Protein AF-A0A8H7LUB7-F1 (afdb_monomer)

Sequence (497 aa):
MAVLRPLLCLFSLSSNVAFGAYYGARSDPTPRKCGTEPNQSFVNNVESNFAAQKLAGPVKIICYETIDVYWHVIKAGDTLAEGDLPHYQIKDSIKATNSHFSGLGLKLNLKSVDRTTNATWFNYVAPNLPTNTAMKNSLRKGGAADLNIYTVGFKGGPGKGLLGYATFPSTYESNPKDDGIVIQWFTVPGGSNVNYDEGKTLTHELGHWLGLYHTFQGGNCSGTGDYVDDTPSEATPSAGCPVGKDTCPDGGVDPIHNYMDYSYDSCMNEFTPGQFARIKEQIVARKSKAKRERKRLRSAGGSEAESNANAPQTTASDDTIYFFRPKEEHGYLSQWYKSPFTNGIYSYENAEQYMMHQKGILFAPDSPITCSILETTNPRDIKALGRMVPNFDEAIWKRERLNIIIEGSRLKFEQSEYLKIKLLATGDSELVEASPFDRIWGIGFGAKSAPMKRDKWGENLLGKALMIVRQGLKGKAAGDDVDSEPDPGSGRGSLGD

Foldseek 3Di:
DDDDDDDDDDDDDDPPPPPPPPPPQDPDQDFAAELAQDDPVRVVLLVVLLVVLPVPDDDFDLAADEAEEEEEFEFQDCDVVGGVFDPVLVVLLQVLLCQLCLVLNYHYDYDDYDYHNDSCLQAEDGPPDPSLLVVLQVRPDDFLRHAYEYEHHLCDDPSNPHQWYADALSCCVVCVSSHHIYGHSQLTAVGSSPLSRPNLSVNLRVLRNLQWAALLAVQDQDDQRRVFPPAQHDNDADEEQPPQDDPHVVRDHHPLQDSRGRYGPVRHRHDDLRSSLSSVSSSVVSVVRSVVVVCVVPDDDDDDDDDDDDDDDAADDADAAEEADCPDPVSLLYQQNQFWFDSSSHIARGLLLQLLLVLLSVAPSPDVLSSVSSVDRHSVVNVVSSVVRPRDDPVVCVVCNLVSLLVSVLRRLVVHVHNVRHLLNNPQHQYAHQDCCDQACHFNHHPVCCVVQVVRGHPVSSSVSSNVSNVVSVVVVVVVPPDDDDDPPDDDDDDDD

Radius of gyration: 29.88 Å; Cα contacts (8 Å, |Δi|>4): 883; chains: 1; bounding box: 70×90×137 Å

Structure (mmCIF, N/CA/C/O backbone):
data_AF-A0A8H7LUB7-F1
#
_entry.id   AF-A0A8H7LUB7-F1
#
loop_
_atom_site.group_PDB
_atom_site.id
_atom_site.type_symbol
_atom_site.label_atom_id
_atom_site.label_alt_id
_atom_site.label_comp_id
_atom_site.label_asym_id
_atom_site.label_entity_id
_atom_site.label_seq_id
_atom_site.pdbx_PDB_ins_code
_atom_site.Cartn_x
_atom_site.Cartn_y
_atom_site.Cartn_z
_atom_site.occupancy
_atom_site.B_iso_or_equiv
_atom_site.auth_seq_id
_atom_site.auth_comp_id
_atom_site.auth_asym_id
_atom_site.auth_atom_id
_atom_site.pdbx_PDB_model_num
ATOM 1 N N . MET A 1 1 ? -16.321 -56.575 -75.165 1.00 39.19 1 MET A N 1
ATOM 2 C CA . MET A 1 1 ? -15.063 -56.156 -74.502 1.00 39.19 1 MET A CA 1
ATOM 3 C C . MET A 1 1 ? -15.431 -55.414 -73.226 1.00 39.19 1 MET A C 1
ATOM 5 O O . MET A 1 1 ? -16.463 -54.755 -73.230 1.00 39.19 1 MET A O 1
ATOM 9 N N . ALA A 1 2 ? -14.669 -55.571 -72.143 1.00 36.44 2 ALA A N 1
ATOM 10 C CA . ALA A 1 2 ? -14.988 -54.957 -70.852 1.00 36.44 2 ALA A CA 1
ATOM 11 C C . ALA A 1 2 ? -14.381 -53.549 -70.723 1.00 36.44 2 ALA A C 1
ATOM 13 O O . ALA A 1 2 ? -13.289 -53.303 -71.227 1.00 36.44 2 ALA A O 1
ATOM 14 N N . VAL A 1 3 ? -15.071 -52.658 -70.006 1.00 37.44 3 VAL A N 1
ATOM 15 C CA . VAL A 1 3 ? -14.568 -51.339 -69.591 1.00 37.44 3 VAL A CA 1
ATOM 16 C C . VAL A 1 3 ? -14.862 -51.195 -68.097 1.00 37.44 3 VAL A C 1
ATOM 18 O O . VAL A 1 3 ? -16.022 -51.250 -67.693 1.00 37.44 3 VAL A O 1
ATOM 21 N N . LEU A 1 4 ? -13.820 -51.073 -67.271 1.00 35.53 4 LEU A N 1
ATOM 22 C CA . LEU A 1 4 ? -13.937 -50.968 -65.811 1.00 35.53 4 LEU A CA 1
ATOM 23 C C . LEU A 1 4 ? -13.904 -49.506 -65.333 1.00 35.53 4 LEU A C 1
ATOM 25 O O . LEU A 1 4 ? -13.261 -48.653 -65.939 1.00 35.53 4 LEU A O 1
ATOM 29 N N . ARG A 1 5 ? -14.550 -49.249 -64.187 1.00 41.25 5 ARG A N 1
ATOM 30 C CA . ARG A 1 5 ? -14.315 -48.062 -63.339 1.00 41.25 5 ARG A CA 1
ATOM 31 C C . ARG A 1 5 ? -13.000 -48.219 -62.554 1.00 41.25 5 ARG A C 1
ATOM 33 O O . ARG A 1 5 ? -12.617 -49.349 -62.254 1.00 41.25 5 ARG A O 1
ATOM 40 N N . PRO A 1 6 ? -12.354 -47.109 -62.163 1.00 47.34 6 PRO A N 1
ATOM 41 C CA . PRO A 1 6 ? -12.438 -46.641 -60.760 1.00 47.34 6 PRO A CA 1
ATOM 42 C C . PRO A 1 6 ? -13.058 -45.228 -60.677 1.00 47.34 6 PRO A C 1
ATOM 44 O O . PRO A 1 6 ? -12.945 -44.447 -61.612 1.00 47.34 6 PRO A O 1
ATOM 47 N N . LEU A 1 7 ? -13.905 -44.893 -59.697 1.00 36.25 7 LEU A N 1
ATOM 48 C CA . LEU A 1 7 ? -13.571 -44.500 -58.312 1.00 36.25 7 LEU A CA 1
ATOM 49 C C . LEU A 1 7 ? -12.587 -43.315 -58.209 1.00 36.25 7 LEU A C 1
ATOM 51 O O . LEU A 1 7 ? -11.388 -43.475 -58.407 1.00 36.25 7 LEU A O 1
ATOM 55 N N . LEU A 1 8 ? -13.109 -42.145 -57.816 1.00 33.19 8 LEU A N 1
ATOM 56 C CA . LEU A 1 8 ? -12.320 -41.028 -57.286 1.00 33.19 8 LEU A CA 1
ATOM 57 C C . LEU A 1 8 ? -12.065 -41.254 -55.789 1.00 33.19 8 LEU A C 1
ATOM 59 O O . LEU A 1 8 ? -13.014 -41.479 -55.039 1.00 33.19 8 LEU A O 1
ATOM 63 N N . CYS A 1 9 ? -10.819 -41.086 -55.347 1.00 32.53 9 CYS A N 1
ATOM 64 C CA . CYS A 1 9 ? -10.490 -40.881 -53.935 1.00 32.53 9 CYS A CA 1
ATOM 65 C C . CYS A 1 9 ? -10.220 -39.393 -53.686 1.00 32.53 9 CYS A C 1
ATOM 67 O O . CYS A 1 9 ? -9.293 -38.827 -54.263 1.00 32.53 9 CYS A O 1
ATOM 69 N N . LEU A 1 10 ? -11.007 -38.766 -52.810 1.00 34.03 10 LEU A N 1
ATOM 70 C CA . LEU A 1 10 ? -10.745 -37.416 -52.309 1.00 34.03 10 LEU A CA 1
ATOM 71 C C . LEU A 1 10 ? -9.844 -37.500 -51.071 1.00 34.03 10 LEU A C 1
ATOM 73 O O . LEU A 1 10 ? -10.306 -37.877 -49.998 1.00 34.03 10 LEU A O 1
ATOM 77 N N . PHE A 1 11 ? -8.574 -37.118 -51.213 1.00 33.00 11 PHE A N 1
ATOM 78 C CA . PHE A 1 11 ? -7.680 -36.866 -50.079 1.00 33.00 11 PHE A CA 1
ATOM 79 C C . PHE A 1 11 ? -7.599 -35.361 -49.805 1.00 33.00 11 PHE A C 1
ATOM 81 O O . PHE A 1 11 ? -7.031 -34.603 -50.590 1.00 33.00 11 PHE A O 1
ATOM 88 N N . SER A 1 12 ? -8.158 -34.924 -48.677 1.00 33.62 12 SER A N 1
ATOM 89 C CA . SER A 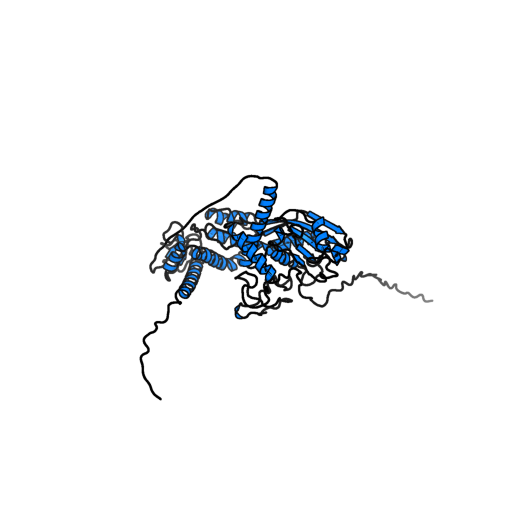1 12 ? -8.084 -33.539 -48.211 1.00 33.62 12 SER A CA 1
ATOM 90 C C . SER A 1 12 ? -6.764 -33.275 -47.476 1.00 33.62 12 SER A C 1
ATOM 92 O O . SER A 1 12 ? -6.636 -33.573 -46.289 1.00 33.62 12 SER A O 1
ATOM 94 N N . LEU A 1 13 ? -5.786 -32.690 -48.168 1.00 33.84 13 LEU A N 1
ATOM 95 C CA . LEU A 1 13 ? -4.551 -32.187 -47.559 1.00 33.84 13 LEU A CA 1
ATOM 96 C C . LEU A 1 13 ? -4.793 -30.814 -46.910 1.00 33.84 13 LEU A C 1
ATOM 98 O O . LEU A 1 13 ? -4.664 -29.773 -47.549 1.00 33.84 13 LEU A O 1
ATOM 102 N N . SER A 1 14 ? -5.152 -30.810 -45.625 1.00 33.84 14 SER A N 1
ATOM 103 C CA . SER A 1 14 ? -5.264 -29.593 -44.812 1.00 33.84 14 SER A CA 1
ATOM 104 C C . SER A 1 14 ? -3.891 -29.164 -44.277 1.00 33.84 14 SER A C 1
ATOM 106 O O . SER A 1 14 ? -3.429 -29.667 -43.249 1.00 33.84 14 SER A O 1
ATOM 108 N N . SER A 1 15 ? -3.229 -28.234 -44.968 1.00 34.97 15 SER A N 1
ATOM 109 C CA . SER A 1 15 ? -1.902 -27.711 -44.606 1.00 34.97 15 SER A CA 1
ATOM 110 C C . SER A 1 15 ? -1.926 -26.784 -43.379 1.00 34.97 15 SER A C 1
ATOM 112 O O . SER A 1 15 ? -1.767 -25.570 -43.498 1.00 34.97 15 SER A O 1
ATOM 114 N N . ASN A 1 16 ? -2.077 -27.355 -42.182 1.00 33.38 16 ASN A N 1
ATOM 115 C CA . ASN A 1 16 ? -1.909 -26.631 -40.919 1.00 33.38 16 ASN A CA 1
ATOM 116 C C . ASN A 1 16 ? -0.422 -26.340 -40.648 1.00 33.38 16 ASN A C 1
ATOM 118 O O . ASN A 1 16 ? 0.262 -27.105 -39.968 1.00 33.38 16 ASN A O 1
ATOM 122 N N . VAL A 1 17 ? 0.077 -25.210 -41.158 1.00 37.81 17 VAL A N 1
ATOM 123 C CA . VAL A 1 17 ? 1.388 -24.664 -40.770 1.00 37.81 17 VAL A CA 1
ATOM 124 C C . VAL A 1 17 ? 1.263 -24.041 -39.379 1.00 37.81 17 VAL A C 1
ATOM 126 O O . VAL A 1 17 ? 0.976 -22.855 -39.224 1.00 37.81 17 VAL A O 1
ATOM 129 N N . ALA A 1 18 ? 1.451 -24.862 -38.347 1.00 35.34 18 ALA A N 1
ATOM 130 C CA . ALA A 1 18 ? 1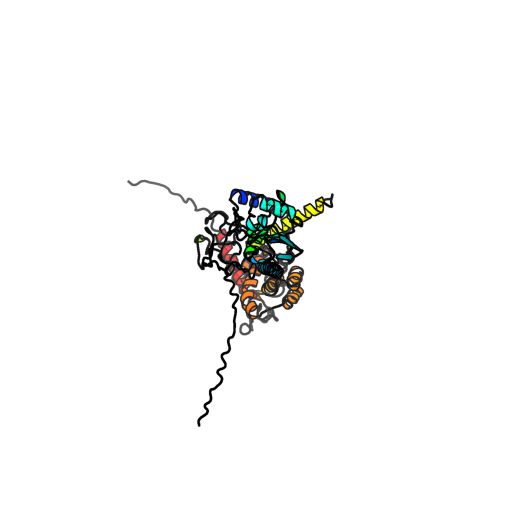.481 -24.397 -36.969 1.00 35.34 18 ALA A CA 1
ATOM 131 C C . ALA A 1 18 ? 2.751 -23.564 -36.723 1.00 35.34 18 ALA A C 1
ATOM 133 O O . ALA A 1 18 ? 3.838 -24.112 -36.545 1.00 35.34 18 ALA A O 1
ATOM 134 N N . PHE A 1 19 ? 2.609 -22.235 -36.670 1.00 36.25 19 PHE A N 1
ATOM 135 C CA . PHE A 1 19 ? 3.650 -21.322 -36.184 1.00 36.25 19 PHE A CA 1
ATOM 136 C C . PHE A 1 19 ? 3.789 -21.438 -34.654 1.00 36.25 19 PHE A C 1
ATOM 138 O O . PHE A 1 19 ? 3.455 -20.535 -33.889 1.00 36.25 19 PHE A O 1
ATOM 145 N N . GLY A 1 20 ? 4.270 -22.599 -34.206 1.00 33.00 20 GLY A N 1
ATOM 146 C CA . GLY A 1 20 ? 4.625 -22.865 -32.819 1.00 33.00 20 GLY A CA 1
ATOM 147 C C . GLY A 1 20 ? 5.877 -22.088 -32.435 1.00 33.00 20 GLY A C 1
ATOM 148 O O . GLY A 1 20 ? 6.985 -22.619 -32.500 1.00 33.00 20 GLY A O 1
ATOM 149 N N . ALA A 1 21 ? 5.705 -20.829 -32.032 1.00 35.28 21 ALA A N 1
ATOM 150 C CA . ALA A 1 21 ? 6.754 -20.074 -31.366 1.00 35.28 21 ALA A CA 1
ATOM 151 C C . ALA A 1 21 ? 7.105 -20.791 -30.052 1.00 35.28 21 ALA A C 1
ATOM 153 O O . ALA A 1 21 ? 6.362 -20.710 -29.075 1.00 35.28 21 ALA A O 1
ATOM 154 N N . TYR A 1 22 ? 8.223 -21.520 -30.046 1.00 34.00 22 TYR A N 1
ATOM 155 C CA . TYR A 1 22 ? 8.749 -22.196 -28.862 1.00 34.00 22 TYR A CA 1
ATOM 156 C C . TYR A 1 22 ? 9.238 -21.153 -27.847 1.00 34.00 22 TYR A C 1
ATOM 158 O O . TYR A 1 22 ? 10.421 -20.822 -27.767 1.00 34.00 22 TYR A O 1
ATOM 166 N N . TYR A 1 23 ? 8.305 -20.631 -27.052 1.00 41.03 23 TYR A N 1
ATOM 167 C CA . TYR A 1 23 ? 8.627 -19.944 -25.813 1.00 41.03 23 TYR A CA 1
ATOM 168 C C . TYR A 1 23 ? 9.306 -20.951 -24.887 1.00 41.03 23 TYR A C 1
ATOM 170 O O . TYR A 1 23 ? 8.664 -21.850 -24.344 1.00 41.03 23 TYR A O 1
ATOM 178 N N . GLY A 1 24 ? 10.620 -20.800 -24.720 1.00 36.03 24 GLY A N 1
ATOM 179 C CA . GLY A 1 24 ? 11.390 -21.517 -23.711 1.00 36.03 24 GLY A CA 1
ATOM 180 C C . GLY A 1 24 ? 10.983 -21.051 -22.318 1.00 36.03 24 GLY A C 1
ATOM 181 O O . GLY A 1 24 ? 11.664 -20.215 -21.726 1.00 36.03 24 GLY A O 1
ATOM 182 N N . ALA A 1 25 ? 9.860 -21.566 -21.816 1.00 41.50 25 ALA A N 1
ATOM 183 C CA . ALA A 1 25 ? 9.450 -21.390 -20.433 1.00 41.50 25 ALA A CA 1
ATOM 184 C C . ALA A 1 25 ? 10.582 -21.876 -19.519 1.00 41.50 25 ALA A C 1
ATOM 186 O O . ALA A 1 25 ? 11.139 -22.958 -19.721 1.00 41.50 25 ALA A O 1
ATOM 187 N N . ARG A 1 26 ? 10.948 -21.063 -18.526 1.00 41.25 26 ARG A N 1
ATOM 188 C CA . ARG A 1 26 ? 12.016 -21.410 -17.592 1.00 41.25 26 ARG A CA 1
ATOM 189 C C . ARG A 1 26 ? 11.517 -22.533 -16.684 1.00 41.25 26 ARG A C 1
ATOM 191 O O . ARG A 1 26 ? 10.732 -22.285 -15.779 1.00 41.25 26 ARG A O 1
ATOM 198 N N . SER A 1 27 ? 11.967 -23.760 -16.932 1.00 39.47 27 SER A N 1
ATOM 199 C CA . SER A 1 27 ? 11.533 -24.979 -16.229 1.00 39.47 27 SER A CA 1
ATOM 200 C C . SER A 1 27 ? 12.125 -25.129 -14.816 1.00 39.47 27 SER A C 1
ATOM 202 O O . SER A 1 27 ? 12.415 -26.239 -14.380 1.00 39.47 27 SER A O 1
ATOM 204 N N . ASP A 1 28 ? 12.376 -24.007 -14.149 1.00 42.66 28 ASP A N 1
ATOM 205 C CA . ASP A 1 28 ? 12.984 -23.888 -12.828 1.00 42.66 28 ASP A CA 1
ATOM 206 C C . ASP A 1 28 ? 12.521 -22.547 -12.228 1.00 42.66 28 ASP A C 1
ATOM 208 O O . ASP A 1 28 ? 12.812 -21.491 -12.816 1.00 42.66 28 ASP A O 1
ATOM 212 N N . PRO A 1 29 ? 11.760 -22.550 -11.119 1.00 49.41 29 PRO A N 1
ATOM 213 C CA . PRO A 1 29 ? 11.257 -21.331 -10.512 1.00 49.41 29 PRO A CA 1
ATOM 214 C C . PRO A 1 29 ? 12.372 -20.627 -9.738 1.00 49.41 29 PRO A C 1
ATOM 216 O O . PRO A 1 29 ? 12.517 -20.789 -8.526 1.00 49.41 29 PRO A O 1
ATOM 219 N N . THR A 1 30 ? 13.152 -19.795 -10.431 1.00 61.72 30 THR A N 1
ATOM 220 C CA . THR A 1 30 ? 14.136 -18.949 -9.749 1.00 61.72 30 THR A CA 1
ATOM 221 C C . THR A 1 30 ? 13.464 -18.100 -8.666 1.00 61.72 30 THR A C 1
ATOM 223 O O . THR A 1 30 ? 12.479 -17.425 -8.985 1.00 61.72 30 THR A O 1
ATOM 226 N N . PRO A 1 31 ? 13.987 -18.086 -7.424 1.00 79.12 31 PRO A N 1
ATOM 227 C CA . PRO A 1 31 ? 13.463 -17.246 -6.349 1.00 79.12 31 PRO A CA 1
ATOM 228 C C . PRO A 1 31 ? 13.397 -15.765 -6.735 1.00 79.12 31 PRO A C 1
ATOM 230 O O . PRO A 1 31 ? 14.195 -15.301 -7.563 1.00 79.12 31 PRO A O 1
ATOM 233 N N . ARG A 1 32 ? 12.470 -15.024 -6.111 1.00 90.88 32 ARG A N 1
ATOM 234 C CA . ARG A 1 32 ? 12.379 -13.566 -6.239 1.00 90.88 32 ARG A CA 1
ATOM 235 C C . ARG A 1 32 ? 13.730 -12.932 -5.901 1.00 90.88 32 ARG A C 1
ATOM 237 O O . ARG A 1 32 ? 14.465 -13.396 -5.032 1.00 90.88 32 ARG A O 1
ATOM 244 N N . LYS A 1 33 ? 14.058 -11.867 -6.629 1.00 93.06 33 LYS A N 1
ATOM 245 C CA . LYS A 1 33 ? 15.215 -11.009 -6.367 1.00 93.06 33 LYS A CA 1
ATOM 246 C C . LYS A 1 33 ? 14.787 -9.556 -6.480 1.00 93.06 33 LYS A C 1
ATOM 248 O O . LYS A 1 33 ? 14.586 -9.073 -7.599 1.00 93.06 33 LYS A O 1
ATOM 253 N N . CYS A 1 34 ? 14.636 -8.882 -5.348 1.00 95.38 34 CYS A N 1
ATOM 254 C CA . CYS A 1 34 ? 14.593 -7.429 -5.317 1.00 95.38 34 CYS A CA 1
ATOM 255 C C . CYS A 1 34 ? 16.030 -6.878 -5.396 1.00 95.38 34 CYS A C 1
ATOM 257 O O . CYS A 1 34 ? 16.976 -7.517 -4.942 1.00 95.38 34 CYS A O 1
ATOM 259 N N . GLY A 1 35 ? 16.216 -5.707 -6.004 1.00 94.50 35 GLY A N 1
ATOM 260 C CA . GLY A 1 35 ? 17.471 -4.945 -5.941 1.00 94.50 35 GLY A CA 1
ATOM 261 C C . GLY A 1 35 ? 17.514 -3.942 -4.783 1.00 94.50 35 GLY A C 1
ATOM 262 O O . GLY A 1 35 ? 18.485 -3.195 -4.658 1.00 94.50 35 GLY A O 1
ATOM 263 N N . THR A 1 36 ? 16.469 -3.899 -3.957 1.00 95.50 36 THR A N 1
ATOM 264 C CA . THR A 1 36 ? 16.347 -3.035 -2.780 1.00 95.50 36 THR A CA 1
ATOM 265 C C . THR A 1 36 ? 16.660 -3.847 -1.530 1.00 95.50 36 THR A C 1
ATOM 267 O O . THR A 1 36 ? 15.783 -4.241 -0.776 1.00 95.50 36 THR A O 1
ATOM 270 N N . GLU A 1 37 ? 17.951 -4.105 -1.317 1.00 90.31 37 GLU A N 1
ATOM 271 C CA . GLU A 1 37 ? 18.473 -4.877 -0.181 1.00 90.31 37 GLU A CA 1
ATOM 272 C C . GLU A 1 37 ? 19.132 -3.928 0.852 1.00 90.31 37 GLU A C 1
ATOM 274 O O . GLU A 1 37 ? 20.346 -3.697 0.809 1.00 90.31 37 GLU A O 1
ATOM 279 N N . PRO A 1 38 ? 18.360 -3.293 1.760 1.00 90.69 38 PRO A N 1
ATOM 280 C CA . PRO A 1 38 ? 18.900 -2.345 2.727 1.00 90.69 38 PRO A CA 1
ATOM 281 C C . PRO A 1 38 ? 19.667 -3.061 3.847 1.00 90.69 38 PRO A C 1
ATOM 283 O O . PRO A 1 38 ? 19.113 -3.836 4.625 1.00 90.69 38 PRO A O 1
ATOM 286 N N . ASN A 1 39 ? 20.959 -2.750 3.975 1.00 91.75 39 ASN A N 1
ATOM 287 C CA . ASN A 1 39 ? 21.765 -3.186 5.118 1.00 91.75 39 ASN A CA 1
ATOM 288 C C . ASN A 1 39 ? 21.413 -2.400 6.398 1.00 91.75 39 ASN A C 1
ATOM 290 O O . ASN A 1 39 ? 20.837 -1.313 6.333 1.00 91.75 39 ASN A O 1
ATOM 294 N N . GLN A 1 40 ? 21.829 -2.901 7.566 1.00 91.62 40 GLN A N 1
ATOM 295 C CA . GLN A 1 40 ? 21.455 -2.309 8.858 1.00 91.62 40 GLN A CA 1
ATOM 296 C C . GLN A 1 40 ? 21.858 -0.830 9.022 1.00 91.62 40 GLN A C 1
ATOM 298 O O . GLN A 1 40 ? 21.149 -0.072 9.673 1.00 91.62 40 GLN A O 1
ATOM 303 N N . SER A 1 41 ? 22.958 -0.378 8.408 1.00 92.12 41 SER A N 1
ATOM 304 C CA . SER A 1 41 ? 23.360 1.039 8.459 1.00 92.12 41 SER A CA 1
ATOM 305 C C . SER A 1 41 ? 22.377 1.936 7.693 1.00 92.12 41 SER A C 1
ATOM 307 O O . SER A 1 41 ? 22.030 3.028 8.147 1.00 92.12 41 SER A O 1
ATOM 309 N N . PHE A 1 42 ? 21.859 1.443 6.563 1.00 93.19 42 PHE A N 1
ATOM 310 C CA . PHE A 1 42 ? 20.796 2.105 5.810 1.00 93.19 42 PHE A CA 1
ATOM 311 C C . PHE A 1 42 ? 19.470 2.097 6.585 1.00 93.19 42 PHE A C 1
ATOM 313 O O . PHE A 1 42 ? 18.855 3.151 6.723 1.00 93.19 42 PHE A O 1
ATOM 320 N N . VAL A 1 43 ? 19.070 0.954 7.153 1.00 94.62 43 VAL A N 1
ATOM 321 C CA . VAL A 1 43 ? 17.865 0.822 8.000 1.00 94.62 43 VAL A CA 1
ATOM 322 C C . VAL A 1 43 ? 17.904 1.812 9.170 1.00 94.62 43 VAL A C 1
ATOM 324 O O . VAL A 1 43 ? 16.993 2.621 9.329 1.00 94.62 43 VAL A O 1
ATOM 327 N N . ASN A 1 44 ? 19.009 1.858 9.921 1.00 92.62 44 ASN A N 1
ATOM 328 C CA . ASN A 1 44 ? 19.190 2.799 11.031 1.00 92.62 44 ASN A CA 1
ATOM 329 C C . ASN A 1 44 ? 19.051 4.271 10.583 1.00 92.62 44 ASN A C 1
ATOM 331 O O . ASN A 1 44 ? 18.523 5.105 11.325 1.00 92.62 44 ASN A O 1
ATOM 335 N N . ASN A 1 45 ? 19.502 4.611 9.368 1.00 92.19 45 ASN A N 1
ATOM 336 C CA . ASN A 1 45 ? 19.342 5.950 8.796 1.00 92.19 45 ASN A CA 1
ATOM 337 C C . ASN A 1 45 ? 17.888 6.252 8.389 1.00 92.19 45 ASN A C 1
ATOM 339 O O . ASN A 1 45 ? 17.406 7.358 8.640 1.00 92.19 45 ASN A O 1
ATOM 343 N N . VAL A 1 46 ? 17.187 5.280 7.801 1.00 93.19 46 VAL A N 1
ATOM 344 C CA . VAL A 1 46 ? 15.770 5.387 7.426 1.00 93.19 46 VAL A CA 1
ATOM 345 C C . VAL A 1 46 ? 14.895 5.554 8.670 1.00 93.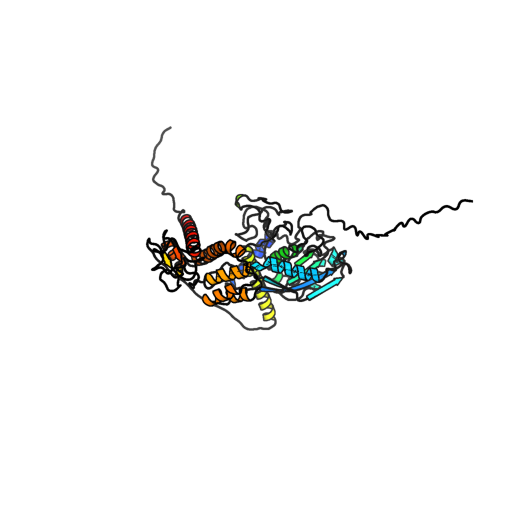19 46 VAL A C 1
ATOM 347 O O . VAL A 1 46 ? 14.113 6.499 8.709 1.00 93.19 46 VAL A O 1
ATOM 350 N N . GLU A 1 47 ? 15.080 4.750 9.722 1.00 94.50 47 GLU A N 1
ATOM 351 C CA . GLU A 1 47 ? 14.299 4.898 10.961 1.00 94.50 47 GLU A CA 1
ATOM 352 C C . GLU A 1 47 ? 14.578 6.233 11.657 1.00 94.50 47 GLU A C 1
ATOM 354 O O . GLU A 1 47 ? 13.645 6.912 12.083 1.00 94.50 47 GLU A O 1
ATOM 359 N N . SER A 1 48 ? 15.838 6.684 11.680 1.00 90.25 48 SER A N 1
ATOM 360 C CA . SER A 1 48 ? 16.187 8.031 12.164 1.00 90.25 48 SER A CA 1
ATOM 361 C C . SER A 1 48 ? 15.473 9.128 11.359 1.00 90.25 48 SER A C 1
ATOM 363 O O . SER A 1 48 ? 14.987 10.115 11.917 1.00 90.25 48 SER A O 1
ATOM 365 N N . ASN A 1 49 ? 15.372 8.952 10.038 1.00 90.19 49 ASN A N 1
ATOM 366 C CA . ASN A 1 49 ? 14.672 9.866 9.141 1.00 90.19 49 ASN A CA 1
ATOM 367 C C . ASN A 1 49 ? 13.145 9.832 9.351 1.00 90.19 49 ASN A C 1
ATOM 369 O O . ASN A 1 49 ? 12.506 10.883 9.281 1.00 90.19 49 ASN A O 1
ATOM 373 N N . PHE A 1 50 ? 12.568 8.660 9.628 1.00 89.88 50 PHE A N 1
ATOM 374 C CA . PHE A 1 50 ? 11.133 8.461 9.843 1.00 89.88 50 PHE A CA 1
ATOM 375 C C . PHE A 1 50 ? 10.695 8.977 11.220 1.00 89.88 50 PHE A C 1
ATOM 377 O O . PHE A 1 50 ? 9.722 9.727 11.301 1.00 89.88 50 PHE A O 1
ATOM 384 N N . ALA A 1 51 ? 11.453 8.692 12.283 1.00 86.81 51 ALA A N 1
ATOM 385 C CA . ALA A 1 51 ? 11.218 9.232 13.624 1.00 86.81 51 ALA A CA 1
ATOM 386 C C . ALA A 1 51 ? 11.193 10.773 13.623 1.00 86.81 51 ALA A C 1
ATOM 388 O O . ALA A 1 51 ? 10.275 11.382 14.175 1.00 86.81 51 ALA A O 1
ATOM 389 N N . ALA A 1 52 ? 12.122 11.409 12.899 1.00 81.38 52 ALA A N 1
ATOM 390 C CA . ALA A 1 52 ? 12.142 12.862 12.709 1.00 81.38 52 ALA A CA 1
ATOM 391 C C . ALA A 1 52 ? 10.916 13.418 11.946 1.00 81.38 52 ALA A C 1
ATOM 393 O O . ALA A 1 52 ? 10.635 14.613 12.033 1.00 81.38 52 ALA A O 1
ATOM 394 N N . GLN A 1 53 ? 10.176 12.581 11.207 1.00 74.12 53 GLN A N 1
ATOM 395 C CA . GLN A 1 53 ? 8.956 12.961 10.478 1.00 74.12 53 GLN A CA 1
ATOM 396 C C . GLN A 1 53 ? 7.673 12.762 11.305 1.00 74.12 53 GLN A C 1
ATOM 398 O O . GLN A 1 53 ? 6.729 13.535 11.124 1.00 74.12 53 GLN A O 1
ATOM 403 N N . LYS A 1 54 ? 7.635 11.812 12.256 1.00 66.62 54 LYS A N 1
ATOM 404 C CA . LYS A 1 54 ? 6.462 11.579 13.133 1.00 66.62 54 LYS A CA 1
ATOM 405 C C . LYS A 1 54 ? 6.116 12.778 14.032 1.00 66.62 54 LYS A C 1
ATOM 407 O O . LYS A 1 54 ? 4.965 12.943 14.425 1.00 66.62 54 LYS A O 1
ATOM 412 N N . LEU A 1 55 ? 7.082 13.662 14.297 1.00 53.12 55 LEU A N 1
ATOM 413 C CA . LEU A 1 55 ? 6.918 14.883 15.104 1.00 53.12 55 LEU A CA 1
ATOM 414 C C . LEU A 1 55 ? 5.985 15.952 14.481 1.00 53.12 55 LEU A C 1
ATOM 416 O O . LEU A 1 55 ? 5.742 16.982 15.103 1.00 53.12 55 LEU A O 1
ATOM 420 N N . ALA A 1 56 ? 5.452 15.733 13.273 1.00 54.12 56 ALA A N 1
ATOM 421 C CA . ALA A 1 56 ? 4.578 16.677 12.564 1.00 54.12 56 ALA A CA 1
ATOM 422 C C . ALA A 1 56 ? 3.075 16.606 12.944 1.00 54.12 56 ALA A C 1
ATOM 424 O O . ALA A 1 56 ? 2.261 17.302 12.333 1.00 54.12 56 ALA A O 1
ATOM 425 N N . GLY A 1 57 ? 2.702 15.792 13.938 1.00 49.31 57 GLY A N 1
ATOM 426 C CA . GLY A 1 57 ? 1.328 15.663 14.444 1.00 49.31 57 GLY A CA 1
ATOM 427 C C . GLY A 1 57 ? 0.470 14.602 13.726 1.00 49.31 57 GLY A C 1
ATOM 428 O O . GLY A 1 57 ? 0.876 14.047 12.705 1.00 49.31 57 GLY A O 1
ATOM 429 N N . PRO A 1 58 ? -0.725 14.276 14.261 1.00 46.16 58 PRO A N 1
ATOM 430 C CA . PRO A 1 58 ? -1.552 13.177 13.764 1.00 46.16 58 PRO A CA 1
ATOM 431 C C . PRO A 1 58 ? -2.241 13.533 12.439 1.00 46.16 58 PRO A C 1
ATOM 433 O O . PRO A 1 58 ? -3.144 14.370 12.398 1.00 46.16 58 PRO A O 1
ATOM 436 N N . VAL A 1 59 ? -1.855 12.871 11.344 1.00 50.41 59 VAL A N 1
ATOM 437 C CA . VAL A 1 59 ? -2.396 13.176 10.008 1.00 50.41 59 VAL A CA 1
ATOM 438 C C . VAL A 1 59 ? -3.498 12.204 9.579 1.00 50.41 59 VAL A C 1
ATOM 440 O O . VAL A 1 59 ? -3.391 10.978 9.694 1.00 50.41 59 VAL A O 1
ATOM 443 N N . LYS A 1 60 ? -4.585 12.784 9.064 1.00 50.78 60 LYS A N 1
ATOM 444 C CA . LYS A 1 60 ? -5.829 12.100 8.708 1.00 50.78 60 LYS A CA 1
ATOM 445 C C . LYS A 1 60 ? -5.907 11.873 7.193 1.00 50.78 60 LYS A C 1
ATOM 447 O O . LYS A 1 60 ? -6.140 12.817 6.442 1.00 50.78 60 LYS A O 1
ATOM 452 N N . ILE A 1 61 ? -5.750 10.620 6.755 1.00 54.97 61 ILE A N 1
ATOM 453 C CA . ILE A 1 61 ? -6.289 10.183 5.457 1.00 54.97 61 ILE A CA 1
ATOM 454 C C . ILE A 1 61 ? -7.815 10.183 5.606 1.00 54.97 61 ILE A C 1
ATOM 456 O O . ILE A 1 61 ? -8.335 9.668 6.596 1.00 54.97 61 ILE A O 1
ATOM 460 N N . ILE A 1 62 ? -8.520 10.825 4.671 1.00 55.47 62 ILE A N 1
ATOM 461 C CA . ILE A 1 62 ? -9.962 11.103 4.806 1.00 55.47 62 ILE A CA 1
ATOM 462 C C . ILE A 1 62 ? -10.814 10.005 4.150 1.00 55.47 62 ILE A C 1
ATOM 464 O O . ILE A 1 62 ? -11.870 9.670 4.670 1.00 55.47 62 ILE A O 1
ATOM 468 N N . CYS A 1 63 ? -10.332 9.406 3.057 1.00 57.78 63 CYS A N 1
ATOM 469 C CA . CYS A 1 63 ? -10.865 8.159 2.501 1.00 57.78 63 CYS A CA 1
ATOM 470 C C . CYS A 1 63 ? -9.794 7.439 1.676 1.00 57.78 63 CYS A C 1
ATOM 472 O O . CYS A 1 63 ? -9.282 6.400 2.087 1.00 57.78 63 CYS A O 1
ATOM 474 N N . TYR A 1 64 ? -9.413 8.046 0.550 1.00 67.38 64 TYR A N 1
ATOM 475 C CA . TYR A 1 64 ? -8.361 7.562 -0.333 1.00 67.38 64 TYR A CA 1
ATOM 476 C C . TYR A 1 64 ? -7.185 8.532 -0.394 1.00 67.38 64 TYR A C 1
ATOM 478 O O . TYR A 1 64 ? -7.346 9.745 -0.240 1.00 67.38 64 TYR A O 1
ATOM 486 N N . GLU A 1 65 ? -6.006 7.989 -0.677 1.00 77.69 65 GLU A N 1
ATOM 487 C CA . GLU A 1 65 ? -4.837 8.768 -1.082 1.00 77.69 65 GLU A CA 1
ATOM 488 C C . GLU A 1 65 ? -4.519 8.486 -2.543 1.00 77.69 65 GLU A C 1
ATOM 490 O O . GLU A 1 65 ? -4.467 7.333 -2.961 1.00 77.69 65 GLU A O 1
ATOM 495 N N . THR A 1 66 ? -4.320 9.537 -3.337 1.00 85.75 66 THR A N 1
ATOM 496 C CA . THR A 1 66 ? -4.021 9.399 -4.765 1.00 85.75 66 THR A CA 1
ATOM 497 C C . THR A 1 66 ? -2.572 9.763 -5.042 1.00 85.75 66 THR A C 1
ATOM 499 O O . THR A 1 66 ? -2.151 10.888 -4.770 1.00 85.75 66 THR A O 1
ATOM 502 N N . ILE A 1 67 ? -1.833 8.820 -5.624 1.00 93.44 67 ILE A N 1
ATOM 503 C CA . ILE A 1 67 ? -0.491 9.041 -6.165 1.00 93.44 67 ILE A CA 1
ATOM 504 C C . ILE A 1 67 ? -0.622 9.165 -7.683 1.00 93.44 67 ILE A C 1
ATOM 506 O O . ILE A 1 67 ? -1.097 8.248 -8.355 1.00 93.44 67 ILE A O 1
ATOM 510 N N . ASP A 1 68 ? -0.191 10.299 -8.229 1.00 96.75 68 ASP A N 1
ATOM 511 C CA . ASP A 1 68 ? -0.074 10.490 -9.673 1.00 96.75 68 ASP A CA 1
ATOM 512 C C . ASP A 1 68 ? 1.145 9.705 -10.196 1.00 96.75 68 ASP A C 1
ATOM 514 O O . ASP A 1 68 ? 2.246 9.806 -9.649 1.00 96.75 68 ASP A O 1
ATOM 518 N N . VAL A 1 69 ? 0.939 8.900 -11.244 1.00 98.62 69 VAL A N 1
ATOM 519 C CA . VAL A 1 69 ? 1.929 7.948 -11.773 1.00 98.62 69 VAL A CA 1
ATOM 520 C C . VAL A 1 69 ? 2.348 8.286 -13.198 1.00 98.62 69 VAL A C 1
ATOM 522 O O . VAL A 1 69 ? 1.513 8.430 -14.096 1.00 98.62 69 VAL A O 1
ATOM 525 N N . TYR A 1 70 ? 3.656 8.305 -13.429 1.00 98.69 70 TYR A N 1
ATOM 526 C CA . TYR A 1 70 ? 4.276 8.411 -14.745 1.00 98.69 70 TYR A CA 1
ATOM 527 C C . TYR A 1 70 ? 4.976 7.086 -15.065 1.00 98.69 70 TYR A C 1
ATOM 529 O O . TYR A 1 70 ? 5.797 6.609 -14.282 1.00 98.69 70 TYR A O 1
ATOM 537 N N . TRP A 1 71 ? 4.610 6.455 -16.183 1.00 98.81 71 TRP A N 1
ATOM 538 C CA . TRP A 1 71 ? 5.136 5.147 -16.579 1.00 98.81 71 TRP A CA 1
ATOM 539 C C . TRP A 1 71 ? 6.056 5.273 -17.793 1.00 98.81 71 TRP A C 1
ATOM 541 O O . TRP A 1 71 ? 5.672 5.819 -18.829 1.00 98.81 71 TRP A O 1
ATOM 551 N N . HIS A 1 72 ? 7.247 4.705 -17.672 1.00 98.88 72 HIS A N 1
ATOM 552 C CA . HIS A 1 72 ? 8.314 4.749 -18.658 1.00 98.88 72 HIS A CA 1
ATOM 553 C C . HIS A 1 72 ? 8.586 3.332 -19.169 1.00 98.88 72 HIS A C 1
ATOM 555 O O . HIS A 1 72 ? 9.077 2.468 -18.435 1.00 98.88 72 HIS A O 1
ATOM 561 N N . VAL A 1 73 ? 8.248 3.064 -20.429 1.00 98.81 73 VAL A N 1
ATOM 562 C CA . VAL A 1 73 ? 8.561 1.784 -21.077 1.00 98.81 73 VAL A CA 1
ATOM 563 C C . VAL A 1 73 ? 9.931 1.889 -21.727 1.00 98.81 73 VAL A C 1
ATOM 565 O O . VAL A 1 73 ? 10.087 2.554 -22.752 1.00 98.81 73 VAL A O 1
ATOM 568 N N . ILE A 1 74 ? 10.935 1.249 -21.133 1.00 98.81 74 ILE A N 1
ATOM 569 C CA . ILE A 1 74 ? 12.268 1.153 -21.722 1.00 98.81 74 ILE A CA 1
ATOM 570 C C . ILE A 1 74 ? 12.315 -0.139 -22.530 1.00 98.81 74 ILE A C 1
ATOM 572 O O . ILE A 1 74 ? 11.986 -1.205 -22.017 1.00 98.81 74 ILE A O 1
ATOM 576 N N . LYS A 1 75 ? 12.722 -0.050 -23.794 1.00 98.56 75 LYS A N 1
ATOM 577 C CA . LYS A 1 75 ? 12.696 -1.183 -24.727 1.00 98.56 75 LYS A CA 1
ATOM 578 C C . LYS A 1 75 ? 13.955 -1.243 -25.585 1.00 98.56 75 LYS A C 1
ATOM 580 O O . LYS A 1 75 ? 14.605 -0.226 -25.814 1.00 98.56 75 LYS A O 1
ATOM 585 N N . ALA A 1 76 ? 14.316 -2.430 -26.057 1.00 98.25 76 ALA A N 1
ATOM 586 C CA . ALA A 1 76 ? 15.384 -2.635 -27.036 1.00 98.25 76 ALA A CA 1
ATOM 587 C C . ALA A 1 76 ? 14.893 -2.538 -28.493 1.00 98.25 76 ALA A C 1
ATOM 589 O O . ALA A 1 76 ? 15.696 -2.245 -29.373 1.00 98.25 76 ALA A O 1
ATOM 590 N N . GLY A 1 77 ? 13.593 -2.740 -28.722 1.00 97.75 77 GLY A N 1
ATOM 591 C CA . GLY A 1 77 ? 12.928 -2.777 -30.026 1.00 97.75 77 GLY A CA 1
ATOM 592 C C . GLY A 1 77 ? 11.409 -2.663 -29.861 1.00 97.75 77 GLY A C 1
ATOM 593 O O . GLY A 1 77 ? 10.936 -2.318 -28.777 1.00 97.75 77 GLY A O 1
ATOM 594 N N . ASP A 1 78 ? 10.649 -2.924 -30.922 1.00 97.56 78 ASP A N 1
ATOM 595 C CA . ASP A 1 78 ? 9.198 -2.672 -30.985 1.00 97.56 78 ASP A CA 1
ATOM 596 C C . ASP A 1 78 ? 8.329 -3.921 -30.709 1.00 97.56 78 ASP A C 1
ATOM 598 O O . ASP A 1 78 ? 7.118 -3.906 -30.925 1.00 97.56 78 ASP A O 1
ATOM 602 N N . THR A 1 79 ? 8.920 -5.019 -30.219 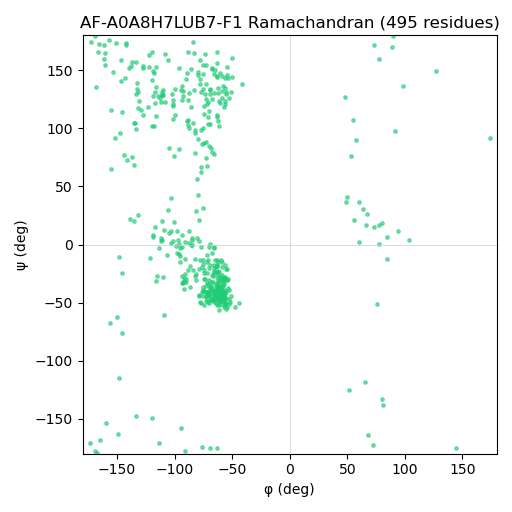1.00 97.50 79 THR A N 1
ATOM 603 C CA . THR A 1 79 ? 8.176 -6.229 -29.817 1.00 97.50 79 THR A CA 1
ATOM 604 C C . THR A 1 79 ? 8.077 -6.401 -28.296 1.00 97.50 79 THR A C 1
ATOM 606 O O . THR A 1 79 ? 8.915 -5.928 -27.523 1.00 97.50 79 THR A O 1
ATOM 609 N N . LEU A 1 80 ? 7.083 -7.177 -27.843 1.00 95.00 80 LEU A N 1
ATOM 610 C CA . LEU A 1 80 ? 6.936 -7.555 -26.431 1.00 95.00 80 LEU A CA 1
ATOM 611 C C . LEU A 1 80 ? 8.173 -8.300 -25.887 1.00 95.00 80 LEU A C 1
ATOM 613 O O . LEU A 1 80 ? 8.523 -8.116 -24.728 1.00 95.00 80 LEU A O 1
ATOM 617 N N . ALA A 1 81 ? 8.884 -9.093 -26.698 1.00 93.75 81 ALA A N 1
ATOM 618 C CA . ALA A 1 81 ? 10.108 -9.795 -26.272 1.00 93.75 81 ALA A CA 1
ATOM 619 C C . ALA A 1 81 ? 11.311 -8.848 -26.035 1.00 93.75 81 ALA A C 1
ATOM 621 O O . ALA A 1 81 ? 12.272 -9.182 -25.325 1.00 93.75 81 ALA A O 1
ATOM 622 N N . GLU A 1 82 ? 11.242 -7.651 -26.617 1.00 96.88 82 GLU A N 1
ATOM 623 C CA . GLU A 1 82 ? 12.239 -6.585 -26.534 1.00 96.88 82 GLU A CA 1
ATOM 624 C C . GLU A 1 82 ? 11.849 -5.478 -25.545 1.00 96.88 82 GLU A C 1
ATOM 626 O O . GLU A 1 82 ? 12.592 -4.508 -25.405 1.00 96.88 82 GLU A O 1
ATOM 631 N N . GLY A 1 83 ? 10.725 -5.620 -24.837 1.00 96.38 83 GLY A N 1
ATOM 632 C CA . GLY A 1 83 ? 10.296 -4.682 -23.800 1.00 96.38 83 GLY A CA 1
ATOM 633 C C . GLY A 1 83 ? 9.171 -3.727 -24.186 1.00 96.38 83 GLY A C 1
ATOM 634 O O . GLY A 1 83 ? 8.821 -2.889 -23.360 1.00 96.38 83 GLY A O 1
ATOM 635 N N . ASP A 1 84 ? 8.580 -3.814 -25.387 1.00 97.62 84 ASP A N 1
ATOM 636 C CA . ASP A 1 84 ? 7.531 -2.871 -25.806 1.00 97.62 84 ASP A CA 1
ATOM 637 C C . ASP A 1 84 ? 6.160 -3.169 -25.170 1.00 97.62 84 ASP A C 1
ATOM 639 O O . ASP A 1 84 ? 5.204 -3.580 -25.827 1.00 97.62 84 ASP A O 1
ATOM 643 N N . LEU A 1 85 ? 6.068 -2.991 -23.850 1.00 97.19 85 LEU A N 1
ATOM 644 C CA . LEU A 1 85 ? 4.949 -3.466 -23.043 1.00 97.19 85 LEU A CA 1
ATOM 645 C C . LEU A 1 85 ? 3.601 -2.850 -23.484 1.00 97.19 85 LEU A C 1
ATOM 647 O O . LEU A 1 85 ? 3.462 -1.617 -23.452 1.00 97.19 85 LEU A O 1
ATOM 651 N N . PRO A 1 86 ? 2.586 -3.651 -23.865 1.00 95.81 86 PRO A N 1
ATOM 652 C CA . PRO A 1 86 ? 1.280 -3.148 -24.268 1.00 95.81 86 PRO A CA 1
ATOM 653 C C . PRO A 1 86 ? 0.599 -2.270 -23.214 1.00 95.81 86 PRO A C 1
ATOM 655 O O . PRO A 1 86 ? 0.643 -2.522 -22.013 1.00 95.81 86 PRO A O 1
ATOM 658 N N . HIS A 1 87 ? -0.104 -1.236 -23.679 1.00 94.56 87 HIS A N 1
ATOM 659 C CA . HIS A 1 87 ? -0.761 -0.264 -22.798 1.00 94.56 87 HIS A CA 1
ATOM 660 C C . HIS A 1 87 ? -1.916 -0.865 -21.965 1.00 94.56 87 HIS A C 1
ATOM 662 O O . HIS A 1 87 ? -2.306 -0.265 -20.965 1.00 94.56 87 HIS A O 1
ATOM 668 N N . TYR A 1 88 ? -2.450 -2.040 -22.332 1.00 91.69 88 TYR A N 1
ATOM 669 C CA . TYR A 1 88 ? -3.424 -2.747 -21.492 1.00 91.69 88 TYR A CA 1
ATOM 670 C C . TYR A 1 88 ? -2.755 -3.322 -20.234 1.00 91.69 88 TYR A C 1
ATOM 672 O O . TYR A 1 88 ? -3.162 -2.948 -19.144 1.00 91.69 88 TYR A O 1
ATOM 680 N N . GLN A 1 89 ? -1.633 -4.045 -20.352 1.00 97.25 89 GLN A N 1
ATOM 681 C CA . GLN A 1 89 ? -0.905 -4.595 -19.194 1.00 97.25 89 GLN A CA 1
ATOM 682 C C . GLN A 1 89 ? -0.430 -3.514 -18.211 1.00 97.25 89 GLN A C 1
ATOM 684 O O . GLN A 1 89 ? -0.373 -3.748 -17.006 1.00 97.25 89 GLN A O 1
ATOM 689 N N . ILE A 1 90 ? -0.148 -2.301 -18.700 1.00 98.25 90 ILE A N 1
ATOM 690 C CA . ILE A 1 90 ? 0.138 -1.134 -17.851 1.00 98.25 90 ILE A CA 1
ATOM 691 C C . ILE A 1 90 ? -1.108 -0.719 -17.046 1.00 98.25 90 ILE A C 1
ATOM 693 O O . ILE A 1 90 ? -1.019 -0.499 -15.840 1.00 98.25 90 ILE A O 1
ATOM 697 N N . LYS A 1 91 ? -2.286 -0.649 -17.680 1.00 93.88 91 LYS A N 1
ATOM 698 C CA . LYS A 1 91 ? -3.561 -0.383 -16.987 1.00 93.88 91 LYS A CA 1
ATOM 699 C C . LYS A 1 91 ? -3.939 -1.501 -16.018 1.00 93.88 91 LYS A C 1
ATOM 701 O O . LYS A 1 91 ? -4.399 -1.201 -14.919 1.00 93.88 91 LYS A O 1
ATOM 706 N N . ASP A 1 92 ? -3.710 -2.754 -16.393 1.00 96.19 92 ASP A N 1
ATOM 707 C CA . ASP A 1 92 ? -3.988 -3.911 -15.546 1.00 96.19 92 ASP A CA 1
ATOM 708 C C . ASP A 1 92 ? -3.035 -3.962 -14.343 1.00 96.19 92 ASP A C 1
ATOM 710 O O . ASP A 1 92 ? -3.484 -4.252 -13.240 1.00 96.19 92 ASP A O 1
ATOM 714 N N . SER A 1 93 ? -1.767 -3.557 -14.503 1.00 98.50 93 SER A N 1
ATOM 715 C CA . SER A 1 93 ? -0.827 -3.361 -13.382 1.00 98.50 93 SER A CA 1
ATOM 716 C C . SER A 1 93 ? -1.329 -2.300 -12.400 1.00 98.50 93 SER A C 1
ATOM 718 O O . SER A 1 93 ? -1.380 -2.540 -11.199 1.00 98.50 93 SER A O 1
ATOM 720 N N . ILE A 1 94 ? -1.751 -1.133 -12.905 1.00 97.94 94 ILE A N 1
ATOM 721 C CA . ILE A 1 94 ? -2.320 -0.052 -12.080 1.00 97.94 94 ILE A CA 1
ATOM 722 C C . ILE A 1 94 ? -3.587 -0.530 -11.352 1.00 97.94 94 ILE A C 1
ATOM 724 O O . ILE A 1 94 ? -3.758 -0.250 -10.168 1.00 97.94 94 ILE A O 1
ATOM 728 N N . LYS A 1 95 ? -4.454 -1.295 -12.027 1.00 93.56 95 LYS A N 1
ATOM 729 C CA . LYS A 1 95 ? -5.657 -1.895 -11.434 1.00 93.56 95 LYS A CA 1
ATOM 730 C C . LYS A 1 95 ? -5.317 -2.927 -10.349 1.00 93.56 95 LYS A C 1
ATOM 732 O O . LYS A 1 95 ? -5.934 -2.891 -9.288 1.00 93.56 95 LYS A O 1
ATOM 737 N N . ALA A 1 96 ? -4.359 -3.820 -10.601 1.00 96.75 96 ALA A N 1
ATOM 738 C CA . ALA A 1 96 ? -3.927 -4.846 -9.654 1.00 96.75 96 ALA A CA 1
ATOM 739 C C . ALA A 1 96 ? -3.354 -4.207 -8.382 1.00 96.75 96 ALA A C 1
ATOM 741 O O . ALA A 1 96 ? -3.868 -4.451 -7.294 1.00 96.75 96 ALA A O 1
ATOM 742 N N . THR A 1 97 ? -2.393 -3.287 -8.517 1.00 97.94 97 THR A N 1
ATOM 743 C CA . THR A 1 97 ? -1.810 -2.578 -7.368 1.00 97.94 97 THR A CA 1
ATOM 744 C C . THR A 1 97 ? -2.859 -1.771 -6.590 1.00 97.94 97 THR A C 1
ATOM 746 O O . THR A 1 97 ? -2.848 -1.799 -5.363 1.00 97.94 97 THR A O 1
ATOM 749 N N . ASN A 1 98 ? -3.827 -1.128 -7.259 1.00 93.94 98 ASN A N 1
ATOM 750 C CA . ASN A 1 98 ? -4.944 -0.460 -6.570 1.00 93.94 98 ASN A CA 1
ATOM 751 C C . ASN A 1 98 ? -5.821 -1.442 -5.772 1.00 93.94 98 ASN A C 1
ATOM 753 O O . ASN A 1 98 ? -6.304 -1.095 -4.698 1.00 93.94 98 ASN A O 1
ATOM 757 N N . SER A 1 99 ? -5.997 -2.674 -6.261 1.00 92.44 99 SER A N 1
ATOM 758 C CA . SER A 1 99 ? -6.709 -3.730 -5.533 1.00 92.44 99 SER A CA 1
ATOM 759 C C . SER A 1 99 ? -5.914 -4.219 -4.317 1.00 92.44 99 SER A C 1
ATOM 761 O O . SER A 1 99 ? -6.489 -4.362 -3.238 1.00 92.44 99 SER A O 1
ATOM 763 N N . HIS A 1 100 ? -4.602 -4.430 -4.461 1.00 95.56 100 HIS A N 1
ATOM 764 C CA . HIS A 1 100 ? -3.726 -4.913 -3.384 1.00 95.56 100 HIS A CA 1
ATOM 765 C C . HIS A 1 100 ? -3.565 -3.891 -2.241 1.00 95.56 100 HIS A C 1
ATOM 767 O O . HIS A 1 100 ? -3.479 -4.267 -1.077 1.00 95.56 100 HIS A O 1
ATOM 773 N N . PHE A 1 101 ? -3.595 -2.590 -2.553 1.00 93.38 101 PHE A N 1
ATOM 774 C CA . PHE A 1 101 ? -3.542 -1.499 -1.569 1.00 93.38 101 PHE A CA 1
ATOM 775 C C . PHE A 1 101 ? -4.930 -0.983 -1.118 1.00 93.38 101 PHE A C 1
ATOM 777 O O . PHE A 1 101 ? -5.021 0.021 -0.402 1.00 93.38 101 PHE A O 1
ATOM 784 N N . SER A 1 102 ? -6.026 -1.651 -1.502 1.00 83.56 102 SER A N 1
ATOM 785 C CA . SER A 1 102 ? -7.394 -1.156 -1.264 1.00 83.56 102 SER A CA 1
ATOM 786 C C . SER A 1 102 ? -7.777 -1.025 0.219 1.00 83.56 102 SER A C 1
ATOM 788 O O . SER A 1 102 ? -8.541 -0.122 0.557 1.00 83.56 102 SER A O 1
ATOM 790 N N . GLY A 1 103 ? -7.191 -1.829 1.118 1.00 79.62 103 GLY A N 1
ATOM 791 C CA . GLY A 1 103 ? -7.399 -1.734 2.575 1.00 79.62 103 GLY A CA 1
ATOM 792 C C . GLY A 1 103 ? -6.870 -0.442 3.223 1.00 79.62 103 GLY A C 1
ATOM 793 O O . GLY A 1 103 ? -7.334 -0.049 4.292 1.00 79.62 103 GLY A O 1
ATOM 794 N N . LEU A 1 104 ? -5.949 0.254 2.548 1.00 81.88 104 LEU A N 1
ATOM 795 C CA . LEU A 1 104 ? -5.461 1.598 2.895 1.00 81.88 104 LEU A CA 1
ATOM 796 C C . LEU A 1 104 ? -6.208 2.711 2.128 1.00 81.88 104 LEU A C 1
ATOM 798 O O . LEU A 1 104 ? -6.013 3.900 2.388 1.00 81.88 104 LEU A O 1
ATOM 802 N N . GLY A 1 105 ? -7.017 2.350 1.129 1.00 78.94 105 GLY A N 1
ATOM 803 C CA . GLY A 1 105 ? -7.611 3.294 0.185 1.00 78.94 105 GLY A CA 1
ATOM 804 C C . GLY A 1 105 ? -6.588 3.993 -0.724 1.00 78.94 105 GLY A C 1
ATOM 805 O O . GLY A 1 105 ? -6.907 5.026 -1.312 1.00 78.94 105 GLY A O 1
ATOM 806 N N . LEU A 1 106 ? -5.355 3.490 -0.848 1.00 87.25 106 LEU A N 1
ATOM 807 C CA . LEU A 1 106 ? -4.353 4.092 -1.733 1.00 87.25 106 LEU A CA 1
ATOM 808 C C . LEU A 1 106 ? -4.658 3.756 -3.203 1.00 87.25 106 LEU A C 1
ATOM 810 O O . LEU A 1 106 ? -4.914 2.606 -3.547 1.00 87.25 106 LEU A O 1
ATOM 814 N N . LYS A 1 107 ? -4.598 4.767 -4.078 1.00 89.94 107 LYS A N 1
ATOM 815 C CA . LYS A 1 107 ? -4.890 4.645 -5.513 1.00 89.94 107 LYS A CA 1
ATOM 816 C C . LYS A 1 107 ? -3.798 5.283 -6.368 1.00 89.94 107 LYS A C 1
ATOM 818 O O . LYS A 1 107 ? -3.525 6.480 -6.272 1.00 89.94 107 LYS A O 1
ATOM 823 N N . LEU A 1 108 ? -3.224 4.495 -7.264 1.00 95.88 108 LEU A N 1
ATOM 824 C CA . LEU A 1 108 ? -2.385 4.947 -8.363 1.00 95.88 108 LEU A CA 1
ATOM 825 C C . LEU A 1 108 ? -3.249 5.523 -9.495 1.00 95.88 108 LEU A C 1
ATOM 827 O O . LEU A 1 108 ? -4.211 4.894 -9.946 1.00 95.88 108 LEU A O 1
ATOM 831 N N . ASN A 1 109 ? -2.875 6.708 -9.976 1.00 92.56 109 ASN A N 1
ATOM 832 C CA . ASN A 1 109 ? -3.553 7.452 -11.035 1.00 92.56 109 ASN A CA 1
ATOM 833 C C . ASN A 1 109 ? -2.604 7.674 -12.223 1.00 92.56 109 ASN A C 1
ATOM 835 O O . ASN A 1 109 ? -1.721 8.529 -12.174 1.00 92.56 109 ASN A O 1
ATOM 839 N N . LEU A 1 110 ? -2.759 6.894 -13.296 1.00 96.25 110 LEU A N 1
ATOM 840 C CA . LEU A 1 110 ? -1.844 6.908 -14.442 1.00 96.25 110 LEU A CA 1
ATOM 841 C C . LEU A 1 110 ? -1.972 8.202 -15.271 1.00 96.25 110 LEU A C 1
ATOM 843 O O . LEU A 1 110 ? -2.959 8.402 -15.976 1.00 96.25 110 LEU A O 1
ATOM 847 N N . LYS A 1 111 ? -0.951 9.068 -15.219 1.00 96.94 111 LYS A N 1
ATOM 848 C CA . LYS A 1 111 ? -0.926 10.392 -15.874 1.00 96.94 111 LYS A CA 1
ATOM 849 C C . LYS A 1 111 ? -0.331 10.381 -17.271 1.00 96.94 111 LYS A C 1
ATOM 851 O O . LYS A 1 111 ? -0.826 11.084 -18.147 1.00 96.94 111 LYS A O 1
ATOM 856 N N . SER A 1 112 ? 0.721 9.599 -17.496 1.00 96.31 112 SER A N 1
ATOM 857 C CA . SER A 1 112 ? 1.279 9.392 -18.836 1.00 96.31 112 SER A CA 1
ATOM 858 C C . SER A 1 112 ? 1.980 8.048 -18.941 1.00 96.31 112 SER A C 1
ATOM 860 O O . SER A 1 112 ? 2.631 7.629 -17.986 1.00 96.31 112 SER A O 1
ATOM 862 N N . VAL A 1 113 ? 1.943 7.459 -20.134 1.00 98.38 113 VAL A N 1
ATOM 863 C CA . VAL A 1 113 ? 2.893 6.426 -20.555 1.00 98.38 113 VAL A CA 1
ATOM 864 C C . VAL A 1 113 ? 3.779 7.026 -21.642 1.00 98.38 113 VAL A C 1
ATOM 866 O O . VAL A 1 113 ? 3.252 7.567 -22.614 1.00 98.38 113 VAL A O 1
ATOM 869 N N . ASP A 1 114 ? 5.095 6.913 -21.501 1.00 97.31 114 ASP A N 1
ATOM 870 C CA . ASP A 1 114 ? 6.054 7.148 -22.585 1.00 97.31 114 ASP A CA 1
ATOM 871 C C . ASP A 1 114 ? 6.884 5.891 -22.878 1.00 97.31 114 ASP A C 1
ATOM 873 O O . ASP A 1 114 ? 6.839 4.904 -22.140 1.00 97.31 114 ASP A O 1
ATOM 877 N N . ARG A 1 115 ? 7.567 5.894 -24.028 1.00 98.62 115 ARG A N 1
ATOM 878 C CA . ARG A 1 115 ? 8.338 4.760 -24.547 1.00 98.62 115 ARG A CA 1
ATOM 879 C C . ARG A 1 115 ? 9.701 5.253 -25.015 1.00 98.62 115 ARG A C 1
ATOM 881 O O . ARG A 1 115 ? 9.767 6.203 -25.790 1.00 98.62 115 ARG A O 1
ATOM 888 N N . THR A 1 116 ? 10.768 4.598 -24.570 1.00 98.69 116 THR A N 1
ATOM 889 C CA . THR A 1 116 ? 12.154 4.943 -24.905 1.00 98.69 116 THR A CA 1
ATOM 890 C C . THR A 1 116 ? 12.885 3.711 -25.428 1.00 98.69 116 THR A C 1
ATOM 892 O O . THR A 1 116 ? 13.176 2.782 -24.672 1.00 98.69 116 THR A O 1
ATOM 895 N N . THR A 1 117 ? 13.221 3.715 -26.719 1.00 98.69 117 THR A N 1
ATOM 896 C CA . THR A 1 117 ? 14.055 2.672 -27.329 1.00 98.69 117 THR A CA 1
ATOM 897 C C . THR A 1 117 ? 15.520 2.906 -26.954 1.00 98.69 117 THR A C 1
ATOM 899 O O . THR A 1 117 ? 16.198 3.751 -27.535 1.00 98.69 117 THR A O 1
ATOM 902 N N . ASN A 1 118 ? 16.008 2.181 -25.949 1.00 98.69 118 ASN A N 1
ATOM 903 C CA . ASN A 1 118 ? 17.397 2.195 -25.502 1.00 98.69 118 ASN A CA 1
ATOM 904 C C . ASN A 1 118 ? 17.784 0.802 -24.981 1.00 98.69 118 ASN A C 1
ATOM 906 O O . ASN A 1 118 ? 17.562 0.462 -23.816 1.00 98.69 118 ASN A O 1
ATOM 910 N N . ALA A 1 119 ? 18.404 -0.001 -25.850 1.00 98.44 119 ALA A N 1
ATOM 911 C CA . ALA A 1 119 ? 18.827 -1.360 -25.524 1.00 98.44 119 ALA A CA 1
ATOM 912 C C . ALA A 1 119 ? 19.857 -1.424 -24.377 1.00 98.44 119 ALA A C 1
ATOM 914 O O . ALA A 1 119 ? 19.902 -2.424 -23.661 1.00 98.44 119 ALA A O 1
ATOM 915 N N . THR A 1 120 ? 20.660 -0.379 -24.154 1.00 98.50 120 THR A N 1
ATOM 916 C CA . THR A 1 120 ? 21.634 -0.345 -23.050 1.00 98.50 120 THR A CA 1
ATOM 917 C C . THR A 1 120 ? 20.936 -0.187 -21.703 1.00 98.50 120 THR A C 1
ATOM 919 O O . THR A 1 120 ? 21.225 -0.942 -20.776 1.00 98.50 120 THR A O 1
ATOM 922 N N . TRP A 1 121 ? 19.980 0.741 -21.592 1.00 98.50 121 TRP A N 1
ATOM 923 C CA . TRP A 1 121 ? 19.164 0.893 -20.382 1.00 98.50 121 TRP A CA 1
ATOM 924 C C . TRP A 1 121 ? 18.273 -0.331 -20.156 1.00 98.50 121 TRP A C 1
ATOM 926 O O . TRP A 1 121 ? 18.243 -0.863 -19.053 1.00 98.50 121 TRP A O 1
ATOM 936 N N . PHE A 1 122 ? 17.620 -0.843 -21.204 1.00 98.56 122 PHE A N 1
ATOM 937 C CA . PHE A 1 122 ? 16.800 -2.049 -21.100 1.00 98.56 122 PHE A CA 1
ATOM 938 C C . PHE A 1 122 ? 17.603 -3.241 -20.551 1.00 98.56 122 PHE A C 1
ATOM 940 O O . PHE A 1 122 ? 17.188 -3.869 -19.581 1.00 98.56 122 PHE A O 1
ATOM 947 N N . ASN A 1 123 ? 18.772 -3.547 -21.121 1.00 97.69 123 ASN A N 1
ATOM 948 C CA . ASN A 1 123 ? 19.514 -4.752 -20.745 1.00 97.69 123 ASN A CA 1
ATOM 949 C C . ASN A 1 123 ? 20.351 -4.614 -19.457 1.00 97.69 123 ASN A C 1
ATOM 951 O O . ASN A 1 123 ? 20.529 -5.626 -18.779 1.00 97.69 123 ASN A O 1
ATOM 955 N N . TYR A 1 124 ? 20.860 -3.414 -19.132 1.00 97.62 124 TYR A N 1
ATOM 956 C CA . TYR A 1 124 ? 21.937 -3.208 -18.142 1.00 97.62 124 TYR A CA 1
ATOM 957 C C . TYR A 1 124 ? 21.663 -2.102 -17.100 1.00 97.62 124 TYR A C 1
ATOM 959 O O . TYR A 1 124 ? 22.601 -1.508 -16.556 1.00 97.62 124 TYR A O 1
ATOM 967 N N . VAL A 1 125 ? 20.400 -1.778 -16.812 1.00 97.69 125 VAL A N 1
ATOM 968 C CA . VAL A 1 125 ? 20.067 -0.952 -15.639 1.00 97.69 125 VAL A CA 1
ATOM 969 C C . VAL A 1 125 ? 20.124 -1.783 -14.350 1.00 97.69 125 VAL A C 1
ATOM 971 O O . VAL A 1 125 ? 19.755 -2.956 -14.345 1.00 97.69 125 VAL A O 1
ATOM 974 N N . ALA A 1 126 ? 20.602 -1.178 -13.263 1.00 97.06 126 ALA A N 1
ATOM 975 C CA . ALA A 1 126 ? 20.573 -1.729 -11.906 1.00 97.06 126 ALA A CA 1
ATOM 976 C C . ALA A 1 126 ? 20.752 -0.584 -10.883 1.00 97.06 126 ALA A C 1
ATOM 978 O O . ALA A 1 126 ? 21.206 0.499 -11.281 1.00 97.06 126 ALA A O 1
ATOM 979 N N . PRO A 1 127 ? 20.461 -0.799 -9.585 1.00 95.38 127 PRO A N 1
ATOM 980 C CA . PRO A 1 127 ? 20.734 0.177 -8.530 1.00 95.38 127 PRO A CA 1
ATOM 981 C C . PRO A 1 127 ? 22.173 0.708 -8.576 1.00 95.38 127 PRO A C 1
ATOM 983 O O . PRO A 1 127 ? 23.110 -0.026 -8.889 1.00 95.38 127 PRO A O 1
ATOM 986 N N . ASN A 1 128 ? 22.353 1.991 -8.254 1.00 92.62 128 ASN A N 1
ATOM 987 C CA . ASN A 1 128 ? 23.651 2.682 -8.173 1.00 92.62 128 ASN A CA 1
ATOM 988 C C . ASN A 1 128 ? 24.505 2.729 -9.466 1.00 92.62 128 ASN A C 1
ATOM 990 O O . ASN A 1 128 ? 25.601 3.290 -9.444 1.00 92.62 128 ASN A O 1
ATOM 994 N N . LEU A 1 129 ? 24.035 2.203 -10.606 1.00 96.44 129 LEU A N 1
ATOM 995 C CA . LEU A 1 129 ? 24.782 2.255 -11.870 1.00 96.44 129 LEU A CA 1
ATOM 996 C C . LEU A 1 129 ? 24.556 3.562 -12.657 1.00 96.44 129 LEU A C 1
ATOM 998 O O . LEU A 1 129 ? 23.446 4.102 -12.656 1.00 96.44 129 LEU A O 1
ATOM 1002 N N . PRO A 1 130 ? 25.544 4.023 -13.456 1.00 96.88 130 PRO A N 1
ATOM 1003 C CA . PRO A 1 130 ? 25.372 5.164 -14.360 1.00 96.88 130 PRO A CA 1
ATOM 1004 C C . PRO A 1 130 ? 24.212 5.010 -15.356 1.00 96.88 130 PRO A C 1
ATOM 1006 O O . PRO A 1 130 ? 23.614 6.007 -15.753 1.00 96.88 130 PRO A O 1
ATOM 1009 N N . THR A 1 131 ? 23.855 3.777 -15.736 1.00 97.31 131 THR A N 1
ATOM 1010 C CA . THR A 1 131 ? 22.681 3.475 -16.575 1.00 97.31 131 THR A CA 1
ATOM 1011 C C . THR A 1 131 ? 21.369 3.873 -15.898 1.00 97.31 131 THR A C 1
ATOM 1013 O O . THR A 1 131 ? 20.523 4.488 -16.544 1.00 97.31 131 THR A O 1
ATOM 1016 N N . ASN A 1 132 ? 21.222 3.597 -14.598 1.00 98.12 132 ASN A N 1
ATOM 1017 C CA . ASN A 1 132 ? 20.068 4.004 -13.792 1.00 98.12 132 ASN A CA 1
ATOM 1018 C C . ASN A 1 132 ? 20.005 5.529 -13.654 1.00 98.12 132 ASN A C 1
ATOM 1020 O O . ASN A 1 132 ? 18.976 6.138 -13.948 1.00 98.12 132 ASN A O 1
ATOM 1024 N N . THR A 1 133 ? 21.130 6.146 -13.289 1.00 97.75 133 THR A N 1
ATOM 1025 C CA . THR A 1 133 ? 21.231 7.600 -13.117 1.00 97.75 133 THR A CA 1
ATOM 1026 C C . THR A 1 133 ? 20.912 8.346 -14.414 1.00 97.75 133 THR A C 1
ATOM 1028 O O . THR A 1 133 ? 20.155 9.312 -14.388 1.00 97.75 133 THR A O 1
ATOM 1031 N N . ALA A 1 134 ? 21.421 7.886 -15.563 1.00 98.25 134 ALA A N 1
ATOM 1032 C CA . ALA A 1 134 ? 21.112 8.473 -16.868 1.00 98.25 134 ALA A CA 1
ATOM 1033 C C . ALA A 1 134 ? 19.622 8.332 -17.227 1.00 98.25 134 ALA A C 1
ATOM 1035 O O . ALA A 1 134 ? 18.975 9.333 -17.536 1.00 98.25 134 ALA A O 1
ATOM 1036 N N . MET A 1 135 ? 19.070 7.117 -17.120 1.00 98.62 135 MET A N 1
ATOM 1037 C CA . MET A 1 135 ? 17.664 6.820 -17.416 1.00 98.62 135 MET A CA 1
ATOM 1038 C C . MET A 1 135 ? 16.710 7.720 -16.618 1.00 98.62 135 MET A C 1
ATOM 1040 O O . MET A 1 135 ? 15.869 8.408 -17.200 1.00 98.62 135 MET A O 1
ATOM 1044 N N . LYS A 1 136 ? 16.861 7.760 -15.288 1.00 98.44 136 LYS A N 1
ATOM 1045 C CA . LYS A 1 136 ? 15.961 8.527 -14.416 1.00 98.44 136 LYS A CA 1
ATOM 1046 C C . LYS A 1 136 ? 16.177 10.040 -14.530 1.00 98.44 136 LYS A C 1
ATOM 1048 O O . LYS A 1 136 ? 15.199 10.787 -14.536 1.00 98.44 136 LYS A O 1
ATOM 1053 N N . ASN A 1 137 ? 17.415 10.512 -14.726 1.00 97.81 137 ASN A N 1
ATOM 1054 C CA . ASN A 1 137 ? 17.677 11.937 -14.976 1.00 97.81 137 ASN A CA 1
ATOM 1055 C C . ASN A 1 137 ? 16.925 12.458 -16.208 1.00 97.81 137 ASN A C 1
ATOM 1057 O O . ASN A 1 137 ? 16.304 13.525 -16.122 1.00 97.81 137 ASN A O 1
ATOM 1061 N N . SER A 1 138 ? 16.960 11.697 -17.310 1.00 98.00 138 SER A N 1
ATOM 1062 C CA . SER A 1 138 ? 16.306 12.039 -18.579 1.00 98.00 138 SER A CA 1
ATOM 1063 C C . SER A 1 138 ? 14.780 11.949 -18.539 1.00 98.00 138 SER A C 1
ATOM 1065 O O . SER A 1 138 ? 14.127 12.728 -19.228 1.00 98.00 138 SER A O 1
ATOM 1067 N N . LEU A 1 139 ? 14.213 11.009 -17.775 1.00 98.25 139 LEU A N 1
ATOM 1068 C CA . LEU A 1 139 ? 12.796 10.641 -17.895 1.00 98.25 139 LEU A CA 1
ATOM 1069 C C . LEU A 1 139 ? 11.909 11.069 -16.713 1.00 98.25 139 LEU A C 1
ATOM 1071 O O . LEU A 1 139 ? 10.725 11.321 -16.940 1.00 98.25 139 LEU A O 1
ATOM 1075 N N . ARG A 1 140 ? 12.446 11.194 -15.485 1.00 97.62 140 ARG A N 1
ATOM 1076 C CA . ARG A 1 140 ? 11.635 11.439 -14.275 1.00 97.62 140 ARG A CA 1
ATOM 1077 C C . ARG A 1 140 ? 10.808 12.728 -14.371 1.00 97.62 140 ARG A C 1
ATOM 1079 O O . ARG A 1 140 ? 11.366 13.822 -14.527 1.00 97.62 140 ARG A O 1
ATOM 1086 N N . LYS A 1 141 ? 9.499 12.585 -14.148 1.00 97.06 141 LYS A N 1
ATOM 1087 C CA . LYS A 1 141 ? 8.466 13.631 -14.066 1.00 97.06 141 LYS A CA 1
ATOM 1088 C C . LYS A 1 141 ? 7.979 13.832 -12.620 1.00 97.06 141 LYS A C 1
ATOM 1090 O O . LYS A 1 141 ? 8.176 12.977 -11.760 1.00 97.06 141 LYS A O 1
ATOM 1095 N N . GLY A 1 142 ? 7.309 14.957 -12.364 1.00 93.81 142 GLY A N 1
ATOM 1096 C CA . GLY A 1 142 ? 6.718 15.270 -11.055 1.00 93.81 142 GLY A CA 1
ATOM 1097 C C . GLY A 1 142 ? 7.727 15.625 -9.947 1.00 93.81 142 GLY A C 1
ATOM 1098 O O . GLY A 1 142 ? 8.917 15.813 -10.206 1.00 93.81 142 GLY A O 1
ATOM 1099 N N . GLY A 1 143 ? 7.226 15.760 -8.716 1.00 92.44 143 GLY A N 1
ATOM 1100 C CA . GLY A 1 143 ? 7.981 16.056 -7.488 1.00 92.44 143 GLY A CA 1
ATOM 1101 C C . GLY A 1 143 ? 7.831 14.951 -6.435 1.00 92.44 143 GLY A C 1
ATOM 1102 O O . GLY A 1 143 ? 7.652 13.784 -6.778 1.00 92.44 143 GLY A O 1
ATOM 1103 N N . ALA A 1 144 ? 7.892 15.289 -5.144 1.00 90.62 144 ALA A N 1
ATOM 1104 C CA . ALA A 1 144 ? 7.995 14.278 -4.082 1.00 90.62 144 ALA A CA 1
ATOM 1105 C C . ALA A 1 144 ? 6.766 13.362 -3.924 1.00 90.62 144 ALA A C 1
ATOM 1107 O O . ALA A 1 144 ? 6.896 12.251 -3.409 1.00 90.62 144 ALA A O 1
ATOM 1108 N N . ALA A 1 145 ? 5.581 13.810 -4.350 1.00 89.69 145 ALA A N 1
ATOM 1109 C CA . ALA A 1 145 ? 4.324 13.060 -4.254 1.00 89.69 145 ALA A CA 1
ATOM 1110 C C . ALA A 1 145 ? 3.965 12.294 -5.544 1.00 89.69 145 ALA A C 1
ATOM 1112 O O . ALA A 1 145 ? 2.929 11.636 -5.589 1.00 89.69 145 ALA A O 1
ATOM 1113 N N . ASP A 1 146 ? 4.807 12.387 -6.574 1.00 96.06 146 ASP A N 1
ATOM 1114 C CA . ASP A 1 146 ? 4.613 11.759 -7.876 1.00 96.06 146 ASP A CA 1
ATOM 1115 C C . ASP A 1 146 ? 5.492 10.503 -7.997 1.00 96.06 146 ASP A C 1
ATOM 1117 O O . ASP A 1 146 ? 6.707 10.550 -7.759 1.00 96.06 146 ASP A O 1
ATOM 1121 N N . LEU A 1 147 ? 4.886 9.385 -8.400 1.00 98.56 147 LEU A N 1
ATOM 1122 C CA . LEU A 1 147 ? 5.579 8.115 -8.612 1.00 98.56 147 LEU A CA 1
ATOM 1123 C C . LEU A 1 147 ? 6.002 7.970 -10.078 1.00 98.56 147 LEU A C 1
ATOM 1125 O O . LEU A 1 147 ? 5.228 8.227 -11.000 1.00 98.56 147 LEU A O 1
ATOM 1129 N N . ASN A 1 148 ? 7.231 7.504 -10.288 1.00 98.81 148 ASN A N 1
ATOM 1130 C CA . ASN A 1 148 ? 7.762 7.175 -11.607 1.00 98.81 148 ASN A CA 1
ATOM 1131 C C . ASN A 1 148 ? 8.074 5.675 -11.640 1.00 98.81 148 ASN A C 1
ATOM 1133 O O . ASN A 1 148 ? 8.844 5.195 -10.806 1.00 98.81 148 ASN A O 1
ATOM 1137 N N . ILE A 1 149 ? 7.461 4.951 -12.579 1.00 98.88 149 ILE A N 1
ATOM 1138 C CA . ILE A 1 149 ? 7.629 3.504 -12.774 1.00 98.88 149 ILE A CA 1
ATOM 1139 C C . ILE A 1 149 ? 8.370 3.278 -14.090 1.00 98.88 149 ILE A C 1
ATOM 1141 O O . ILE A 1 149 ? 7.948 3.782 -15.129 1.00 98.88 149 ILE A O 1
ATOM 1145 N N . TYR A 1 150 ? 9.444 2.498 -14.064 1.00 98.88 150 TYR A N 1
ATOM 1146 C CA . TYR A 1 150 ? 10.236 2.140 -15.238 1.00 98.88 150 TYR A CA 1
ATOM 1147 C C . TYR A 1 150 ? 10.109 0.639 -15.501 1.00 98.88 150 TYR A C 1
ATOM 1149 O O . TYR A 1 150 ? 10.349 -0.164 -14.605 1.00 98.88 150 TYR A O 1
ATOM 1157 N N . THR A 1 151 ? 9.763 0.252 -16.728 1.00 98.75 151 THR A N 1
ATOM 1158 C CA . THR A 1 151 ? 9.752 -1.161 -17.158 1.00 98.75 151 THR A CA 1
ATOM 1159 C C . THR A 1 151 ? 10.995 -1.451 -17.986 1.00 98.75 151 THR A C 1
ATOM 1161 O O . THR A 1 151 ? 11.266 -0.728 -18.943 1.00 98.75 151 THR A O 1
ATOM 1164 N N . VAL A 1 152 ? 11.781 -2.452 -17.575 1.00 98.62 152 VAL A N 1
ATOM 1165 C CA . VAL A 1 152 ? 13.149 -2.701 -18.072 1.00 98.62 152 VAL A CA 1
ATOM 1166 C C . VAL A 1 152 ? 13.453 -4.198 -18.221 1.00 98.62 152 VAL A C 1
ATOM 1168 O O . VAL A 1 152 ? 12.665 -5.047 -17.812 1.00 98.62 152 VAL A O 1
ATOM 1171 N N . GLY A 1 153 ? 14.595 -4.527 -18.829 1.00 96.94 153 GLY A N 1
ATOM 1172 C CA . GLY A 1 153 ? 14.946 -5.868 -19.304 1.00 96.94 153 GLY A CA 1
ATOM 1173 C C . GLY A 1 153 ? 15.732 -6.759 -18.343 1.00 96.94 153 GLY A C 1
ATOM 11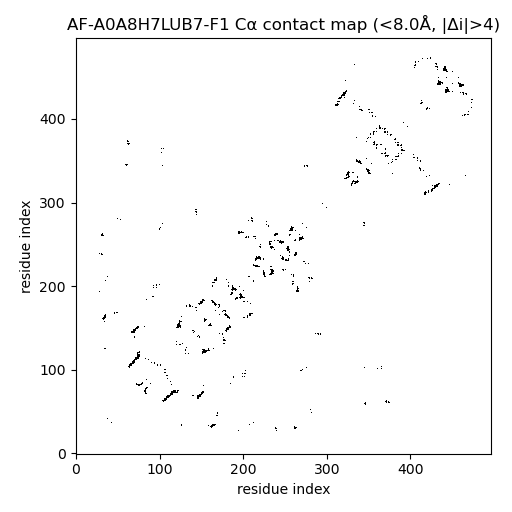74 O O . GLY A 1 153 ? 15.564 -7.974 -18.396 1.00 96.94 153 GLY A O 1
ATOM 1175 N N . PHE A 1 154 ? 16.608 -6.200 -17.499 1.00 96.94 154 PHE A N 1
ATOM 1176 C CA . PHE A 1 154 ? 17.426 -6.962 -16.533 1.00 96.94 154 PHE A CA 1
ATOM 1177 C C . PHE A 1 154 ? 18.156 -8.188 -17.132 1.00 96.94 154 PHE A C 1
ATOM 1179 O O . PHE A 1 154 ? 18.285 -9.238 -16.494 1.00 96.94 154 PHE A O 1
ATOM 1186 N N . LYS A 1 155 ? 18.637 -8.076 -18.381 1.00 94.69 155 LYS A N 1
ATOM 1187 C CA . LYS A 1 155 ? 19.233 -9.201 -19.131 1.00 94.69 155 LYS A CA 1
ATOM 1188 C C . LYS A 1 155 ? 20.735 -9.396 -18.859 1.00 94.69 155 LYS A C 1
ATOM 1190 O O . LYS A 1 155 ? 21.252 -10.490 -19.097 1.00 94.69 155 LYS A O 1
ATOM 1195 N N . GLY A 1 156 ? 21.439 -8.391 -18.326 1.00 93.06 156 GLY A N 1
ATOM 1196 C CA . GLY A 1 156 ? 22.879 -8.459 -18.052 1.00 93.06 156 GLY A CA 1
ATOM 1197 C C . GLY A 1 156 ? 23.384 -7.486 -16.979 1.00 93.06 156 GLY A C 1
ATOM 1198 O O . GLY A 1 156 ? 22.646 -6.655 -16.458 1.00 93.06 156 GLY A O 1
ATOM 1199 N N . GLY A 1 157 ? 24.677 -7.596 -16.653 1.00 94.50 157 GLY A N 1
ATOM 1200 C CA . GLY A 1 157 ? 25.318 -6.808 -15.593 1.00 94.50 157 GLY A CA 1
ATOM 1201 C C . GLY A 1 157 ? 24.824 -7.163 -14.178 1.00 94.50 157 GLY A C 1
ATOM 1202 O O . GLY A 1 157 ? 24.199 -8.209 -13.995 1.00 94.50 157 GLY A O 1
ATOM 1203 N N . PRO A 1 158 ? 25.083 -6.301 -13.175 1.00 95.12 158 PRO A N 1
ATOM 1204 C CA . PRO A 1 158 ? 24.637 -6.503 -11.791 1.00 95.12 158 PRO A CA 1
ATOM 1205 C C . PRO A 1 158 ? 23.119 -6.671 -11.625 1.00 95.12 158 PRO A C 1
ATOM 1207 O O . PRO A 1 158 ? 22.682 -7.380 -10.731 1.00 95.12 158 PRO A O 1
ATOM 1210 N N . GLY A 1 159 ? 22.312 -6.074 -12.510 1.00 93.94 159 GLY A N 1
ATOM 1211 C CA . GLY A 1 159 ? 20.852 -6.208 -12.490 1.00 93.94 159 GLY A CA 1
ATOM 1212 C C . GLY A 1 159 ? 20.320 -7.518 -13.081 1.00 93.94 159 GLY A C 1
ATOM 1213 O O . GLY A 1 159 ? 19.106 -7.669 -13.203 1.00 93.94 159 GLY A O 1
ATOM 1214 N N . LYS A 1 160 ? 21.182 -8.455 -13.506 1.00 95.00 160 LYS A N 1
ATOM 1215 C CA . LYS A 1 160 ? 20.756 -9.653 -14.243 1.00 95.00 160 LYS A CA 1
ATOM 1216 C C . LYS A 1 160 ? 19.840 -10.551 -13.405 1.00 95.00 160 LYS A C 1
ATOM 1218 O O . LYS A 1 160 ? 20.294 -11.243 -12.496 1.00 95.00 160 LYS A O 1
ATOM 1223 N N . GLY A 1 161 ? 18.573 -10.630 -13.806 1.00 91.50 161 GLY A N 1
ATOM 1224 C CA . GLY A 1 161 ? 17.575 -11.481 -13.155 1.00 91.50 161 GLY A CA 1
ATOM 1225 C C . GLY A 1 161 ? 16.971 -10.911 -11.869 1.00 91.50 161 GLY A C 1
ATOM 1226 O O . GLY A 1 161 ? 16.397 -11.685 -11.109 1.00 91.50 161 GLY A O 1
ATOM 1227 N N . LEU A 1 162 ? 17.073 -9.597 -11.632 1.00 96.31 162 LEU A N 1
ATOM 1228 C CA . LEU A 1 162 ? 16.172 -8.906 -10.701 1.00 96.31 162 LEU A CA 1
ATOM 1229 C C . LEU A 1 162 ? 14.729 -8.945 -11.229 1.00 96.31 162 LEU A C 1
ATOM 1231 O O . LEU A 1 162 ? 14.518 -8.934 -12.446 1.00 96.31 162 LEU A O 1
ATOM 1235 N N . LEU A 1 163 ? 13.746 -8.947 -10.324 1.00 97.56 163 LEU A N 1
ATOM 1236 C CA . LEU A 1 163 ? 12.336 -8.713 -10.662 1.00 97.56 163 LEU A CA 1
ATOM 1237 C C . LEU A 1 163 ? 11.968 -7.224 -10.540 1.00 97.56 163 LEU A C 1
ATOM 1239 O O . LEU A 1 163 ? 11.160 -6.730 -11.328 1.00 97.56 163 LEU A O 1
ATOM 1243 N N . GLY A 1 164 ? 12.605 -6.496 -9.620 1.00 98.25 164 GLY A N 1
ATOM 1244 C CA . GLY A 1 164 ? 12.443 -5.053 -9.458 1.00 98.25 164 GLY A CA 1
ATOM 1245 C C . GLY A 1 164 ? 13.467 -4.422 -8.509 1.00 98.25 164 GLY A C 1
ATOM 1246 O O . GLY A 1 164 ? 14.362 -5.109 -8.014 1.00 98.25 164 GLY A O 1
ATOM 1247 N N . TYR A 1 165 ? 13.375 -3.101 -8.336 1.00 98.75 165 TYR A N 1
ATOM 1248 C CA . TYR A 1 165 ? 13.933 -2.331 -7.219 1.00 98.75 165 TYR A CA 1
ATOM 1249 C C . TYR A 1 165 ? 13.243 -0.960 -7.076 1.00 98.75 165 TYR A C 1
ATOM 1251 O O . TYR A 1 165 ? 12.790 -0.361 -8.058 1.00 98.75 165 TYR A O 1
ATOM 1259 N N . ALA A 1 166 ? 13.258 -0.408 -5.865 1.00 98.56 166 ALA A N 1
ATOM 1260 C CA . ALA A 1 166 ? 12.693 0.888 -5.498 1.00 98.56 166 ALA A CA 1
ATOM 1261 C C . ALA A 1 166 ? 13.598 1.717 -4.567 1.00 98.56 166 ALA A C 1
ATOM 1263 O O . ALA A 1 166 ? 14.424 1.195 -3.817 1.00 98.56 166 ALA A O 1
ATOM 1264 N N . THR A 1 167 ? 13.404 3.037 -4.575 1.00 97.81 167 THR A N 1
ATOM 1265 C CA . THR A 1 167 ? 14.039 3.981 -3.637 1.00 97.81 167 THR A CA 1
ATOM 1266 C C . THR A 1 167 ? 13.173 4.247 -2.403 1.00 97.81 167 THR A C 1
ATOM 1268 O O . THR A 1 167 ? 12.011 4.626 -2.552 1.00 97.81 167 THR A O 1
ATOM 1271 N N . PHE A 1 168 ? 13.742 4.177 -1.196 1.00 97.50 168 PHE A N 1
ATOM 1272 C CA . PHE A 1 168 ? 13.028 4.511 0.048 1.00 97.50 168 PHE A CA 1
ATOM 1273 C C . PHE A 1 168 ? 12.670 6.014 0.175 1.00 97.50 168 PHE A C 1
ATOM 1275 O O . PHE A 1 168 ? 13.451 6.864 -0.277 1.00 97.50 168 PHE A O 1
ATOM 1282 N N . PRO A 1 169 ? 11.582 6.377 0.897 1.00 94.81 169 PRO A N 1
ATOM 1283 C CA . PRO A 1 169 ? 11.162 7.768 1.164 1.00 94.81 169 PRO A CA 1
ATOM 1284 C C . PRO A 1 169 ? 12.214 8.692 1.805 1.00 94.81 169 PRO A C 1
ATOM 1286 O O . PRO A 1 169 ? 12.083 9.924 1.744 1.00 94.81 169 PRO A O 1
ATOM 1289 N N . SER A 1 170 ? 13.231 8.112 2.448 1.00 93.06 170 SER A N 1
ATOM 1290 C CA . SER A 1 170 ? 14.355 8.814 3.077 1.00 93.06 170 SER A CA 1
ATOM 1291 C C . SER A 1 170 ? 15.366 9.348 2.061 1.00 93.06 170 SER A C 1
ATOM 1293 O O . SER A 1 170 ? 15.837 10.477 2.189 1.00 93.06 170 SER A O 1
ATOM 1295 N N . THR A 1 171 ? 15.641 8.581 1.002 1.00 94.31 171 THR A N 1
ATOM 1296 C CA . THR A 1 171 ? 16.620 8.931 -0.045 1.00 94.31 171 THR A CA 1
ATOM 1297 C C . THR A 1 171 ? 16.154 10.067 -0.962 1.00 94.31 171 THR A C 1
ATOM 1299 O O . THR A 1 171 ? 16.968 10.685 -1.646 1.00 94.31 171 THR A O 1
ATOM 1302 N N . TYR A 1 172 ? 14.858 10.405 -0.937 1.00 94.69 172 TYR A N 1
ATOM 1303 C CA . TYR A 1 172 ? 14.292 11.457 -1.780 1.00 94.69 172 TYR A CA 1
ATOM 1304 C C . TYR A 1 172 ? 14.950 12.829 -1.567 1.00 94.69 172 TYR A C 1
ATOM 1306 O O . TYR A 1 172 ? 15.196 13.540 -2.535 1.00 94.69 172 TYR A O 1
ATOM 1314 N N . GLU A 1 173 ? 15.231 13.240 -0.323 1.00 90.88 173 GLU A N 1
ATOM 1315 C CA . GLU A 1 173 ? 15.760 14.596 -0.082 1.00 90.88 173 GLU A CA 1
ATOM 1316 C C . GLU A 1 173 ? 17.240 14.747 -0.481 1.00 90.88 173 GLU A C 1
ATOM 1318 O O . GLU A 1 173 ? 17.669 15.866 -0.762 1.00 90.88 173 GLU A O 1
ATOM 1323 N N . SER A 1 174 ? 18.006 13.650 -0.558 1.00 92.94 174 SER A N 1
ATOM 1324 C CA . SER A 1 174 ? 19.406 13.656 -1.006 1.00 92.94 174 SER A CA 1
ATOM 1325 C C . SER A 1 174 ? 19.565 13.397 -2.508 1.00 92.94 174 SER A C 1
ATOM 1327 O O . SER A 1 174 ? 20.468 13.964 -3.122 1.00 92.94 174 SER A O 1
ATOM 1329 N N . ASN A 1 175 ? 18.689 12.591 -3.121 1.00 94.75 175 ASN A N 1
ATOM 1330 C CA . ASN A 1 175 ? 18.697 12.329 -4.562 1.00 94.75 175 ASN A CA 1
ATOM 1331 C C . ASN A 1 175 ? 17.270 12.247 -5.157 1.00 94.75 175 ASN A C 1
ATOM 1333 O O . ASN A 1 175 ? 16.817 11.173 -5.564 1.00 94.75 175 ASN A O 1
ATOM 1337 N N . PRO A 1 176 ? 16.556 13.382 -5.292 1.00 94.25 176 PRO A N 1
ATOM 1338 C CA . PRO A 1 176 ? 15.171 13.409 -5.781 1.00 94.25 176 PRO A CA 1
ATOM 1339 C C . PRO A 1 176 ? 15.028 13.021 -7.262 1.00 94.25 176 PRO A C 1
ATOM 1341 O O . PRO A 1 176 ? 13.909 12.896 -7.760 1.00 94.25 176 PRO A O 1
ATOM 1344 N N . LYS A 1 177 ? 16.141 12.853 -7.990 1.00 95.81 177 LYS A N 1
ATOM 1345 C CA . LYS A 1 177 ? 16.152 12.417 -9.392 1.00 95.81 177 LYS A CA 1
ATOM 1346 C C . LYS A 1 177 ? 16.255 10.903 -9.567 1.00 95.81 177 LYS A C 1
ATOM 1348 O O . LYS A 1 177 ? 15.765 10.410 -10.578 1.00 95.81 177 LYS A O 1
ATOM 1353 N N . ASP A 1 178 ? 16.818 10.178 -8.601 1.00 97.38 178 ASP A N 1
ATOM 1354 C CA . ASP A 1 178 ? 16.811 8.708 -8.588 1.00 97.38 178 ASP A CA 1
ATOM 1355 C C . ASP A 1 178 ? 15.498 8.125 -8.037 1.00 97.38 178 ASP A C 1
ATOM 1357 O O . ASP A 1 178 ? 15.223 6.943 -8.217 1.00 97.38 178 ASP A O 1
ATOM 1361 N N . ASP A 1 179 ? 14.639 8.933 -7.415 1.00 98.19 179 ASP A N 1
ATOM 1362 C CA . ASP A 1 179 ? 13.381 8.436 -6.856 1.00 98.19 179 ASP A CA 1
ATOM 1363 C C . ASP A 1 179 ? 12.489 7.722 -7.897 1.00 98.19 179 ASP A C 1
ATOM 1365 O O . ASP A 1 179 ? 12.275 8.219 -9.011 1.00 98.19 179 ASP A O 1
ATOM 1369 N N . GLY A 1 180 ? 11.941 6.566 -7.514 1.00 98.31 180 GLY A N 1
ATOM 1370 C CA . GLY A 1 180 ? 10.986 5.786 -8.304 1.00 98.31 180 GLY A CA 1
ATOM 1371 C C . GLY A 1 180 ? 11.155 4.272 -8.157 1.00 98.31 180 GLY A C 1
ATOM 1372 O O . GLY A 1 180 ? 11.979 3.792 -7.377 1.00 98.31 180 GLY A O 1
ATOM 1373 N N . ILE A 1 181 ? 10.372 3.537 -8.947 1.00 98.88 181 ILE A N 1
ATOM 1374 C CA . ILE A 1 181 ? 10.318 2.069 -9.001 1.00 98.88 181 ILE A CA 1
ATOM 1375 C C . ILE A 1 181 ? 10.780 1.595 -10.379 1.00 98.88 181 ILE A C 1
ATOM 1377 O O . ILE A 1 181 ? 10.341 2.128 -11.396 1.00 98.88 181 ILE A O 1
ATOM 1381 N N . VAL A 1 182 ? 11.618 0.566 -10.437 1.00 98.88 182 VAL A N 1
ATOM 1382 C CA . VAL A 1 182 ? 12.080 -0.065 -11.677 1.00 98.88 182 VAL A CA 1
ATOM 1383 C C . VAL A 1 182 ? 11.723 -1.548 -11.623 1.00 98.88 182 VAL A C 1
ATOM 1385 O O . VAL A 1 182 ? 12.199 -2.250 -10.743 1.00 98.88 182 VAL A O 1
ATOM 1388 N N . ILE A 1 183 ? 10.897 -2.036 -12.549 1.00 98.69 183 ILE A N 1
ATOM 1389 C CA . ILE A 1 183 ? 10.424 -3.430 -12.594 1.00 98.69 183 ILE A CA 1
ATOM 1390 C C . ILE A 1 183 ? 10.780 -4.120 -13.909 1.00 98.69 183 ILE A C 1
ATOM 1392 O O . ILE A 1 183 ? 10.898 -3.501 -14.971 1.00 98.69 183 ILE A O 1
ATOM 1396 N N . GLN A 1 184 ? 10.920 -5.438 -13.837 1.00 97.69 184 GLN A N 1
ATOM 1397 C CA . GLN A 1 184 ? 11.115 -6.296 -14.992 1.00 97.69 184 GLN A CA 1
ATOM 1398 C C . GLN A 1 184 ? 9.855 -6.284 -15.870 1.00 97.69 184 GLN A C 1
ATOM 1400 O O . GLN A 1 184 ? 8.744 -6.480 -15.389 1.00 97.69 184 GLN A O 1
ATOM 1405 N N . TRP A 1 185 ? 10.000 -6.063 -17.178 1.00 96.88 185 TRP A N 1
ATOM 1406 C CA . TRP A 1 185 ? 8.852 -5.765 -18.049 1.00 96.88 185 TRP A CA 1
ATOM 1407 C C . TRP A 1 185 ? 7.796 -6.885 -18.176 1.00 96.88 185 TRP A C 1
ATOM 1409 O O . TRP A 1 185 ? 6.711 -6.627 -18.686 1.00 96.88 185 TRP A O 1
ATOM 1419 N N . PHE A 1 186 ? 8.104 -8.109 -17.732 1.00 93.94 186 PHE A N 1
ATOM 1420 C CA . PHE A 1 186 ? 7.260 -9.301 -17.869 1.00 93.94 186 PHE A CA 1
ATOM 1421 C C . PHE A 1 186 ? 6.786 -9.905 -16.529 1.00 93.94 186 PHE A C 1
ATOM 1423 O O . PHE A 1 186 ? 6.275 -11.023 -16.534 1.00 93.94 186 PHE A O 1
ATOM 1430 N N . THR A 1 187 ? 6.895 -9.156 -15.418 1.00 96.88 187 THR A N 1
ATOM 1431 C CA . THR A 1 187 ? 6.294 -9.463 -14.091 1.00 96.88 187 THR A CA 1
ATOM 1432 C C . THR A 1 187 ? 4.997 -8.681 -13.806 1.00 96.88 187 THR A C 1
ATOM 1434 O O . THR A 1 187 ? 4.572 -8.493 -12.665 1.00 96.88 187 THR A O 1
ATOM 1437 N N . VAL A 1 188 ? 4.377 -8.165 -14.866 1.00 97.38 188 VAL A N 1
ATOM 1438 C CA . VAL A 1 188 ? 3.070 -7.489 -14.865 1.00 97.38 188 VAL A CA 1
ATOM 1439 C C . VAL A 1 188 ? 1.933 -8.506 -15.062 1.00 97.38 188 VAL A C 1
ATOM 1441 O O . VAL A 1 188 ? 2.220 -9.614 -15.514 1.00 97.38 188 VAL A O 1
ATOM 1444 N N . PRO A 1 189 ? 0.653 -8.157 -14.805 1.00 97.38 189 PRO A N 1
ATOM 1445 C CA . PRO A 1 189 ? -0.479 -9.056 -15.030 1.00 97.38 189 PRO A CA 1
ATOM 1446 C C . PRO A 1 189 ? -0.513 -9.641 -16.450 1.00 97.38 189 PRO A C 1
ATOM 1448 O O . PRO A 1 189 ? -0.475 -8.904 -17.445 1.00 97.38 189 PRO A O 1
ATOM 1451 N N . GLY A 1 190 ? -0.573 -10.972 -16.545 1.00 91.88 190 GLY A N 1
ATOM 1452 C CA . GLY A 1 190 ? -0.514 -11.697 -17.820 1.00 91.88 190 GLY A CA 1
ATOM 1453 C C . GLY A 1 190 ? 0.844 -11.585 -18.524 1.00 91.88 190 GLY A C 1
ATOM 1454 O O . GLY A 1 190 ? 0.915 -11.615 -19.754 1.00 91.88 190 GLY A O 1
ATOM 1455 N N . GLY A 1 191 ? 1.912 -11.357 -17.757 1.00 93.62 191 GLY A N 1
ATOM 1456 C CA . GLY A 1 191 ? 3.294 -11.417 -18.219 1.00 93.62 191 GLY A CA 1
ATOM 1457 C C . GLY A 1 191 ? 3.736 -12.846 -18.550 1.00 93.62 191 GLY A C 1
ATOM 1458 O O . GLY A 1 191 ? 2.954 -13.788 -18.523 1.00 93.62 191 GLY A O 1
ATOM 1459 N N . SER A 1 192 ? 5.017 -13.017 -18.880 1.00 91.69 192 SER A N 1
ATOM 1460 C CA . SER A 1 192 ? 5.592 -14.337 -19.189 1.00 91.69 192 SER A CA 1
ATOM 1461 C C . SER A 1 192 ? 6.555 -14.848 -18.112 1.00 91.69 192 SER A C 1
ATOM 1463 O O . SER A 1 192 ? 7.318 -15.778 -18.377 1.00 91.69 192 SER A O 1
ATOM 1465 N N . ASN A 1 193 ? 6.594 -14.214 -16.932 1.00 90.75 193 ASN A N 1
ATOM 1466 C CA . ASN A 1 193 ? 7.423 -14.653 -15.812 1.00 90.75 193 ASN A CA 1
ATOM 1467 C C . ASN A 1 193 ? 6.579 -15.509 -14.867 1.00 90.75 193 ASN A C 1
ATOM 1469 O O . ASN A 1 193 ? 6.042 -15.001 -13.892 1.00 90.75 193 ASN A O 1
ATOM 1473 N N . VAL A 1 194 ? 6.428 -16.790 -15.210 1.00 90.25 194 VAL A N 1
ATOM 1474 C CA . VAL A 1 194 ? 5.553 -17.738 -14.503 1.00 90.25 194 VAL A CA 1
ATOM 1475 C C . VAL A 1 194 ? 5.818 -17.717 -12.992 1.00 90.25 194 VAL A C 1
ATOM 1477 O O . VAL A 1 194 ? 6.966 -17.856 -12.561 1.00 90.25 194 VAL A O 1
ATOM 1480 N N . ASN A 1 195 ? 4.737 -17.609 -12.213 1.00 94.44 195 ASN A N 1
ATOM 1481 C CA . ASN A 1 195 ? 4.683 -17.422 -10.754 1.00 94.44 195 ASN A CA 1
ATOM 1482 C C . ASN A 1 195 ? 4.981 -15.990 -10.260 1.00 94.44 195 ASN A C 1
ATOM 1484 O O . ASN A 1 195 ? 4.951 -15.744 -9.053 1.00 94.44 195 ASN A O 1
ATOM 1488 N N . TYR A 1 196 ? 5.245 -15.050 -11.168 1.00 96.19 196 TYR A N 1
ATOM 1489 C CA . TYR A 1 196 ? 5.537 -13.636 -10.893 1.00 96.19 196 TYR A CA 1
ATOM 1490 C C . TYR A 1 196 ? 4.773 -12.693 -11.844 1.00 96.19 196 TYR A C 1
ATOM 1492 O O . TYR A 1 196 ? 5.178 -11.551 -12.068 1.00 96.19 196 TYR A O 1
ATOM 1500 N N . ASP A 1 197 ? 3.694 -13.199 -12.444 1.00 95.88 197 ASP A N 1
ATOM 1501 C CA . ASP A 1 197 ? 2.940 -12.639 -13.568 1.00 95.88 197 ASP A CA 1
ATOM 1502 C C . ASP A 1 197 ? 1.528 -12.138 -13.189 1.00 95.88 197 ASP A C 1
ATOM 1504 O O . ASP A 1 197 ? 0.682 -11.927 -14.061 1.00 95.88 197 ASP A O 1
ATOM 1508 N N . GLU A 1 198 ? 1.281 -11.872 -11.898 1.00 97.12 198 GLU A N 1
ATOM 1509 C CA . GLU A 1 198 ? 0.044 -11.246 -11.390 1.00 97.12 198 GLU A CA 1
ATOM 1510 C C . GLU A 1 198 ? 0.232 -9.757 -11.027 1.00 97.12 198 GLU A C 1
ATOM 1512 O O . GLU A 1 198 ? -0.703 -9.089 -10.584 1.00 97.12 198 GLU A O 1
ATOM 1517 N N . GLY A 1 199 ? 1.435 -9.204 -11.226 1.00 97.31 199 GLY A N 1
ATOM 1518 C CA . GLY A 1 199 ? 1.751 -7.801 -10.941 1.00 97.31 199 GLY A CA 1
ATOM 1519 C C . GLY A 1 199 ? 2.129 -7.505 -9.488 1.00 97.31 199 GLY A C 1
ATOM 1520 O O . GLY A 1 199 ? 2.326 -6.336 -9.135 1.00 97.31 199 GLY A O 1
ATOM 1521 N N . LYS A 1 200 ? 2.280 -8.520 -8.629 1.00 98.25 200 LYS A N 1
ATOM 1522 C CA . LYS A 1 200 ? 2.605 -8.308 -7.209 1.00 98.25 200 LYS A CA 1
ATOM 1523 C C . LYS A 1 200 ? 4.068 -7.918 -7.007 1.00 98.25 200 LYS A C 1
ATOM 1525 O O . LYS A 1 200 ? 4.376 -7.228 -6.044 1.00 98.25 200 LYS A O 1
ATOM 1530 N N . THR A 1 201 ? 4.925 -8.150 -8.003 1.00 98.50 201 THR A N 1
ATOM 1531 C CA . THR A 1 201 ? 6.240 -7.488 -8.103 1.00 98.50 201 THR A CA 1
ATOM 1532 C C . THR A 1 201 ? 6.136 -5.955 -8.014 1.00 98.50 201 THR A C 1
ATOM 1534 O O . THR A 1 201 ? 6.835 -5.353 -7.210 1.00 98.50 201 THR A O 1
ATOM 1537 N N . LEU A 1 202 ? 5.222 -5.294 -8.742 1.00 98.69 202 LEU A N 1
ATOM 1538 C CA . LEU A 1 202 ? 5.030 -3.836 -8.604 1.00 98.69 202 LEU A CA 1
ATOM 1539 C C . LEU A 1 202 ? 4.465 -3.446 -7.224 1.00 98.69 202 LEU A C 1
ATOM 1541 O O . LEU A 1 202 ? 4.684 -2.334 -6.751 1.00 98.69 202 LEU A O 1
ATOM 1545 N N . THR A 1 203 ? 3.727 -4.353 -6.587 1.00 98.69 203 THR A N 1
ATOM 1546 C CA . THR A 1 203 ? 3.108 -4.136 -5.270 1.00 98.69 203 THR A CA 1
ATOM 1547 C C . THR A 1 203 ? 4.168 -4.152 -4.160 1.00 98.69 203 THR A C 1
ATOM 1549 O O . THR A 1 203 ? 4.199 -3.234 -3.345 1.00 98.69 203 THR A O 1
ATOM 1552 N N . HIS A 1 204 ? 5.094 -5.113 -4.220 1.00 98.81 204 HIS A N 1
ATOM 1553 C CA . HIS A 1 204 ? 6.300 -5.233 -3.391 1.00 98.81 204 HIS A CA 1
ATOM 1554 C C . HIS A 1 204 ? 7.197 -3.984 -3.494 1.00 98.81 204 HIS A C 1
ATOM 1556 O O . HIS A 1 204 ? 7.458 -3.305 -2.501 1.00 98.81 204 HIS A O 1
ATOM 1562 N N . GLU A 1 205 ? 7.572 -3.587 -4.718 1.00 98.81 205 GLU A N 1
ATOM 1563 C CA . GLU A 1 205 ? 8.393 -2.385 -4.938 1.00 98.81 205 GLU A CA 1
ATOM 1564 C C . GLU A 1 205 ? 7.700 -1.087 -4.478 1.00 98.81 205 GLU A C 1
ATOM 1566 O O . GLU A 1 205 ? 8.357 -0.138 -4.043 1.00 98.81 205 GLU A O 1
ATOM 1571 N N . LEU A 1 206 ? 6.363 -1.026 -4.542 1.00 98.75 206 LEU A N 1
ATOM 1572 C CA . LEU A 1 206 ? 5.608 0.106 -4.003 1.00 98.75 206 LEU A CA 1
ATOM 1573 C C . LEU A 1 206 ? 5.611 0.120 -2.469 1.00 98.75 206 LEU A C 1
ATOM 1575 O O . LEU A 1 206 ? 5.675 1.204 -1.893 1.00 98.75 206 LEU A O 1
ATOM 1579 N N . GLY A 1 207 ? 5.627 -1.042 -1.812 1.00 98.50 207 GLY A N 1
ATOM 1580 C CA . GLY A 1 207 ? 5.866 -1.152 -0.371 1.00 98.50 207 GLY A CA 1
ATOM 1581 C C . GLY A 1 207 ? 7.193 -0.506 0.036 1.00 98.50 207 GLY A C 1
ATOM 1582 O O . GLY A 1 207 ? 7.206 0.382 0.890 1.00 98.50 207 GLY A O 1
ATOM 1583 N N . HIS A 1 208 ? 8.292 -0.837 -0.649 1.00 98.69 208 HIS A N 1
ATOM 1584 C CA . HIS A 1 208 ? 9.600 -0.198 -0.436 1.00 98.69 208 HIS A CA 1
ATOM 1585 C C . HIS A 1 208 ? 9.601 1.314 -0.727 1.00 98.69 208 HIS A C 1
ATOM 1587 O O . HIS A 1 208 ? 10.106 2.104 0.076 1.00 98.69 208 HIS A O 1
ATOM 1593 N N . TRP A 1 209 ? 8.993 1.758 -1.837 1.00 98.50 209 TRP A N 1
ATOM 1594 C CA . TRP A 1 209 ? 8.874 3.192 -2.166 1.00 98.50 209 TRP A CA 1
ATOM 1595 C C . TRP A 1 209 ? 8.031 3.981 -1.146 1.00 98.50 209 TRP A C 1
ATOM 1597 O O . TRP A 1 209 ? 8.148 5.209 -1.051 1.00 98.50 209 TRP A O 1
ATOM 1607 N N . LEU A 1 210 ? 7.218 3.271 -0.358 1.00 96.69 210 LEU A N 1
ATOM 1608 C CA . LEU A 1 210 ? 6.409 3.767 0.754 1.00 96.69 210 LEU A CA 1
ATOM 1609 C C . LEU A 1 210 ? 6.975 3.402 2.143 1.00 96.69 210 LEU A C 1
ATOM 1611 O O . LEU A 1 210 ? 6.329 3.686 3.148 1.00 96.69 210 LEU A O 1
ATOM 1615 N N . GLY A 1 211 ? 8.198 2.868 2.224 1.00 96.44 211 GLY A N 1
ATOM 1616 C CA . GLY A 1 211 ? 8.958 2.722 3.471 1.00 96.44 211 GLY A CA 1
ATOM 1617 C C . GLY A 1 211 ? 8.847 1.387 4.212 1.00 96.44 211 GLY A C 1
ATOM 1618 O O . GLY A 1 211 ? 9.310 1.315 5.354 1.00 96.44 211 GLY A O 1
ATOM 1619 N N . LEU A 1 212 ? 8.273 0.346 3.605 1.00 98.25 212 LEU A N 1
ATOM 1620 C CA . LEU A 1 212 ? 8.336 -1.020 4.139 1.00 98.25 212 LEU A CA 1
ATOM 1621 C C . LEU A 1 212 ? 9.682 -1.686 3.826 1.00 98.25 212 LEU A C 1
ATOM 1623 O O . LEU A 1 212 ? 10.258 -1.469 2.756 1.00 98.25 212 LEU A O 1
ATOM 1627 N N . TYR A 1 213 ? 10.157 -2.527 4.739 1.00 98.38 213 TYR A N 1
ATOM 1628 C CA . TYR A 1 213 ? 11.237 -3.475 4.466 1.00 98.38 213 TYR A CA 1
ATOM 1629 C C . TYR A 1 213 ? 10.665 -4.817 3.996 1.00 98.38 213 TYR A C 1
ATOM 1631 O O . TYR A 1 213 ? 9.457 -4.958 3.827 1.00 98.38 213 TYR A O 1
ATOM 1639 N N . HIS A 1 214 ? 11.543 -5.788 3.761 1.00 98.44 214 HIS A N 1
ATOM 1640 C CA . HIS A 1 214 ? 11.150 -7.192 3.688 1.00 98.44 214 HIS A CA 1
ATOM 1641 C C . HIS A 1 214 ? 10.695 -7.688 5.065 1.00 98.44 214 HIS A C 1
ATOM 1643 O O . HIS A 1 214 ? 11.238 -7.238 6.071 1.00 98.44 214 HIS A O 1
ATOM 1649 N N . THR A 1 215 ? 9.793 -8.664 5.121 1.00 97.50 215 THR A N 1
ATOM 1650 C CA . THR A 1 215 ? 9.408 -9.347 6.374 1.00 97.50 215 THR A CA 1
ATOM 1651 C C . THR A 1 215 ? 10.617 -9.981 7.075 1.00 97.50 215 THR A C 1
ATOM 1653 O O . THR A 1 215 ? 10.818 -9.801 8.272 1.00 97.50 215 THR A O 1
ATOM 1656 N N . PHE A 1 216 ? 11.515 -10.594 6.301 1.00 96.44 216 PHE A N 1
ATOM 1657 C CA . PHE A 1 216 ? 12.790 -11.165 6.754 1.00 96.44 216 PHE A CA 1
ATOM 1658 C C . PHE A 1 216 ? 13.924 -10.137 6.984 1.00 96.44 216 PHE A C 1
ATOM 1660 O O . PHE A 1 216 ? 15.112 -10.481 6.932 1.00 96.44 216 PHE A O 1
ATOM 1667 N N . GLN A 1 217 ? 13.614 -8.851 7.186 1.00 96.81 217 GLN A N 1
ATOM 1668 C CA . GLN A 1 217 ? 14.634 -7.809 7.347 1.00 96.81 217 GLN A CA 1
ATOM 1669 C C . GLN A 1 217 ? 15.513 -8.060 8.585 1.00 96.81 217 GLN A C 1
ATOM 1671 O O . GLN A 1 217 ? 15.036 -8.295 9.689 1.00 96.81 217 GLN A O 1
ATOM 1676 N N . GLY A 1 218 ? 16.834 -8.001 8.394 1.00 90.25 218 GLY A N 1
ATOM 1677 C CA . GLY A 1 218 ? 17.814 -8.358 9.428 1.00 90.25 218 GLY A CA 1
ATOM 1678 C C . GLY A 1 218 ? 18.128 -9.859 9.514 1.00 90.25 218 GLY A C 1
ATOM 1679 O O . GLY A 1 218 ? 19.132 -10.217 10.129 1.00 90.25 218 GLY A O 1
ATOM 1680 N N . GLY A 1 219 ? 17.344 -10.727 8.864 1.00 91.62 219 GLY A N 1
ATOM 1681 C CA . GLY A 1 219 ? 17.668 -12.139 8.631 1.00 91.62 219 GLY A CA 1
ATOM 1682 C C . GLY A 1 219 ? 17.802 -13.004 9.889 1.00 91.62 219 GLY A C 1
ATOM 1683 O O . GLY A 1 219 ? 18.636 -13.909 9.921 1.00 91.62 219 GLY A O 1
ATOM 1684 N N . ASN A 1 220 ? 17.070 -12.680 10.960 1.00 90.69 220 ASN A N 1
ATOM 1685 C CA . ASN A 1 220 ? 17.111 -13.405 12.231 1.00 90.69 220 ASN A CA 1
ATOM 1686 C C . ASN A 1 220 ? 15.863 -13.117 13.090 1.00 90.69 220 ASN A C 1
ATOM 1688 O O . ASN A 1 220 ? 15.231 -12.078 12.940 1.00 90.69 220 ASN A O 1
ATOM 1692 N N . CYS A 1 221 ? 15.570 -13.998 14.047 1.00 91.81 221 CYS A N 1
ATOM 1693 C CA . CYS A 1 221 ? 14.383 -13.940 14.911 1.00 91.81 221 CYS A CA 1
ATOM 1694 C C . CYS A 1 221 ? 14.502 -12.985 16.117 1.00 91.81 221 CYS A C 1
ATOM 1696 O O . CYS A 1 221 ? 13.945 -13.265 17.177 1.00 91.81 221 CYS A O 1
ATOM 1698 N N . SER A 1 222 ? 15.289 -11.909 16.024 1.00 86.69 222 SER A N 1
ATOM 1699 C CA . SER A 1 222 ? 15.534 -11.006 17.155 1.00 86.69 222 SER A CA 1
ATOM 1700 C C . SER A 1 222 ? 15.726 -9.547 16.738 1.00 86.69 222 SER A C 1
ATOM 1702 O O . SER A 1 222 ? 16.057 -9.231 15.594 1.00 86.69 222 SER A O 1
ATOM 1704 N N . GLY A 1 223 ? 15.518 -8.636 17.690 1.00 85.44 223 GLY A N 1
ATOM 1705 C CA . GLY A 1 223 ? 15.455 -7.204 17.411 1.00 85.44 223 GLY A CA 1
ATOM 1706 C C . GLY A 1 223 ? 14.079 -6.810 16.875 1.00 85.44 223 GLY A C 1
ATOM 1707 O O . GLY A 1 223 ? 13.067 -7.253 17.404 1.00 85.44 223 GLY A O 1
ATOM 1708 N N . THR A 1 224 ? 14.045 -5.943 15.864 1.00 86.44 224 THR A N 1
ATOM 1709 C CA . THR A 1 224 ? 12.821 -5.269 15.391 1.00 86.44 224 THR A CA 1
ATOM 1710 C C . THR A 1 224 ? 12.349 -5.695 13.996 1.00 86.44 224 THR A C 1
ATOM 1712 O O . THR A 1 224 ? 11.398 -5.102 13.498 1.00 86.44 224 THR A O 1
ATOM 1715 N N . GLY A 1 225 ? 13.006 -6.661 13.341 1.00 92.75 225 GLY A N 1
ATOM 1716 C CA . GLY A 1 225 ? 12.601 -7.176 12.022 1.00 92.75 225 GLY A CA 1
ATOM 1717 C C . GLY A 1 225 ? 12.384 -6.086 10.959 1.00 92.75 225 GLY A C 1
ATOM 1718 O O . GLY A 1 225 ? 13.259 -5.246 10.719 1.00 92.75 225 GLY A O 1
ATOM 1719 N N . ASP A 1 226 ? 11.194 -6.077 10.349 1.00 96.00 226 ASP A N 1
ATOM 1720 C CA . ASP A 1 226 ? 10.734 -5.079 9.367 1.00 96.00 226 ASP A CA 1
ATOM 1721 C C . ASP A 1 226 ? 10.217 -3.758 9.993 1.00 96.00 226 ASP A C 1
ATOM 1723 O O . ASP A 1 226 ? 9.760 -2.857 9.281 1.00 96.00 226 ASP A O 1
ATOM 1727 N N . TYR A 1 227 ? 10.337 -3.609 11.317 1.00 95.12 227 TYR A N 1
ATOM 1728 C CA . TYR A 1 227 ? 9.807 -2.500 12.117 1.00 95.12 227 TYR A CA 1
ATOM 1729 C C . TYR A 1 227 ? 8.274 -2.363 12.038 1.00 95.12 227 TYR A C 1
ATOM 1731 O O . TYR A 1 227 ? 7.747 -1.239 12.049 1.00 95.12 227 TYR A O 1
ATOM 1739 N N . VAL A 1 228 ? 7.567 -3.498 11.968 1.00 95.00 228 VAL A N 1
ATOM 1740 C CA . VAL A 1 228 ? 6.110 -3.600 12.080 1.00 95.00 228 VAL A CA 1
ATOM 1741 C C . VAL A 1 228 ? 5.687 -4.753 13.007 1.00 95.00 228 VAL A C 1
ATOM 1743 O O . VAL A 1 228 ? 5.651 -5.916 12.614 1.00 95.00 228 VAL A O 1
ATOM 1746 N N . ASP A 1 229 ? 5.265 -4.389 14.220 1.00 92.94 229 ASP A N 1
ATOM 1747 C CA . ASP A 1 229 ? 4.904 -5.284 15.336 1.00 92.94 229 ASP A CA 1
ATOM 1748 C C . ASP A 1 229 ? 3.801 -6.330 15.048 1.00 92.94 229 ASP A C 1
ATOM 1750 O O . ASP A 1 229 ? 3.637 -7.265 15.829 1.00 92.94 229 ASP A O 1
ATOM 1754 N N . ASP A 1 230 ? 3.003 -6.164 13.983 1.00 94.12 230 ASP A N 1
ATOM 1755 C CA . ASP A 1 230 ? 1.941 -7.105 13.583 1.00 94.12 230 ASP A CA 1
ATOM 1756 C C . ASP A 1 230 ? 2.308 -7.995 12.380 1.00 94.12 230 ASP A C 1
ATOM 1758 O O . ASP A 1 230 ? 1.442 -8.695 11.850 1.00 94.12 230 ASP A O 1
ATOM 1762 N N . THR A 1 231 ? 3.586 -8.018 11.981 1.00 95.69 231 THR A N 1
ATOM 1763 C CA . THR A 1 231 ? 4.141 -9.055 11.098 1.00 95.69 231 THR A CA 1
ATOM 1764 C C . THR A 1 231 ? 4.788 -10.181 11.923 1.00 95.69 231 THR A C 1
ATOM 1766 O O . THR A 1 231 ? 5.542 -9.903 12.856 1.00 95.69 231 THR A O 1
ATOM 1769 N N . PRO A 1 232 ? 4.515 -11.465 11.617 1.00 95.44 232 PRO A N 1
ATOM 1770 C CA . PRO A 1 232 ? 5.292 -12.583 12.150 1.00 95.44 232 PRO A CA 1
ATOM 1771 C C . PRO A 1 232 ? 6.780 -12.470 11.794 1.00 95.44 232 PRO A C 1
ATOM 1773 O O . PRO A 1 232 ? 7.130 -12.168 10.650 1.00 95.44 232 PRO A O 1
ATOM 1776 N N . SER A 1 233 ? 7.649 -12.742 12.769 1.00 94.81 233 SER A N 1
ATOM 1777 C CA . SER A 1 233 ? 9.105 -12.721 12.593 1.00 94.81 233 SER A CA 1
ATOM 1778 C C . SER A 1 233 ? 9.565 -13.760 11.569 1.00 94.81 233 SER A C 1
ATOM 1780 O O . SER A 1 233 ? 9.180 -14.919 11.653 1.00 94.81 233 SER A O 1
ATOM 1782 N N . GLU A 1 234 ? 10.458 -13.375 10.657 1.00 96.06 234 GLU A N 1
ATOM 1783 C CA . GLU A 1 234 ? 10.997 -14.261 9.620 1.00 96.06 234 GLU A CA 1
ATOM 1784 C C . GLU A 1 234 ? 12.530 -14.145 9.561 1.00 96.06 234 GLU A C 1
ATOM 1786 O O . GLU A 1 234 ? 13.082 -13.046 9.506 1.00 96.06 234 GLU A O 1
ATOM 1791 N N . ALA A 1 235 ? 13.252 -15.270 9.549 1.00 95.44 235 ALA A N 1
ATOM 1792 C CA . ALA A 1 235 ? 14.716 -15.258 9.458 1.00 95.44 235 ALA A CA 1
ATOM 1793 C C . ALA A 1 235 ? 15.243 -15.372 8.020 1.00 95.44 235 ALA A C 1
ATOM 1795 O O . ALA A 1 235 ? 16.353 -14.922 7.735 1.00 95.44 235 ALA A O 1
ATOM 1796 N N . THR A 1 236 ? 14.489 -15.990 7.104 1.00 95.81 236 THR A N 1
ATOM 1797 C CA . THR A 1 236 ? 14.912 -16.168 5.703 1.00 95.81 236 THR A CA 1
ATOM 1798 C C . THR A 1 236 ? 13.721 -16.115 4.745 1.00 95.81 236 THR A C 1
ATOM 1800 O O . THR A 1 236 ? 12.692 -16.699 5.078 1.00 95.81 236 THR A O 1
ATOM 1803 N N . PRO A 1 237 ? 13.858 -15.489 3.557 1.00 95.81 237 PRO A N 1
ATOM 1804 C CA . PRO A 1 237 ? 12.775 -15.348 2.582 1.00 95.81 237 PRO A CA 1
ATOM 1805 C C . PRO A 1 237 ? 12.129 -16.675 2.194 1.00 95.81 237 PRO A C 1
ATOM 1807 O O . PRO A 1 237 ? 12.810 -17.693 2.022 1.00 95.81 237 PRO A O 1
ATOM 1810 N N . SER A 1 238 ? 10.825 -16.651 1.941 1.00 95.31 238 SER A N 1
ATOM 1811 C CA . SER A 1 238 ? 10.139 -17.780 1.319 1.00 95.31 238 SER A CA 1
ATOM 1812 C C . SER A 1 238 ? 10.470 -17.909 -0.168 1.00 95.31 238 SER A C 1
ATOM 1814 O O . SER A 1 238 ? 10.762 -16.943 -0.873 1.00 95.31 238 SER A O 1
ATOM 1816 N N . ALA A 1 239 ? 10.350 -19.134 -0.676 1.00 92.50 239 ALA A N 1
ATOM 1817 C CA . ALA A 1 239 ? 10.342 -19.422 -2.102 1.00 92.50 239 ALA A CA 1
ATOM 1818 C C . ALA A 1 239 ? 9.178 -20.370 -2.408 1.00 92.50 239 ALA A C 1
ATOM 1820 O O . ALA A 1 239 ? 8.978 -21.367 -1.712 1.00 92.50 239 ALA A O 1
ATOM 1821 N N . GLY A 1 240 ? 8.409 -20.069 -3.453 1.00 94.19 240 GLY A N 1
ATOM 1822 C CA . GLY A 1 240 ? 7.190 -20.813 -3.756 1.00 94.19 240 GLY A CA 1
ATOM 1823 C C . GLY A 1 240 ? 6.006 -20.387 -2.903 1.00 94.19 240 GLY A C 1
ATOM 1824 O O . GLY A 1 240 ? 5.736 -19.196 -2.764 1.00 94.19 240 GLY A O 1
ATOM 1825 N N . CYS A 1 241 ? 5.302 -21.381 -2.366 1.00 95.31 241 CYS A N 1
ATOM 1826 C CA . CYS A 1 241 ? 4.172 -21.218 -1.454 1.00 95.31 241 CYS A CA 1
ATOM 1827 C C . CYS A 1 241 ? 4.318 -22.202 -0.279 1.00 95.31 241 CYS A C 1
ATOM 1829 O O . CYS A 1 241 ? 3.590 -23.199 -0.221 1.00 95.31 241 CYS A O 1
ATOM 1831 N N . PRO A 1 242 ? 5.315 -22.018 0.605 1.00 95.75 242 PRO A N 1
ATOM 1832 C CA . PRO A 1 242 ? 5.676 -23.024 1.596 1.00 95.75 242 PRO A CA 1
ATOM 1833 C C . PRO A 1 242 ? 4.744 -22.936 2.817 1.00 95.75 242 PRO A C 1
ATOM 1835 O O . PRO A 1 242 ? 5.084 -22.362 3.846 1.00 95.75 242 PRO A O 1
ATOM 1838 N N . VAL A 1 243 ? 3.533 -23.485 2.685 1.00 94.75 243 VAL A N 1
ATOM 1839 C CA . VAL A 1 243 ? 2.505 -23.493 3.742 1.00 94.75 243 VAL A CA 1
ATOM 1840 C C . VAL A 1 243 ? 3.048 -24.142 5.017 1.00 94.75 243 VAL A C 1
ATOM 1842 O O . VAL A 1 243 ? 3.476 -25.294 4.992 1.00 94.75 243 VAL A O 1
ATOM 1845 N N . GLY A 1 244 ? 3.001 -23.408 6.132 1.00 93.75 244 GLY A N 1
ATOM 1846 C CA . GLY A 1 244 ? 3.548 -23.861 7.414 1.00 93.75 244 GLY A CA 1
ATOM 1847 C C . GLY A 1 244 ? 5.073 -23.758 7.526 1.00 93.75 244 GLY A C 1
ATOM 1848 O O . GLY A 1 244 ? 5.648 -24.399 8.401 1.00 93.75 244 GLY A O 1
ATOM 1849 N N . LYS A 1 245 ? 5.732 -22.976 6.657 1.00 95.50 245 LYS A N 1
ATOM 1850 C CA . LYS A 1 245 ? 7.096 -22.492 6.897 1.00 95.50 245 LYS A CA 1
ATOM 1851 C C . LYS A 1 245 ? 7.106 -21.682 8.195 1.00 95.50 245 LYS A C 1
ATOM 1853 O O . LYS A 1 245 ? 6.250 -20.831 8.410 1.00 95.50 245 LYS A O 1
ATOM 1858 N N . ASP A 1 246 ? 8.071 -21.988 9.042 1.00 96.12 246 ASP A N 1
ATOM 1859 C CA . ASP A 1 246 ? 8.318 -21.348 10.326 1.00 96.12 246 ASP A CA 1
ATOM 1860 C C . ASP A 1 246 ? 9.838 -21.352 10.501 1.00 96.12 246 ASP A C 1
ATOM 1862 O O . ASP A 1 246 ? 10.477 -22.411 10.522 1.00 96.12 246 ASP A O 1
ATOM 1866 N N . THR A 1 247 ? 10.421 -20.159 10.509 1.00 96.38 247 THR A N 1
ATOM 1867 C CA . THR A 1 247 ? 11.847 -19.933 10.747 1.00 96.38 247 THR A CA 1
ATOM 1868 C C . THR A 1 247 ? 12.116 -19.333 12.124 1.00 96.38 247 THR A C 1
ATOM 1870 O O . THR A 1 247 ? 13.279 -19.281 12.531 1.00 96.38 247 THR A O 1
ATOM 1873 N N . CYS A 1 248 ? 11.066 -18.928 12.846 1.00 94.44 248 CYS A N 1
ATOM 1874 C CA . CYS A 1 248 ? 11.115 -18.212 14.115 1.00 94.44 248 CYS A CA 1
ATOM 1875 C C . CYS A 1 248 ? 9.970 -18.667 15.046 1.00 94.44 248 CYS A C 1
ATOM 1877 O O . CYS A 1 248 ? 9.018 -17.910 15.240 1.00 94.44 248 CYS A O 1
ATOM 1879 N N . PRO A 1 249 ? 10.075 -19.850 15.689 1.00 86.56 249 PRO A N 1
ATOM 1880 C CA . PRO A 1 249 ? 8.926 -20.522 16.314 1.00 86.56 249 PRO A CA 1
ATOM 1881 C C . PRO A 1 249 ? 8.172 -19.729 17.389 1.00 86.56 249 PRO A C 1
ATOM 1883 O O . PRO A 1 249 ? 6.965 -19.900 17.554 1.00 86.56 249 PRO A O 1
ATOM 1886 N N . ASP A 1 250 ? 8.857 -18.833 18.104 1.00 84.69 250 ASP A N 1
ATOM 1887 C CA . ASP A 1 250 ? 8.247 -17.970 19.126 1.00 84.69 250 ASP A CA 1
ATOM 1888 C C . ASP A 1 250 ? 7.483 -16.761 18.532 1.00 84.69 250 ASP A C 1
ATOM 1890 O O . ASP A 1 250 ? 6.720 -16.102 19.237 1.00 84.69 250 ASP A O 1
ATOM 1894 N N . GLY A 1 251 ? 7.678 -16.462 17.240 1.00 80.00 251 GLY A N 1
ATOM 1895 C CA . GLY A 1 251 ? 7.005 -15.395 16.485 1.00 80.00 251 GLY A CA 1
ATOM 1896 C C . GLY A 1 251 ? 5.803 -15.856 15.649 1.00 80.00 251 GLY A C 1
ATOM 1897 O O . GLY A 1 251 ? 5.080 -15.014 15.115 1.00 80.00 251 GLY A O 1
ATOM 1898 N N . GLY A 1 252 ? 5.564 -17.169 15.559 1.00 88.38 252 GLY A N 1
ATOM 1899 C CA . GLY A 1 252 ? 4.537 -17.772 14.706 1.00 88.38 252 GLY A CA 1
ATOM 1900 C C . GLY A 1 252 ? 5.036 -18.118 13.298 1.00 88.38 252 GLY A C 1
ATOM 1901 O O . GLY A 1 252 ? 6.195 -17.908 12.964 1.00 88.38 252 GLY A O 1
ATOM 1902 N N . VAL A 1 253 ? 4.144 -18.677 12.470 1.00 94.75 253 VAL A N 1
ATOM 1903 C CA . VAL A 1 253 ? 4.483 -19.090 11.096 1.00 94.75 253 VAL A CA 1
ATOM 1904 C C . VAL A 1 253 ? 4.898 -17.901 10.230 1.00 94.75 253 VAL A C 1
ATOM 1906 O O . VAL A 1 253 ? 4.321 -16.816 10.333 1.00 94.75 253 VAL A O 1
ATOM 1909 N N . ASP A 1 254 ? 5.852 -18.139 9.332 1.00 97.00 254 ASP A N 1
ATOM 1910 C CA . ASP A 1 254 ? 6.403 -17.114 8.453 1.00 97.00 254 ASP A CA 1
ATOM 1911 C C . ASP A 1 254 ? 5.297 -16.479 7.583 1.00 97.00 254 ASP A C 1
ATOM 1913 O O . ASP A 1 254 ? 4.372 -17.172 7.133 1.00 97.00 254 ASP A O 1
ATOM 1917 N N . PRO A 1 255 ? 5.383 -15.173 7.279 1.00 96.62 255 PRO A N 1
ATOM 1918 C CA . PRO A 1 255 ? 4.312 -14.415 6.636 1.00 96.62 255 PRO A CA 1
ATOM 1919 C C . PRO A 1 255 ? 4.257 -14.620 5.110 1.00 96.62 255 PRO A C 1
ATOM 1921 O O . PRO A 1 255 ? 4.259 -13.660 4.341 1.00 96.62 255 PRO A O 1
ATOM 1924 N N . ILE A 1 256 ? 4.141 -15.873 4.650 1.00 97.00 256 ILE A N 1
ATOM 1925 C CA . ILE A 1 256 ? 4.217 -16.282 3.227 1.00 97.00 256 ILE A CA 1
ATOM 1926 C C . ILE A 1 256 ? 3.159 -15.640 2.305 1.00 97.00 256 ILE A C 1
ATOM 1928 O O . ILE A 1 256 ? 3.217 -15.748 1.078 1.00 97.00 256 ILE A O 1
ATOM 1932 N N . HIS A 1 257 ? 2.141 -15.021 2.901 1.00 97.69 257 HIS A N 1
ATOM 1933 C CA . HIS A 1 257 ? 1.048 -14.328 2.226 1.00 97.69 257 HIS A CA 1
ATOM 1934 C C . HIS A 1 257 ? 1.274 -12.811 2.116 1.00 97.69 257 HIS A C 1
ATOM 1936 O O . HIS A 1 257 ? 0.529 -12.132 1.405 1.00 97.69 257 HIS A O 1
ATOM 1942 N N . ASN A 1 258 ? 2.307 -12.272 2.761 1.00 98.44 258 ASN A N 1
ATOM 1943 C CA . ASN A 1 258 ? 2.600 -10.847 2.772 1.00 98.44 258 ASN A CA 1
ATOM 1944 C C . ASN A 1 258 ? 3.267 -10.391 1.465 1.00 98.44 258 ASN A C 1
ATOM 1946 O O . ASN A 1 258 ? 4.177 -11.046 0.962 1.00 98.44 258 ASN A O 1
ATOM 1950 N N . TYR A 1 259 ? 2.870 -9.235 0.926 1.00 98.56 259 TYR A N 1
ATOM 1951 C CA . TYR A 1 259 ? 3.481 -8.696 -0.299 1.00 98.56 259 TYR A CA 1
ATOM 1952 C C . TYR A 1 259 ? 4.968 -8.316 -0.161 1.00 98.56 259 TYR A C 1
ATOM 1954 O O . TYR A 1 259 ? 5.609 -8.080 -1.186 1.00 98.56 259 TYR A O 1
ATOM 1962 N N . MET A 1 260 ? 5.521 -8.238 1.056 1.00 98.62 260 MET A N 1
ATOM 1963 C CA . MET A 1 260 ? 6.937 -7.925 1.306 1.00 98.62 260 MET A CA 1
ATOM 1964 C C . MET A 1 260 ? 7.851 -9.158 1.438 1.00 98.62 260 MET A C 1
ATOM 1966 O O . MET A 1 260 ? 9.067 -8.998 1.551 1.00 98.62 260 MET A O 1
ATOM 1970 N N . ASP A 1 261 ? 7.298 -10.370 1.359 1.00 97.81 261 ASP A N 1
ATOM 1971 C CA . ASP A 1 261 ? 8.053 -11.623 1.247 1.00 97.81 261 ASP A CA 1
ATOM 1972 C C . ASP A 1 261 ? 8.436 -11.915 -0.233 1.00 97.81 261 ASP A C 1
ATOM 1974 O O . ASP A 1 261 ? 8.079 -11.200 -1.175 1.00 97.81 261 ASP A O 1
ATOM 1978 N N . TYR A 1 262 ? 9.228 -12.962 -0.454 1.00 97.69 262 TYR A N 1
ATOM 1979 C CA . TYR A 1 262 ? 9.732 -13.446 -1.739 1.00 97.69 262 TYR A CA 1
ATOM 1980 C C . TYR A 1 262 ? 8.917 -14.602 -2.349 1.00 97.69 262 TYR A C 1
ATOM 1982 O O . TYR A 1 262 ? 9.251 -15.074 -3.444 1.00 97.69 262 TYR A O 1
ATOM 1990 N N . SER A 1 263 ? 7.814 -14.994 -1.703 1.00 96.75 263 SER A N 1
ATOM 1991 C CA . SER A 1 263 ? 6.818 -15.946 -2.211 1.00 96.75 263 SER A CA 1
ATOM 1992 C C . SER A 1 263 ? 6.320 -15.642 -3.640 1.00 96.75 263 SER A C 1
ATOM 1994 O O . SER A 1 263 ? 6.439 -14.527 -4.177 1.00 96.75 263 SER A O 1
ATOM 1996 N N . TYR A 1 264 ? 5.756 -16.668 -4.287 1.00 97.50 264 TYR A N 1
ATOM 1997 C CA . TYR A 1 264 ? 5.112 -16.525 -5.596 1.00 97.50 264 TYR A CA 1
ATOM 1998 C C . TYR A 1 264 ? 3.940 -15.542 -5.526 1.00 97.50 264 TYR A C 1
ATOM 2000 O O . TYR A 1 264 ? 3.214 -15.480 -4.528 1.00 97.50 264 TYR A O 1
ATOM 2008 N N . ASP A 1 265 ? 3.714 -14.829 -6.630 1.00 97.69 265 ASP A N 1
ATOM 2009 C CA . ASP A 1 265 ? 2.598 -13.896 -6.781 1.00 97.69 265 ASP A CA 1
ATOM 2010 C C . ASP A 1 265 ? 1.264 -14.568 -6.394 1.00 97.69 265 ASP A C 1
ATOM 2012 O O . ASP A 1 265 ? 0.526 -14.016 -5.582 1.00 97.69 265 ASP A O 1
ATOM 2016 N N . SER A 1 266 ? 1.013 -15.804 -6.839 1.00 96.19 266 SER A N 1
ATOM 2017 C CA . SER A 1 266 ? -0.220 -16.566 -6.567 1.00 96.19 266 SER A CA 1
ATOM 2018 C C . SER A 1 266 ? -0.547 -16.813 -5.087 1.00 96.19 266 SER A C 1
ATOM 2020 O O . SER A 1 266 ? -1.662 -17.229 -4.774 1.00 96.19 266 SER A O 1
ATOM 2022 N N . CYS A 1 267 ? 0.411 -16.610 -4.178 1.00 95.19 267 CYS A N 1
ATOM 2023 C CA . CYS A 1 267 ? 0.262 -16.898 -2.751 1.00 95.19 267 CYS A CA 1
ATOM 2024 C C . CYS A 1 267 ? 0.328 -15.643 -1.872 1.00 95.19 267 CYS A C 1
ATOM 2026 O O . CYS A 1 267 ? -0.346 -15.605 -0.840 1.00 95.19 267 CYS A O 1
ATOM 2028 N N . MET A 1 268 ? 1.019 -14.585 -2.308 1.00 97.50 268 MET A N 1
ATOM 2029 C CA . MET A 1 268 ? 0.925 -13.271 -1.663 1.00 97.50 268 MET A CA 1
ATOM 2030 C C . MET A 1 268 ? -0.455 -12.642 -1.905 1.00 97.50 268 MET A C 1
ATOM 2032 O O . MET A 1 268 ? -0.949 -12.623 -3.037 1.00 97.50 268 MET A O 1
ATOM 2036 N N . ASN A 1 269 ? -1.083 -12.116 -0.855 1.00 96.31 269 ASN A N 1
ATOM 2037 C CA . ASN A 1 269 ? -2.409 -11.504 -0.914 1.00 96.31 269 ASN A CA 1
ATOM 2038 C C . ASN A 1 269 ? -2.652 -10.352 0.090 1.00 96.31 269 ASN A C 1
ATOM 2040 O O . ASN A 1 269 ? -3.628 -9.618 -0.097 1.00 96.31 269 ASN A O 1
ATOM 2044 N N . GLU A 1 270 ? -1.771 -10.112 1.070 1.00 95.50 270 GLU A N 1
ATOM 2045 C CA . GLU A 1 270 ? -2.016 -9.143 2.152 1.00 95.50 270 GLU A CA 1
ATOM 2046 C C . GLU A 1 270 ? -0.853 -8.180 2.474 1.00 95.50 270 GLU A C 1
ATOM 2048 O O . GLU A 1 270 ? 0.321 -8.454 2.224 1.00 95.50 270 GLU A O 1
ATOM 2053 N N . PHE A 1 271 ? -1.215 -7.041 3.071 1.00 97.62 271 PHE A N 1
ATOM 2054 C CA . PHE A 1 271 ? -0.357 -6.209 3.921 1.00 97.62 271 PHE A CA 1
ATOM 2055 C C . PHE A 1 271 ? -0.999 -6.165 5.311 1.00 97.62 271 PHE A C 1
ATOM 2057 O O . PHE A 1 271 ? -2.230 -6.181 5.414 1.00 97.62 271 PHE A O 1
ATOM 2064 N N . THR A 1 272 ? -0.202 -6.035 6.368 1.00 95.25 272 THR A N 1
ATOM 2065 C CA . THR A 1 272 ? -0.743 -5.925 7.731 1.00 95.25 272 THR A CA 1
ATOM 2066 C C . THR A 1 272 ? -1.290 -4.516 8.032 1.00 95.25 272 THR A C 1
ATOM 2068 O O . THR A 1 272 ? -0.898 -3.531 7.388 1.00 95.25 272 THR A O 1
ATOM 2071 N N . PRO A 1 273 ? -2.189 -4.361 9.026 1.00 87.75 273 PRO A N 1
ATOM 2072 C CA . PRO A 1 273 ? -2.609 -3.051 9.526 1.00 87.75 273 PRO A CA 1
ATOM 2073 C C . PRO A 1 273 ? -1.441 -2.134 9.931 1.00 87.75 273 PRO A C 1
ATOM 2075 O O . PRO A 1 273 ? -1.477 -0.936 9.627 1.00 87.75 273 PRO A O 1
ATOM 2078 N N . GLY A 1 274 ? -0.396 -2.676 10.560 1.00 88.94 274 GLY A N 1
ATOM 2079 C CA . GLY A 1 274 ? 0.827 -1.958 10.913 1.00 88.94 274 GLY A CA 1
ATOM 2080 C C . GLY A 1 274 ? 1.630 -1.510 9.690 1.00 88.94 274 GLY A C 1
ATOM 2081 O O . GLY A 1 274 ? 2.042 -0.347 9.621 1.00 88.94 274 GLY A O 1
ATOM 2082 N N . GLN A 1 275 ? 1.762 -2.361 8.666 1.00 96.19 275 GLN A N 1
ATOM 2083 C CA . GLN A 1 275 ? 2.400 -1.996 7.398 1.00 96.19 275 GLN A CA 1
ATOM 2084 C C . GLN A 1 275 ? 1.632 -0.850 6.718 1.00 96.19 275 GLN A C 1
ATOM 2086 O O . GLN A 1 275 ? 2.233 0.142 6.298 1.00 96.19 275 GLN A O 1
ATOM 2091 N N . PHE A 1 276 ? 0.295 -0.902 6.689 1.00 92.19 276 PHE A N 1
ATOM 2092 C CA . PHE A 1 276 ? -0.526 0.208 6.190 1.00 92.19 276 PHE A CA 1
ATOM 2093 C C . PHE A 1 276 ? -0.396 1.491 7.031 1.00 92.19 276 PHE A C 1
ATOM 2095 O O . PHE A 1 276 ? -0.382 2.589 6.462 1.00 92.19 276 PHE A O 1
ATOM 2102 N N . ALA A 1 277 ? -0.253 1.394 8.356 1.00 86.19 277 ALA A N 1
ATOM 2103 C CA . ALA A 1 277 ? 0.015 2.552 9.212 1.00 86.19 277 ALA A CA 1
ATOM 2104 C C . ALA A 1 277 ? 1.386 3.189 8.903 1.00 86.19 277 ALA A C 1
ATOM 2106 O O . ALA A 1 277 ? 1.472 4.410 8.741 1.00 86.19 277 ALA A O 1
ATOM 2107 N N . ARG A 1 278 ? 2.430 2.369 8.726 1.00 91.50 278 ARG A N 1
ATOM 2108 C CA . ARG A 1 278 ? 3.787 2.796 8.342 1.00 91.50 278 ARG A CA 1
ATOM 2109 C C . ARG A 1 278 ? 3.804 3.460 6.958 1.00 91.50 278 ARG A C 1
ATOM 2111 O O . ARG A 1 278 ? 4.316 4.572 6.820 1.00 91.50 278 ARG A O 1
ATOM 2118 N N . ILE A 1 279 ? 3.149 2.858 5.961 1.00 92.81 279 ILE A N 1
ATOM 2119 C CA . ILE A 1 279 ? 2.951 3.445 4.622 1.00 92.81 279 ILE A CA 1
ATOM 2120 C C . ILE A 1 279 ? 2.270 4.823 4.705 1.00 92.81 279 ILE A C 1
ATOM 2122 O O . ILE A 1 279 ? 2.699 5.779 4.050 1.00 92.81 279 ILE A O 1
ATOM 2126 N N . LYS A 1 280 ? 1.200 4.944 5.502 1.00 86.44 280 LYS A N 1
ATOM 2127 C CA . LYS A 1 280 ? 0.421 6.183 5.649 1.00 86.44 280 LYS A CA 1
ATOM 2128 C C . LYS A 1 280 ? 1.286 7.356 6.119 1.00 86.44 280 LYS A C 1
ATOM 2130 O O . LYS A 1 280 ? 1.159 8.452 5.566 1.00 86.44 280 LYS A O 1
ATOM 2135 N N . GLU A 1 281 ? 2.180 7.141 7.085 1.00 85.69 281 GLU A N 1
ATOM 2136 C CA . GLU A 1 281 ? 3.136 8.166 7.535 1.00 85.69 281 GLU A CA 1
ATOM 2137 C C . GLU A 1 281 ? 4.022 8.660 6.380 1.00 85.69 281 GLU A C 1
ATOM 2139 O O . GLU A 1 281 ? 4.240 9.866 6.226 1.00 85.69 281 GLU A O 1
ATOM 2144 N N . GLN A 1 282 ? 4.468 7.751 5.509 1.00 90.38 282 GLN A N 1
ATOM 2145 C CA . GLN A 1 282 ? 5.332 8.092 4.380 1.00 90.38 282 GLN A CA 1
ATOM 2146 C C . GLN A 1 282 ? 4.583 8.807 3.251 1.00 90.38 282 GLN A C 1
ATOM 2148 O O . GLN A 1 282 ? 5.096 9.799 2.730 1.00 90.38 282 GLN A O 1
ATOM 2153 N N . ILE A 1 283 ? 3.347 8.412 2.919 1.00 88.56 283 ILE A N 1
ATOM 2154 C CA . ILE A 1 283 ? 2.493 9.166 1.976 1.00 88.56 283 ILE A CA 1
ATOM 2155 C C . ILE A 1 283 ? 2.330 10.615 2.460 1.00 88.56 283 ILE A C 1
ATOM 2157 O O . ILE A 1 283 ? 2.516 11.569 1.697 1.00 88.56 283 ILE A O 1
ATOM 2161 N N . VAL A 1 284 ? 2.041 10.791 3.750 1.00 82.25 284 VAL A N 1
ATOM 2162 C CA . VAL A 1 284 ? 1.893 12.095 4.407 1.00 82.25 284 VAL A CA 1
ATOM 2163 C C . VAL A 1 284 ? 3.182 12.916 4.344 1.00 82.25 284 VAL A C 1
ATOM 2165 O O . VAL A 1 284 ? 3.149 14.101 3.984 1.00 82.25 284 VAL A O 1
ATOM 2168 N N . ALA A 1 285 ? 4.328 12.303 4.635 1.00 84.38 285 ALA A N 1
ATOM 2169 C CA . ALA A 1 285 ? 5.615 12.975 4.557 1.00 84.38 285 ALA A CA 1
ATOM 2170 C C . ALA A 1 285 ? 5.982 13.371 3.120 1.00 84.38 285 ALA A C 1
ATOM 2172 O O . ALA A 1 285 ? 6.437 14.494 2.889 1.00 84.38 285 ALA A O 1
ATOM 2173 N N . ARG A 1 286 ? 5.726 12.506 2.131 1.00 89.12 286 ARG A N 1
ATOM 2174 C CA . ARG A 1 286 ? 5.941 12.790 0.701 1.00 89.12 286 ARG A CA 1
ATOM 2175 C C . ARG A 1 286 ? 5.019 13.902 0.191 1.00 89.12 286 ARG A C 1
ATOM 2177 O O . ARG A 1 286 ? 5.489 14.823 -0.481 1.00 89.12 286 ARG A O 1
ATOM 2184 N N . LYS A 1 287 ? 3.746 13.926 0.603 1.00 85.44 287 LYS A N 1
ATOM 2185 C CA . LYS A 1 287 ? 2.822 15.049 0.343 1.00 85.44 287 LYS A CA 1
ATOM 2186 C C . LYS A 1 287 ? 3.297 16.351 0.996 1.00 85.44 287 LYS A C 1
ATOM 2188 O O . LYS A 1 287 ? 3.208 17.408 0.369 1.00 85.44 287 LYS A O 1
ATOM 2193 N N . SER A 1 288 ? 3.865 16.289 2.201 1.00 83.38 288 SER A N 1
ATOM 2194 C CA . SER A 1 288 ? 4.463 17.443 2.890 1.00 83.38 288 SER A CA 1
ATOM 2195 C C . SER A 1 288 ? 5.751 17.935 2.218 1.00 83.38 288 SER A C 1
ATOM 2197 O O . SER A 1 288 ? 5.917 19.144 2.043 1.00 83.38 288 SER A O 1
ATOM 2199 N N . LYS A 1 289 ? 6.618 17.032 1.740 1.00 86.81 289 LYS A N 1
ATOM 2200 C CA . LYS A 1 289 ? 7.776 17.342 0.880 1.00 86.81 289 LYS A CA 1
ATOM 2201 C C . LYS A 1 289 ? 7.306 18.043 -0.408 1.00 86.81 289 LYS A C 1
ATOM 2203 O O . LYS A 1 289 ? 7.738 19.163 -0.670 1.00 86.81 289 LYS A O 1
ATOM 2208 N N . ALA A 1 290 ? 6.293 17.519 -1.102 1.00 84.25 290 ALA A N 1
ATOM 2209 C CA . ALA A 1 290 ? 5.710 18.146 -2.298 1.00 84.25 290 ALA A CA 1
ATOM 2210 C C . ALA A 1 290 ? 4.958 19.466 -2.024 1.00 84.25 290 ALA A C 1
ATOM 2212 O O . ALA A 1 290 ? 4.827 20.315 -2.912 1.00 84.25 290 ALA A O 1
ATOM 2213 N N . LYS A 1 291 ? 4.433 19.671 -0.806 1.00 82.81 291 LYS A N 1
ATOM 2214 C CA . LYS A 1 291 ? 3.898 20.967 -0.345 1.00 82.81 291 LYS A CA 1
ATOM 2215 C C . LYS A 1 291 ? 5.046 21.953 -0.100 1.00 82.81 291 LYS A C 1
ATOM 2217 O O . LYS A 1 291 ? 4.923 23.097 -0.516 1.00 82.81 291 LYS A O 1
ATOM 2222 N N . ARG A 1 292 ? 6.173 21.524 0.488 1.00 83.88 292 ARG A N 1
ATOM 2223 C CA . ARG A 1 292 ? 7.395 22.338 0.680 1.00 83.88 292 ARG A CA 1
ATOM 2224 C C . ARG A 1 292 ? 8.052 22.717 -0.650 1.00 83.88 292 ARG A C 1
ATOM 2226 O O . ARG A 1 292 ? 8.438 23.869 -0.798 1.00 83.88 292 ARG A O 1
ATOM 2233 N N . GLU A 1 293 ? 8.110 21.818 -1.630 1.00 83.44 293 GLU A N 1
ATOM 2234 C CA . GLU A 1 293 ? 8.574 22.107 -2.999 1.00 83.44 293 GLU A CA 1
ATOM 2235 C C . GLU A 1 293 ? 7.686 23.164 -3.672 1.00 83.44 293 GLU A C 1
ATOM 2237 O O . GLU A 1 293 ? 8.155 24.244 -4.034 1.00 83.44 293 GLU A O 1
ATOM 2242 N N . ARG A 1 294 ? 6.371 22.916 -3.742 1.00 80.25 294 ARG A N 1
ATOM 2243 C CA . ARG A 1 294 ? 5.404 23.872 -4.312 1.00 80.25 294 ARG A CA 1
ATOM 2244 C C . ARG A 1 294 ? 5.300 25.179 -3.516 1.00 80.25 294 ARG A C 1
ATOM 2246 O O . ARG A 1 294 ? 4.925 26.190 -4.101 1.00 80.25 294 ARG A O 1
ATOM 2253 N N . LYS A 1 295 ? 5.643 25.188 -2.220 1.00 75.62 295 LYS A N 1
ATOM 2254 C CA . LYS A 1 295 ? 5.734 26.397 -1.383 1.00 75.62 295 LYS A CA 1
ATOM 2255 C C . LYS A 1 295 ? 7.034 27.161 -1.639 1.00 75.62 295 LYS A C 1
ATOM 2257 O O . LYS A 1 295 ? 6.949 28.357 -1.861 1.00 75.62 295 LYS A O 1
ATOM 2262 N N . ARG A 1 296 ? 8.198 26.507 -1.753 1.00 75.81 296 ARG A N 1
ATOM 2263 C CA . ARG A 1 296 ? 9.457 27.143 -2.209 1.00 75.81 296 ARG A CA 1
ATOM 2264 C C . ARG A 1 296 ? 9.296 27.832 -3.574 1.00 75.81 296 ARG A C 1
ATOM 2266 O O . ARG A 1 296 ? 9.918 28.859 -3.807 1.00 75.81 296 ARG A O 1
ATOM 2273 N N . LEU A 1 297 ? 8.407 27.317 -4.427 1.00 61.16 297 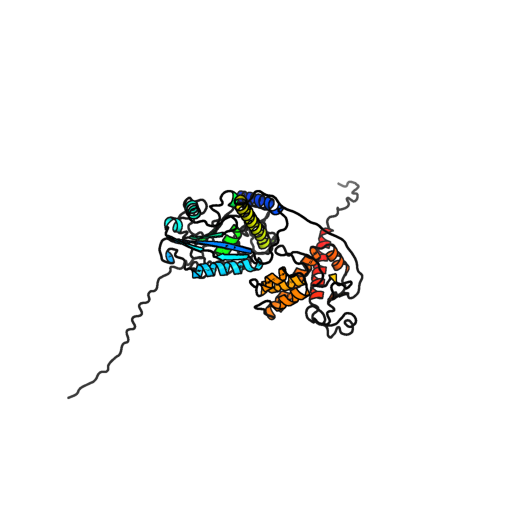LEU A N 1
ATOM 2274 C CA . LEU A 1 297 ? 8.008 27.911 -5.712 1.00 61.16 297 LEU A CA 1
ATOM 2275 C C . LEU A 1 297 ? 6.881 28.977 -5.624 1.00 61.16 297 LEU A C 1
ATOM 2277 O O . LEU A 1 297 ? 6.404 29.424 -6.665 1.00 61.16 297 LEU A O 1
ATOM 2281 N N . ARG A 1 298 ? 6.401 29.361 -4.427 1.00 54.78 298 ARG A N 1
ATOM 2282 C CA . ARG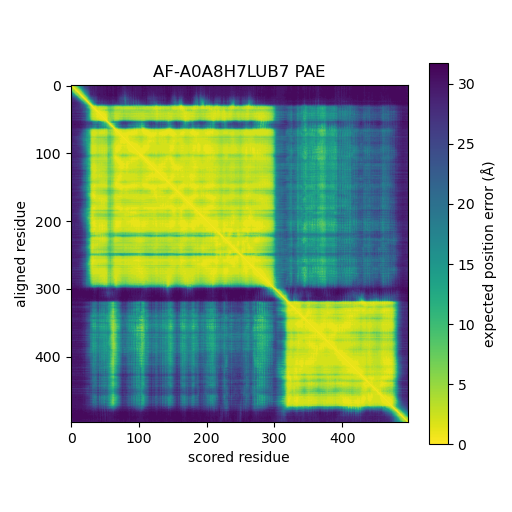 A 1 298 ? 5.221 30.245 -4.237 1.00 54.78 298 ARG A CA 1
ATOM 2283 C C . ARG A 1 298 ? 5.242 31.215 -3.037 1.00 54.78 298 ARG A C 1
ATOM 2285 O O . ARG A 1 298 ? 4.468 32.164 -3.050 1.00 54.78 298 ARG A O 1
ATOM 2292 N N . SER A 1 299 ? 5.986 30.945 -1.961 1.00 49.53 299 SER A N 1
ATOM 2293 C CA . SER A 1 299 ? 5.768 31.536 -0.622 1.00 49.53 299 SER A CA 1
ATOM 2294 C C . SER A 1 299 ? 6.968 31.238 0.308 1.00 49.53 299 SER A C 1
ATOM 2296 O O . SER A 1 299 ? 7.454 30.112 0.328 1.00 49.53 299 SER A O 1
ATOM 2298 N N . ALA A 1 300 ? 7.542 32.141 1.117 1.00 45.47 300 ALA A N 1
ATOM 2299 C CA . ALA A 1 300 ? 7.108 33.447 1.642 1.00 45.47 300 ALA A CA 1
ATOM 2300 C C . ALA A 1 300 ? 5.780 33.405 2.438 1.00 45.47 300 ALA A C 1
ATOM 2302 O O . ALA A 1 300 ? 4.705 33.525 1.856 1.00 45.47 300 ALA A O 1
ATOM 2303 N N . GLY A 1 301 ? 5.848 33.193 3.764 1.00 34.12 301 GLY A N 1
ATOM 2304 C CA . GLY A 1 301 ? 4.694 33.168 4.696 1.00 34.12 301 GLY A CA 1
ATOM 2305 C C . GLY A 1 301 ? 4.597 31.903 5.581 1.00 34.12 301 GLY A C 1
ATOM 2306 O O . GLY A 1 301 ? 5.027 30.829 5.161 1.00 34.12 301 GLY A O 1
ATOM 2307 N N . GLY A 1 302 ? 4.056 32.020 6.806 1.00 29.59 302 GLY A N 1
ATOM 2308 C CA . GLY A 1 302 ? 4.069 30.994 7.883 1.00 29.59 302 GLY A CA 1
ATOM 2309 C C . GLY A 1 302 ? 2.841 30.055 8.007 1.00 29.59 302 GLY A C 1
ATOM 2310 O O . GLY A 1 302 ? 2.149 29.830 7.014 1.00 29.59 302 GLY A O 1
ATOM 2311 N N . SER A 1 303 ? 2.643 29.477 9.208 1.00 31.69 303 SER A N 1
ATOM 2312 C CA . SER A 1 303 ? 1.569 28.556 9.698 1.00 31.69 303 SER A CA 1
ATOM 2313 C C . SER A 1 303 ? 1.748 28.335 11.239 1.00 31.69 303 SER A C 1
ATOM 2315 O O . SER A 1 303 ? 2.540 29.092 11.797 1.00 31.69 303 SER A O 1
ATOM 2317 N N . GLU A 1 304 ? 1.118 27.455 12.053 1.00 29.30 304 GLU A N 1
ATOM 2318 C CA . GLU A 1 304 ? 0.211 26.264 11.972 1.00 29.30 304 GLU A CA 1
ATOM 2319 C C . GLU A 1 304 ? -0.524 26.102 13.379 1.00 29.30 304 GLU A C 1
ATOM 2321 O O . GLU A 1 304 ? -0.599 27.105 14.084 1.00 29.30 304 GLU A O 1
ATOM 2326 N N . ALA A 1 305 ? -0.983 24.902 13.834 1.00 28.88 305 ALA A N 1
ATOM 2327 C CA . ALA A 1 305 ? -1.393 24.521 15.245 1.00 28.88 305 ALA A CA 1
ATOM 2328 C C . ALA A 1 305 ? -2.802 24.979 15.812 1.00 28.88 305 ALA A C 1
ATOM 2330 O O . ALA A 1 305 ? -3.380 25.908 15.258 1.00 28.88 305 ALA A O 1
ATOM 2331 N N . GLU A 1 306 ? -3.472 24.420 16.867 1.00 27.66 306 GLU A N 1
ATOM 2332 C CA . GLU A 1 306 ? -3.293 23.164 17.676 1.00 27.66 306 GLU A CA 1
ATOM 2333 C C . GLU A 1 306 ? -4.575 22.435 18.279 1.00 27.66 306 GLU A C 1
ATOM 2335 O O . GLU A 1 306 ? -5.322 21.850 17.497 1.00 27.66 306 GLU A O 1
ATOM 2340 N N . SER A 1 307 ? -4.794 22.338 19.624 1.00 29.66 307 SER A N 1
ATOM 2341 C CA . SER A 1 307 ? -5.454 21.201 20.378 1.00 29.66 307 SER A CA 1
ATOM 2342 C C . SER A 1 307 ? -6.234 21.608 21.693 1.00 29.66 307 SER A C 1
ATOM 2344 O O . SER A 1 307 ? -6.537 22.795 21.785 1.00 29.66 307 SER A O 1
ATOM 2346 N N . ASN A 1 308 ? -6.669 20.853 22.757 1.00 27.47 308 ASN A N 1
ATOM 2347 C CA . ASN A 1 308 ? -6.737 19.447 23.328 1.00 27.47 308 ASN A CA 1
ATOM 2348 C C . ASN A 1 308 ? -7.724 19.452 24.584 1.00 27.47 308 ASN A C 1
ATOM 2350 O O . ASN A 1 308 ? -8.197 20.542 24.895 1.00 27.47 308 ASN A O 1
ATOM 2354 N N . ALA A 1 309 ? -8.074 18.450 25.450 1.00 27.12 309 ALA A N 1
ATOM 2355 C CA . ALA A 1 309 ? -8.214 16.956 25.505 1.00 27.12 309 ALA A CA 1
ATOM 2356 C C . ALA A 1 309 ? -8.883 16.449 26.859 1.00 27.12 309 ALA A C 1
ATOM 2358 O O . ALA A 1 309 ? -9.011 17.238 27.790 1.00 27.12 309 ALA A O 1
ATOM 2359 N N . ASN A 1 310 ? -9.193 15.129 27.009 1.00 26.45 310 ASN A N 1
ATOM 2360 C CA . ASN A 1 310 ? -9.462 14.323 28.265 1.00 26.45 310 ASN A CA 1
ATOM 2361 C C . ASN A 1 310 ? -10.824 14.518 29.058 1.00 26.45 310 ASN A C 1
ATOM 2363 O O . ASN A 1 310 ? -11.592 15.388 28.667 1.00 26.45 310 ASN A O 1
ATOM 2367 N N . ALA A 1 311 ? -11.290 13.771 30.110 1.00 25.53 311 ALA A N 1
ATOM 2368 C CA . ALA A 1 311 ? -10.757 12.625 30.916 1.00 25.53 311 ALA A CA 1
ATOM 2369 C C . ALA A 1 311 ? -11.725 11.487 31.477 1.00 25.53 311 ALA A C 1
ATOM 2371 O O . ALA A 1 311 ? -11.614 10.374 30.966 1.00 25.53 311 ALA A O 1
ATOM 2372 N N . PRO A 1 312 ? -12.564 11.621 32.555 1.00 34.19 312 PRO A N 1
ATOM 2373 C CA . PRO A 1 312 ? -12.557 10.639 33.691 1.00 34.19 312 PRO A CA 1
ATOM 2374 C C . PRO A 1 312 ? -13.860 9.849 34.091 1.00 34.19 312 PRO A C 1
ATOM 2376 O O . PRO A 1 312 ? -14.958 10.250 33.724 1.00 34.19 312 PRO A O 1
ATOM 2379 N N . GLN A 1 313 ? -13.691 8.745 34.876 1.00 28.98 313 GLN A N 1
ATOM 2380 C CA . GLN A 1 313 ? -14.545 7.552 35.278 1.00 28.98 313 GLN A CA 1
ATOM 2381 C C . GLN A 1 313 ? -15.863 7.798 36.111 1.00 28.98 313 GLN A C 1
ATOM 2383 O O . GLN A 1 313 ? -16.196 8.959 36.311 1.00 28.98 313 GLN A O 1
ATOM 2388 N N . THR A 1 314 ? -16.716 6.868 36.644 1.00 30.55 314 THR A N 1
ATOM 2389 C CA . THR A 1 314 ? -16.865 5.365 36.841 1.00 30.55 314 THR A CA 1
ATOM 2390 C C . THR A 1 314 ? -18.316 4.874 36.439 1.00 30.55 314 THR A C 1
ATOM 2392 O O . THR A 1 314 ? -18.830 5.484 35.502 1.00 30.55 314 THR A O 1
ATOM 2395 N N . THR A 1 315 ? -19.106 3.862 36.923 1.00 31.50 315 THR A N 1
ATOM 2396 C CA . THR A 1 315 ? -19.198 2.802 38.010 1.00 31.50 315 THR A CA 1
ATOM 2397 C C . THR A 1 315 ? -20.318 1.742 37.661 1.00 31.50 315 THR A C 1
ATOM 2399 O O . THR A 1 315 ? -21.047 2.015 36.706 1.00 31.50 315 THR A O 1
ATOM 2402 N N . ALA A 1 316 ? -20.527 0.597 38.386 1.00 32.44 316 ALA A N 1
ATOM 2403 C CA . ALA A 1 316 ? -21.742 -0.292 38.270 1.00 32.44 316 ALA A CA 1
ATOM 2404 C C . ALA A 1 316 ? -21.976 -1.397 39.373 1.00 32.44 316 ALA A C 1
ATOM 2406 O O . ALA A 1 316 ? -21.199 -1.499 40.321 1.00 32.44 316 ALA A O 1
ATOM 2407 N N . SER A 1 317 ? -23.062 -2.200 39.242 1.00 35.06 317 SER A N 1
ATOM 2408 C CA . SER A 1 317 ? -23.502 -3.335 40.109 1.00 35.06 317 SER A CA 1
ATOM 2409 C C . SER A 1 317 ? -24.105 -4.514 39.297 1.00 35.06 317 SER A C 1
ATOM 2411 O O . SER A 1 317 ? -24.268 -4.370 38.087 1.00 35.06 317 SER A O 1
ATOM 2413 N N . ASP A 1 318 ? -24.411 -5.655 39.936 1.00 42.25 318 ASP A N 1
ATOM 2414 C CA . ASP A 1 318 ? -24.784 -6.942 39.300 1.00 42.25 318 ASP A CA 1
ATOM 2415 C C . ASP A 1 318 ? -26.297 -7.087 38.993 1.00 42.25 318 ASP A C 1
ATOM 2417 O O . ASP A 1 318 ? -27.094 -7.383 39.883 1.00 42.25 318 ASP A O 1
ATOM 2421 N N . ASP A 1 319 ? -26.693 -6.863 37.732 1.00 74.12 319 ASP A N 1
ATOM 2422 C CA . ASP A 1 319 ? -28.028 -7.158 37.169 1.00 74.12 319 ASP A CA 1
ATOM 2423 C C . ASP A 1 319 ? -27.943 -7.208 35.618 1.00 74.12 319 ASP A C 1
ATOM 2425 O O . ASP A 1 319 ? -26.924 -6.856 35.029 1.00 74.12 319 ASP A O 1
ATOM 2429 N N . THR A 1 320 ? -28.992 -7.621 34.897 1.00 86.88 320 THR A N 1
ATOM 2430 C CA . THR A 1 320 ? -28.980 -7.643 33.417 1.00 86.88 320 THR A CA 1
ATOM 2431 C C . THR A 1 320 ? -29.003 -6.225 32.832 1.00 86.88 320 THR A C 1
ATOM 2433 O O . THR A 1 320 ? -30.006 -5.513 32.924 1.00 86.88 320 THR A O 1
ATOM 2436 N N . ILE A 1 321 ? -27.928 -5.826 32.146 1.00 92.56 321 ILE A N 1
ATOM 2437 C CA . ILE A 1 321 ? -27.761 -4.464 31.628 1.00 92.56 321 ILE A CA 1
ATOM 2438 C C . ILE A 1 321 ? -28.370 -4.336 30.229 1.00 92.56 321 ILE A C 1
ATOM 2440 O O . ILE A 1 321 ? -27.784 -4.714 29.209 1.00 92.56 321 ILE A O 1
ATOM 2444 N N . TYR A 1 322 ? -29.553 -3.726 30.184 1.00 93.12 322 TYR A N 1
ATOM 2445 C CA . TYR A 1 322 ? -30.233 -3.342 28.951 1.00 93.12 322 TYR A CA 1
ATOM 2446 C C . TYR A 1 322 ? -29.788 -1.950 28.479 1.00 93.12 322 TYR A C 1
ATOM 2448 O O . TYR A 1 322 ? -29.844 -0.977 29.232 1.00 93.12 322 TYR A O 1
ATOM 2456 N N . PHE A 1 323 ? -29.423 -1.825 27.204 1.00 95.56 323 PHE A N 1
ATOM 2457 C CA . PHE A 1 323 ? -29.035 -0.552 26.585 1.00 95.56 323 PHE A CA 1
ATOM 2458 C C . PHE A 1 323 ? -29.609 -0.419 25.170 1.00 95.56 323 PHE A C 1
ATOM 2460 O O . PHE A 1 323 ? -29.813 -1.419 24.488 1.00 95.56 323 PHE A O 1
ATOM 2467 N N . PHE A 1 324 ? -29.857 0.803 24.691 1.00 90.50 324 PHE A N 1
ATOM 2468 C CA . PHE A 1 324 ? -30.201 1.024 23.280 1.00 90.50 324 PHE A CA 1
ATOM 2469 C C . PHE A 1 324 ? -29.742 2.398 22.774 1.00 90.50 324 PHE A C 1
ATOM 2471 O O . PHE A 1 324 ? -28.909 2.491 21.866 1.00 90.50 324 PHE A O 1
ATOM 2478 N N . ARG A 1 325 ? -30.263 3.483 23.356 1.00 90.69 325 ARG A N 1
ATOM 2479 C CA . ARG A 1 325 ? -30.033 4.850 22.867 1.00 90.69 325 ARG A CA 1
ATOM 2480 C C . ARG A 1 325 ? -28.794 5.468 23.522 1.00 90.69 325 ARG A C 1
ATOM 2482 O O . ARG A 1 325 ? -28.624 5.355 24.731 1.00 90.69 325 ARG A O 1
ATOM 2489 N N . PRO A 1 326 ? -27.984 6.254 22.790 1.00 89.69 326 PRO A N 1
ATOM 2490 C CA . PRO A 1 326 ? -26.740 6.831 23.315 1.00 89.69 326 PRO A CA 1
ATOM 2491 C C . PRO A 1 326 ? -26.919 7.923 24.390 1.00 89.69 326 PRO A C 1
ATOM 2493 O O . PRO A 1 326 ? -25.929 8.472 24.857 1.00 89.69 326 PRO A O 1
ATOM 2496 N N . LYS A 1 327 ? -28.160 8.262 24.769 1.00 89.00 327 LYS A N 1
ATOM 2497 C CA . LYS A 1 327 ? -28.492 9.195 25.865 1.00 89.00 327 LYS A CA 1
ATOM 2498 C C . LYS A 1 327 ? -29.135 8.508 27.081 1.00 89.00 327 LYS A C 1
ATOM 2500 O O . LYS A 1 327 ? -29.569 9.193 27.999 1.00 89.00 327 LYS A O 1
ATOM 2505 N N . GLU A 1 328 ? -29.251 7.182 27.063 1.00 89.94 328 GLU A N 1
ATOM 2506 C CA . GLU A 1 328 ? -29.648 6.382 28.227 1.00 89.94 328 GLU A CA 1
ATOM 2507 C C . GLU A 1 328 ? -28.418 6.116 29.117 1.00 89.94 328 GLU A C 1
ATOM 2509 O O . GLU A 1 328 ? -27.283 6.294 28.679 1.00 89.94 328 GLU A O 1
ATOM 2514 N N . GLU A 1 329 ? -28.632 5.681 30.358 1.00 88.75 329 GLU A N 1
ATOM 2515 C CA . GLU A 1 329 ? -27.585 5.440 31.368 1.00 88.75 329 GLU A CA 1
ATOM 2516 C C . GLU A 1 329 ? -26.460 4.514 30.872 1.00 88.75 329 GLU A C 1
ATOM 2518 O O . GLU A 1 329 ? -25.281 4.878 30.877 1.00 88.75 329 GLU A O 1
ATOM 2523 N N . HIS A 1 330 ? -26.844 3.359 30.323 1.00 93.56 330 HIS A N 1
ATOM 2524 C CA . HIS A 1 330 ? -25.946 2.406 29.664 1.00 93.56 330 HIS A CA 1
ATOM 2525 C C . HIS A 1 330 ? -25.737 2.708 28.170 1.00 93.56 330 HIS A C 1
ATOM 2527 O O . HIS A 1 330 ? -25.166 1.908 27.431 1.00 93.56 330 HIS A O 1
ATOM 2533 N N . GLY A 1 331 ? -26.166 3.885 27.703 1.00 92.88 331 GLY A N 1
ATOM 2534 C CA . GLY A 1 331 ? -26.080 4.318 26.308 1.00 92.88 331 GLY A CA 1
ATOM 2535 C C . GLY A 1 331 ? -24.656 4.352 25.753 1.00 92.88 331 GLY A C 1
ATOM 2536 O O . GLY A 1 331 ? -24.484 4.259 24.541 1.00 92.88 331 GLY A O 1
ATOM 2537 N N . TYR A 1 332 ? -23.637 4.395 26.618 1.00 94.69 332 TYR A N 1
ATOM 2538 C CA . TYR A 1 332 ? -22.223 4.266 26.251 1.00 94.69 332 TYR A CA 1
ATOM 2539 C C . TYR A 1 332 ? -21.869 2.916 25.602 1.00 94.69 332 TYR A C 1
ATOM 2541 O O . TYR A 1 332 ? -20.917 2.847 24.824 1.00 94.69 332 TYR A O 1
ATOM 2549 N N . LEU A 1 333 ? -22.653 1.859 25.845 1.00 96.69 333 LEU A N 1
ATOM 2550 C CA . LEU A 1 333 ? -22.524 0.563 25.168 1.00 96.69 333 LEU A CA 1
ATOM 2551 C C . LEU A 1 333 ? -22.987 0.620 23.698 1.00 96.69 333 LEU A C 1
ATOM 2553 O O . LEU A 1 333 ? -22.502 -0.142 22.866 1.00 96.69 333 LEU A O 1
ATOM 2557 N N . SER A 1 334 ? -23.861 1.571 23.345 1.00 96.44 334 SER A N 1
ATOM 2558 C CA . SER A 1 334 ? -24.407 1.722 21.991 1.00 96.44 334 SER A CA 1
ATOM 2559 C C . SER A 1 334 ? -23.326 2.045 20.949 1.00 96.44 334 SER A C 1
ATOM 2561 O O . SER A 1 334 ? -22.399 2.828 21.190 1.00 96.44 334 SER A O 1
ATOM 2563 N N . GLN A 1 335 ? -23.492 1.503 19.740 1.00 95.62 335 GLN A N 1
ATOM 2564 C CA . GLN A 1 335 ? -22.683 1.846 18.562 1.00 95.62 335 GLN A CA 1
ATOM 2565 C C . GLN A 1 335 ? -22.853 3.324 18.154 1.00 95.62 335 GLN A C 1
ATOM 2567 O O . GLN A 1 335 ? -21.945 3.917 17.577 1.00 95.62 335 GLN A O 1
ATOM 2572 N N . TRP A 1 336 ? -23.990 3.941 18.508 1.00 96.00 336 TRP A N 1
ATOM 2573 C CA . TRP A 1 336 ? -24.331 5.342 18.208 1.00 96.00 336 TRP A CA 1
ATOM 2574 C C . TRP A 1 336 ? -23.794 6.347 19.240 1.00 96.00 336 TRP A C 1
ATOM 2576 O O . TRP A 1 336 ? -24.042 7.548 19.117 1.00 96.00 336 TRP A O 1
ATOM 2586 N N . TYR A 1 337 ? -23.099 5.889 20.283 1.00 95.69 337 TYR A N 1
ATOM 2587 C CA . TYR A 1 337 ? -22.519 6.775 21.290 1.00 95.69 337 TYR A CA 1
ATOM 2588 C C . TYR A 1 337 ? -21.302 7.508 20.719 1.00 95.69 337 TYR A C 1
ATOM 2590 O O . TYR A 1 337 ? -20.368 6.858 20.241 1.00 95.69 337 TYR A O 1
ATOM 2598 N N . LYS A 1 338 ? -21.282 8.849 20.784 1.00 95.31 338 LYS A N 1
ATOM 2599 C CA . LYS A 1 338 ? -20.111 9.627 20.353 1.00 95.31 338 LYS A CA 1
ATOM 2600 C C . LYS A 1 338 ? -18.924 9.275 21.248 1.00 95.31 338 LYS A C 1
ATOM 2602 O O . LYS A 1 338 ? -18.894 9.596 22.431 1.00 95.31 338 LYS A O 1
ATOM 2607 N N . SER A 1 339 ? -17.970 8.584 20.647 1.00 94.12 339 SER A N 1
ATOM 2608 C CA . SER A 1 339 ? -16.772 8.041 21.270 1.00 94.12 339 SER A CA 1
ATOM 2609 C C . SER A 1 339 ? -15.708 7.994 20.179 1.00 94.12 339 SER A C 1
ATOM 2611 O O . SER A 1 339 ? -15.698 7.041 19.404 1.00 94.12 339 SER A O 1
ATOM 2613 N N . PRO A 1 340 ? -14.893 9.054 20.028 1.00 92.62 340 PRO A N 1
ATOM 2614 C CA . PRO A 1 340 ? -13.891 9.087 18.977 1.00 92.62 340 PRO A CA 1
ATOM 2615 C C . PRO A 1 340 ? -12.756 8.091 19.234 1.00 92.62 340 PRO A C 1
ATOM 2617 O O . PRO A 1 340 ? -12.235 8.036 20.346 1.00 92.62 340 PRO A O 1
ATOM 2620 N N . PHE A 1 341 ? -12.366 7.329 18.212 1.00 93.69 341 PHE A N 1
ATOM 2621 C CA . PHE A 1 341 ? -11.246 6.378 18.255 1.00 93.69 341 PHE A CA 1
ATOM 2622 C C . PHE A 1 341 ? -10.604 6.214 16.867 1.00 93.69 341 PHE A C 1
ATOM 2624 O O . PHE A 1 341 ? -11.099 6.742 15.869 1.00 93.69 341 PHE A O 1
ATOM 2631 N N . THR A 1 342 ? -9.489 5.491 16.786 1.00 89.81 342 THR A N 1
ATOM 2632 C CA . THR A 1 342 ? -8.752 5.210 15.544 1.00 89.81 342 THR A CA 1
ATOM 2633 C C . THR A 1 342 ? -8.510 3.710 15.357 1.00 89.81 342 THR A C 1
ATOM 2635 O O . THR A 1 342 ? -8.431 2.975 16.336 1.00 89.81 342 THR A O 1
ATOM 2638 N N . ASN A 1 343 ? -8.354 3.240 14.117 1.00 84.94 343 ASN A N 1
ATOM 2639 C CA . ASN A 1 343 ? -7.778 1.915 13.818 1.00 84.94 343 ASN A CA 1
ATOM 2640 C C . ASN A 1 343 ? -6.339 2.027 13.274 1.00 84.94 343 ASN A C 1
ATOM 2642 O O . ASN A 1 343 ? -5.933 1.260 12.407 1.00 84.94 343 ASN A O 1
ATOM 2646 N N . GLY A 1 344 ? -5.605 3.069 13.688 1.00 76.00 344 GLY A N 1
ATOM 2647 C CA . GLY A 1 344 ? -4.310 3.478 13.124 1.00 76.00 344 GLY A CA 1
ATOM 2648 C C . GLY A 1 344 ? -4.453 4.186 11.768 1.00 76.00 344 GLY A C 1
ATOM 2649 O O . GLY A 1 344 ? -3.978 5.313 11.575 1.00 76.00 344 GLY A O 1
ATOM 2650 N N . ILE A 1 345 ? -5.185 3.564 10.841 1.00 71.94 345 ILE A N 1
ATOM 2651 C CA . ILE A 1 345 ? -5.381 4.048 9.470 1.00 71.94 345 ILE A CA 1
ATOM 2652 C C . ILE A 1 345 ? -6.401 5.201 9.423 1.00 71.94 345 ILE A C 1
ATOM 2654 O O . ILE A 1 345 ? -6.081 6.279 8.915 1.00 71.94 345 ILE A O 1
ATOM 2658 N N . TYR A 1 346 ? -7.579 5.038 10.030 1.00 82.38 346 TYR A N 1
ATOM 2659 C CA . TYR A 1 346 ? -8.686 6.002 9.996 1.00 82.38 346 TYR A CA 1
ATOM 2660 C C . TYR A 1 346 ? -9.195 6.352 11.400 1.00 82.38 346 TYR A C 1
ATOM 2662 O O . TYR A 1 346 ? -9.119 5.537 12.318 1.00 82.38 346 TYR A O 1
ATOM 2670 N N . SER A 1 347 ? -9.750 7.559 11.559 1.00 87.56 347 SER A N 1
ATOM 2671 C CA . SER A 1 347 ? -10.377 8.021 12.809 1.00 87.56 347 SER A CA 1
ATOM 2672 C C . SER A 1 347 ? -11.891 8.131 12.658 1.00 87.56 347 SER A C 1
ATOM 2674 O O . SER A 1 347 ? -12.368 8.756 11.708 1.00 87.56 347 SER A O 1
ATOM 2676 N N . TYR A 1 348 ? -12.617 7.603 13.637 1.00 92.56 348 TYR A N 1
ATOM 2677 C CA . TYR A 1 348 ? -14.071 7.479 13.671 1.00 92.56 348 TYR A CA 1
ATOM 2678 C C . TYR A 1 348 ? -14.639 8.278 14.850 1.00 92.56 348 TYR A C 1
ATOM 2680 O O . TYR A 1 348 ? -14.003 8.371 15.893 1.00 92.56 348 TYR A O 1
ATOM 2688 N N . GLU A 1 349 ? -15.839 8.839 14.708 1.00 93.31 349 GLU A N 1
ATOM 2689 C CA . GLU A 1 349 ? -16.568 9.590 15.747 1.00 93.31 349 GLU A CA 1
ATOM 2690 C C . GLU A 1 349 ? -17.361 8.683 16.706 1.00 93.31 349 GLU A C 1
ATOM 2692 O O . GLU A 1 349 ? -17.765 9.102 17.795 1.00 93.31 349 GLU A O 1
ATOM 2697 N N . ASN A 1 350 ? -17.678 7.470 16.251 1.00 95.44 350 ASN A N 1
ATOM 2698 C CA . ASN A 1 350 ? -18.492 6.461 16.924 1.00 95.44 350 ASN A CA 1
ATOM 2699 C C . ASN A 1 350 ? -18.333 5.106 16.207 1.00 95.44 350 ASN A C 1
ATOM 2701 O O . ASN A 1 350 ? -17.856 5.042 15.072 1.00 95.44 350 ASN A O 1
ATOM 2705 N N . ALA A 1 351 ? -18.760 4.018 16.849 1.00 96.75 351 ALA A N 1
ATOM 2706 C CA . ALA A 1 351 ? -18.529 2.671 16.330 1.00 96.75 351 ALA A CA 1
ATOM 2707 C C . ALA A 1 351 ? -19.501 2.246 15.201 1.00 96.75 351 ALA A C 1
ATOM 2709 O O . ALA A 1 351 ? -19.119 1.433 14.362 1.00 96.75 351 ALA A O 1
ATOM 2710 N N . GLU A 1 352 ? -20.684 2.866 15.058 1.00 96.81 352 GLU A N 1
ATOM 2711 C CA . GLU A 1 352 ? -21.515 2.699 13.844 1.00 96.81 352 GLU A CA 1
ATOM 2712 C C . GLU A 1 352 ? -20.770 3.230 12.599 1.00 96.81 352 GLU A C 1
ATOM 2714 O O . GLU A 1 352 ? -20.833 2.600 11.541 1.00 96.81 352 GLU A O 1
ATOM 2719 N N . GLN A 1 353 ? -19.997 4.322 12.723 1.00 96.62 353 GLN A N 1
ATOM 2720 C CA . GLN A 1 353 ? -19.138 4.822 11.638 1.00 96.62 353 GLN A CA 1
ATOM 2721 C C . GLN A 1 353 ? -18.067 3.802 11.244 1.00 96.62 353 GLN A C 1
ATOM 2723 O O . GLN A 1 353 ? -17.887 3.536 10.057 1.00 96.62 353 GLN A O 1
ATOM 2728 N N . TYR A 1 354 ? -17.406 3.188 12.230 1.00 96.56 354 TYR A N 1
ATOM 2729 C CA . TYR A 1 354 ? -16.458 2.098 11.995 1.00 96.56 354 TYR A CA 1
ATOM 2730 C C . TYR A 1 354 ? -17.138 0.910 11.297 1.00 96.56 354 TYR A C 1
ATOM 2732 O O . TYR A 1 354 ? -16.673 0.479 10.245 1.00 96.56 354 TYR A O 1
ATOM 2740 N N . MET A 1 355 ? -18.270 0.421 11.820 1.00 96.94 355 MET A N 1
ATOM 2741 C CA . MET A 1 355 ? -18.987 -0.736 11.267 1.00 96.94 355 MET A CA 1
ATOM 2742 C C . MET A 1 355 ? -19.374 -0.521 9.799 1.00 96.94 355 MET A C 1
ATOM 2744 O O . MET A 1 355 ? -19.175 -1.404 8.964 1.00 96.94 355 MET A O 1
ATOM 2748 N N . MET A 1 356 ? -19.935 0.647 9.475 1.00 97.50 356 MET A N 1
ATOM 2749 C CA . MET A 1 356 ? -20.360 0.952 8.109 1.00 97.50 356 MET A CA 1
ATOM 2750 C C . MET A 1 356 ? -19.169 1.255 7.191 1.00 97.50 356 MET A C 1
ATOM 2752 O O . MET A 1 356 ? -19.235 0.911 6.012 1.00 97.50 356 MET A O 1
ATOM 2756 N N . HIS A 1 357 ? -18.060 1.799 7.707 1.00 94.44 357 HIS A N 1
ATOM 2757 C CA . HIS A 1 357 ? -16.839 1.970 6.918 1.00 94.44 357 HIS A CA 1
ATOM 2758 C C . HIS A 1 357 ? -16.190 0.623 6.579 1.00 94.44 357 HIS A C 1
ATOM 2760 O O . HIS A 1 357 ? -15.923 0.369 5.410 1.00 94.44 357 HIS A O 1
ATOM 2766 N N . GLN A 1 358 ? -16.022 -0.278 7.554 1.00 95.00 358 GLN A N 1
ATOM 2767 C CA . GLN A 1 358 ? -15.489 -1.626 7.308 1.00 95.00 358 GLN A CA 1
ATOM 2768 C C . GLN A 1 358 ? -16.388 -2.431 6.360 1.00 95.00 358 GLN A C 1
ATOM 2770 O O . GLN A 1 358 ? -15.891 -3.120 5.474 1.00 95.00 358 GLN A O 1
ATOM 2775 N N . LYS A 1 359 ? -17.716 -2.271 6.455 1.00 94.69 359 LYS A N 1
ATOM 2776 C CA . LYS A 1 359 ? -18.647 -2.791 5.442 1.00 94.69 359 LYS A CA 1
ATOM 2777 C C . LYS A 1 359 ? -18.360 -2.212 4.046 1.00 94.69 359 LYS A C 1
ATOM 2779 O O . LYS A 1 359 ? -18.411 -2.943 3.062 1.00 94.69 359 LYS A O 1
ATOM 2784 N N . GLY A 1 360 ? -18.073 -0.915 3.954 1.00 92.00 360 GLY A N 1
ATOM 2785 C CA . GLY A 1 360 ? -17.654 -0.261 2.715 1.00 92.00 360 GLY A CA 1
ATOM 2786 C C . GLY A 1 360 ? -16.363 -0.853 2.145 1.00 92.00 360 GLY A C 1
ATOM 2787 O O . GLY A 1 360 ? -16.348 -1.230 0.977 1.00 92.00 360 GLY A O 1
ATOM 2788 N N . ILE A 1 361 ? -15.326 -1.022 2.972 1.00 90.19 361 ILE A N 1
ATOM 2789 C CA . ILE A 1 361 ? -14.049 -1.654 2.593 1.00 90.19 361 ILE A CA 1
ATOM 2790 C C . ILE A 1 361 ? -14.246 -3.100 2.105 1.00 90.19 361 ILE A C 1
ATOM 2792 O O . ILE A 1 361 ? -13.644 -3.492 1.112 1.00 90.19 361 ILE A O 1
ATOM 2796 N N . LEU A 1 362 ? -15.125 -3.872 2.751 1.00 90.94 362 LEU A N 1
ATOM 2797 C CA . LEU A 1 362 ? -15.363 -5.290 2.448 1.00 90.94 362 LEU A CA 1
ATOM 2798 C C . LEU A 1 362 ? -16.042 -5.546 1.087 1.00 90.94 362 LEU A C 1
ATOM 2800 O O . LEU A 1 362 ? -15.790 -6.577 0.470 1.00 90.94 362 LEU A O 1
ATOM 2804 N N . PHE A 1 363 ? -16.909 -4.641 0.618 1.00 91.56 363 PHE A N 1
ATOM 2805 C CA . PHE A 1 363 ? -17.705 -4.852 -0.608 1.00 91.56 363 PHE A CA 1
ATOM 2806 C C . PHE A 1 363 ? -17.391 -3.868 -1.742 1.00 91.56 363 PHE A C 1
ATOM 2808 O O . PHE A 1 363 ? -17.516 -4.199 -2.925 1.00 91.56 363 PHE A O 1
ATOM 2815 N N . ALA A 1 364 ? -17.001 -2.640 -1.406 1.00 85.81 364 ALA A N 1
ATOM 2816 C CA . ALA A 1 364 ? -16.770 -1.577 -2.373 1.00 85.81 364 ALA A CA 1
ATOM 2817 C C . ALA A 1 364 ? -15.776 -0.530 -1.823 1.00 85.81 364 ALA A C 1
ATOM 2819 O O . ALA A 1 364 ? -16.161 0.631 -1.627 1.00 85.81 364 ALA A O 1
ATOM 2820 N N . PRO A 1 365 ? -14.499 -0.901 -1.589 1.00 79.69 365 PRO A N 1
ATOM 2821 C CA . PRO A 1 365 ? -13.489 0.011 -1.037 1.00 79.69 365 PRO A CA 1
ATOM 2822 C C . PRO A 1 365 ? -13.275 1.234 -1.942 1.00 79.69 365 PRO A C 1
ATOM 2824 O O . PRO A 1 365 ? -12.984 2.332 -1.476 1.00 79.69 365 PRO A O 1
ATOM 2827 N N . ASP A 1 366 ? -13.510 1.077 -3.247 1.00 72.56 366 ASP A N 1
ATOM 2828 C CA . ASP A 1 366 ? -13.437 2.158 -4.225 1.00 72.56 366 ASP A CA 1
ATOM 2829 C C . ASP A 1 366 ? -14.621 3.141 -4.221 1.00 72.56 366 ASP A C 1
ATOM 2831 O O . ASP A 1 366 ? -14.524 4.196 -4.854 1.00 72.56 366 ASP A O 1
ATOM 2835 N N . SER A 1 367 ? -15.738 2.817 -3.559 1.00 80.81 367 SER A N 1
ATOM 2836 C CA . SER A 1 367 ? -16.995 3.562 -3.700 1.00 80.81 367 SER A CA 1
ATOM 2837 C C . SER A 1 367 ? -16.968 4.936 -3.017 1.00 80.81 367 SER A C 1
ATOM 2839 O O . SER A 1 367 ? -16.590 5.026 -1.847 1.00 80.81 367 SER A O 1
ATOM 2841 N N . PRO A 1 368 ? -17.512 5.994 -3.656 1.00 79.12 368 PRO A N 1
ATOM 2842 C CA . PRO A 1 368 ? -17.784 7.266 -2.986 1.00 79.12 368 PRO A CA 1
ATOM 2843 C C . PRO A 1 368 ? -18.629 7.120 -1.712 1.00 79.12 368 PRO A C 1
ATOM 2845 O O . PRO A 1 368 ? -18.447 7.893 -0.779 1.00 79.12 368 PRO A O 1
ATOM 2848 N N . ILE A 1 369 ? -19.502 6.105 -1.629 1.00 85.62 369 ILE A N 1
ATOM 2849 C CA . ILE A 1 369 ? -20.305 5.822 -0.427 1.00 85.62 369 ILE A CA 1
ATOM 2850 C C . ILE A 1 369 ? -19.412 5.446 0.764 1.00 85.62 369 ILE A C 1
ATOM 2852 O O . ILE A 1 369 ? -19.646 5.923 1.873 1.00 85.62 369 ILE A O 1
ATOM 2856 N N . THR A 1 370 ? -18.367 4.646 0.534 1.00 87.00 370 THR A N 1
ATOM 2857 C CA . THR A 1 370 ? -17.380 4.258 1.556 1.00 87.00 370 THR A CA 1
ATOM 2858 C C . THR A 1 370 ? -16.649 5.491 2.098 1.00 87.00 370 THR A C 1
ATOM 2860 O O . THR A 1 370 ? -16.490 5.622 3.310 1.00 87.00 370 THR A O 1
ATOM 2863 N N . CYS A 1 371 ? -16.332 6.460 1.232 1.00 82.62 371 CYS A N 1
ATOM 2864 C CA . CYS A 1 371 ? -15.776 7.753 1.641 1.00 82.62 371 CYS A CA 1
ATOM 2865 C C . CYS A 1 371 ? -16.764 8.623 2.419 1.00 82.62 371 CYS A C 1
ATOM 2867 O O . CYS A 1 371 ? -16.434 9.110 3.500 1.00 82.62 371 CYS A O 1
ATOM 2869 N N . SER A 1 372 ? -17.996 8.777 1.923 1.00 86.94 372 SER A N 1
ATOM 2870 C CA . SER A 1 372 ? -19.014 9.581 2.603 1.00 86.94 372 SER A CA 1
ATOM 2871 C C . SER A 1 372 ? -19.310 9.072 4.017 1.00 86.94 372 SER A C 1
ATOM 2873 O O . SER A 1 372 ? -19.698 9.865 4.870 1.00 86.94 372 SER A O 1
ATOM 2875 N N . ILE A 1 373 ? -19.096 7.782 4.309 1.00 91.44 373 ILE A N 1
ATOM 2876 C CA . ILE A 1 373 ? -19.213 7.240 5.671 1.00 91.44 373 ILE A CA 1
ATOM 2877 C C . ILE A 1 373 ? -18.120 7.794 6.601 1.00 91.44 373 ILE A C 1
ATOM 2879 O O . ILE A 1 373 ? -18.438 8.139 7.736 1.00 91.44 373 ILE A O 1
ATOM 2883 N N . LEU A 1 374 ? -16.869 7.941 6.147 1.00 86.56 374 LEU A N 1
ATOM 2884 C CA . LEU A 1 374 ? -15.788 8.568 6.933 1.00 86.56 374 LEU A CA 1
ATOM 2885 C C . LEU A 1 374 ? -15.972 10.086 7.103 1.00 86.56 374 LEU A C 1
ATOM 2887 O O . LEU A 1 374 ? -15.575 10.651 8.124 1.00 86.56 374 LEU A O 1
ATOM 2891 N N . GLU A 1 375 ? -16.602 10.743 6.131 1.00 85.06 375 GLU A N 1
ATOM 2892 C CA . GLU A 1 375 ? -16.887 12.184 6.164 1.00 85.06 375 GLU A CA 1
ATOM 2893 C C . GLU A 1 375 ? -18.145 12.532 6.989 1.00 85.06 375 GLU A C 1
ATOM 2895 O O . GLU A 1 375 ? -18.251 13.631 7.536 1.00 85.06 375 GLU A O 1
ATOM 2900 N N . THR A 1 376 ? -19.093 11.598 7.127 1.00 87.06 376 THR A N 1
ATOM 2901 C CA . THR A 1 376 ? -20.363 11.807 7.844 1.00 87.06 376 THR A CA 1
ATOM 2902 C C . THR A 1 376 ? -20.237 11.480 9.329 1.00 87.06 376 THR A C 1
ATOM 2904 O O . THR A 1 376 ? -19.922 10.356 9.700 1.00 87.06 376 THR A O 1
ATOM 2907 N N . THR A 1 377 ? -20.576 12.431 10.202 1.00 88.62 377 THR A N 1
ATOM 2908 C CA . THR A 1 377 ? -20.455 12.275 11.666 1.00 88.62 377 THR A CA 1
ATOM 2909 C C . THR A 1 377 ? -21.745 11.824 12.370 1.00 88.62 377 THR A C 1
ATOM 2911 O O . THR A 1 377 ? -21.697 11.387 13.520 1.00 88.62 377 THR A O 1
ATOM 2914 N N . ASN A 1 378 ? -22.907 11.907 11.707 1.00 92.19 378 ASN A N 1
ATOM 2915 C CA . ASN A 1 378 ? -24.216 11.557 12.274 1.00 92.19 378 ASN A CA 1
ATOM 2916 C C . ASN A 1 378 ? -24.522 10.048 12.127 1.00 92.19 378 ASN A C 1
ATOM 2918 O O . ASN A 1 378 ? -24.684 9.589 10.993 1.00 92.19 378 ASN A O 1
ATOM 2922 N N . PRO A 1 379 ? -24.700 9.275 13.223 1.00 93.00 379 PRO A N 1
ATOM 2923 C CA . PRO A 1 379 ? -24.972 7.832 13.164 1.00 93.00 379 PRO A CA 1
ATOM 2924 C C . PRO A 1 379 ? -26.184 7.429 12.310 1.00 93.00 379 PRO A C 1
ATOM 2926 O O . PRO A 1 379 ? -26.183 6.358 11.703 1.00 93.00 379 PRO A O 1
ATOM 2929 N N . ARG A 1 380 ? -27.213 8.284 12.208 1.00 92.62 380 ARG A N 1
ATOM 2930 C CA . ARG A 1 380 ? -28.381 8.018 11.349 1.00 92.62 380 ARG A CA 1
ATOM 2931 C C . ARG A 1 380 ? -28.009 7.985 9.869 1.00 92.62 380 ARG A C 1
ATOM 2933 O O . ARG A 1 380 ? -28.504 7.129 9.135 1.00 92.62 380 ARG A O 1
ATOM 2940 N N . ASP A 1 381 ? -27.160 8.917 9.463 1.00 91.62 381 ASP A N 1
ATOM 2941 C CA . ASP A 1 381 ? -26.834 9.178 8.065 1.00 91.62 381 ASP A CA 1
ATOM 2942 C C . ASP A 1 381 ? -25.690 8.250 7.624 1.00 91.62 381 ASP A C 1
ATOM 2944 O O . ASP A 1 381 ? -25.772 7.642 6.559 1.00 91.62 381 ASP A O 1
ATOM 2948 N N . ILE A 1 382 ? -24.737 7.975 8.528 1.00 95.25 382 ILE A N 1
ATOM 2949 C CA . ILE A 1 382 ? -23.816 6.825 8.471 1.00 95.25 382 ILE A CA 1
ATOM 2950 C C . ILE A 1 382 ? -24.588 5.526 8.178 1.00 95.25 382 ILE A C 1
ATOM 2952 O O . ILE A 1 382 ? -24.290 4.829 7.208 1.00 95.25 382 ILE A O 1
ATOM 2956 N N . LYS A 1 383 ? -25.625 5.207 8.971 1.00 93.31 383 LYS A N 1
ATOM 2957 C CA . LYS A 1 383 ? -26.431 3.984 8.794 1.00 93.31 383 LYS A CA 1
ATOM 2958 C C . LYS A 1 383 ? -27.293 4.004 7.525 1.00 93.31 383 LYS A C 1
ATOM 2960 O O . LYS A 1 383 ? -27.757 2.953 7.083 1.00 93.31 383 LYS A O 1
ATOM 2965 N N . ALA A 1 384 ? -27.529 5.174 6.927 1.00 92.75 384 ALA A N 1
ATOM 2966 C CA . ALA A 1 384 ? -28.157 5.290 5.613 1.00 92.75 384 ALA A CA 1
ATOM 2967 C C . ALA A 1 384 ? -27.160 4.983 4.488 1.00 92.75 384 ALA A C 1
ATOM 2969 O O . ALA A 1 384 ? -27.439 4.112 3.665 1.00 92.75 384 ALA A O 1
ATOM 2970 N N . LEU A 1 385 ? -25.977 5.600 4.512 1.00 91.38 385 LEU A N 1
ATOM 2971 C CA . LEU A 1 385 ? -24.884 5.327 3.573 1.00 91.38 385 LEU A CA 1
ATOM 2972 C C . LEU A 1 385 ? -24.436 3.857 3.628 1.00 91.38 385 LEU A C 1
ATOM 2974 O O . LEU A 1 385 ? -24.263 3.221 2.594 1.00 91.38 385 LEU A O 1
ATOM 2978 N N . GLY A 1 386 ? -24.384 3.256 4.818 1.00 94.75 386 GLY A N 1
ATOM 2979 C CA . GLY A 1 386 ? -24.106 1.829 5.009 1.00 94.75 386 GLY A CA 1
ATOM 2980 C C . GLY A 1 386 ? -25.132 0.861 4.389 1.00 94.75 386 GLY A C 1
ATOM 2981 O O . GLY A 1 386 ? -24.843 -0.329 4.224 1.00 94.75 386 GLY A O 1
ATOM 2982 N N . ARG A 1 387 ? -26.322 1.344 3.997 1.00 95.06 387 ARG A N 1
ATOM 2983 C CA . ARG A 1 387 ? -27.293 0.601 3.164 1.00 95.06 387 ARG A CA 1
ATOM 2984 C C . ARG A 1 387 ? -27.107 0.832 1.659 1.00 95.06 387 ARG A C 1
ATOM 2986 O O . ARG A 1 387 ? -27.687 0.092 0.876 1.00 95.06 387 ARG A O 1
ATOM 2993 N N . MET A 1 388 ? -26.315 1.828 1.266 1.00 93.62 388 MET A N 1
ATOM 2994 C CA . MET A 1 388 ? -26.016 2.194 -0.124 1.00 93.62 388 MET A CA 1
ATOM 2995 C C . MET A 1 388 ? -24.674 1.629 -0.624 1.00 93.62 388 MET A C 1
ATOM 2997 O O . MET A 1 388 ? -24.319 1.857 -1.777 1.00 93.62 388 MET A O 1
ATOM 3001 N N . VAL A 1 389 ? -23.924 0.913 0.225 1.00 93.31 389 VAL A N 1
ATOM 3002 C CA . VAL A 1 389 ? -22.661 0.242 -0.134 1.00 93.31 389 VAL A CA 1
ATOM 3003 C C . VAL A 1 389 ? -22.898 -0.731 -1.307 1.00 93.31 389 VAL A C 1
ATOM 3005 O O . VAL A 1 389 ? -23.686 -1.667 -1.145 1.00 93.31 389 VAL A O 1
ATOM 3008 N N . PRO A 1 390 ? -22.249 -0.532 -2.475 1.00 84.62 390 PRO A N 1
ATOM 3009 C CA . PRO A 1 390 ? -22.370 -1.432 -3.626 1.00 84.62 390 PRO A CA 1
ATOM 3010 C C . PRO A 1 390 ? -21.855 -2.851 -3.351 1.00 84.62 390 PRO A C 1
ATOM 3012 O O . PRO A 1 390 ? -21.130 -3.077 -2.389 1.00 84.62 390 PRO A O 1
ATOM 3015 N N . ASN A 1 391 ? -22.199 -3.793 -4.236 1.00 92.00 391 ASN A N 1
ATOM 3016 C CA . ASN A 1 391 ? -21.722 -5.188 -4.238 1.00 92.00 391 ASN A CA 1
ATOM 3017 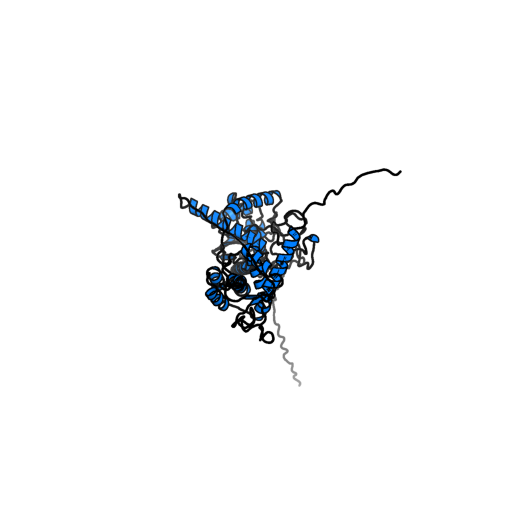C C . ASN A 1 391 ? -21.958 -5.970 -2.927 1.00 92.00 391 ASN A C 1
ATOM 3019 O O . ASN A 1 391 ? -21.270 -6.951 -2.660 1.00 92.00 391 ASN A O 1
ATOM 3023 N N . PHE A 1 392 ? -22.905 -5.531 -2.097 1.00 95.31 392 PHE A N 1
ATOM 3024 C CA . PHE A 1 392 ? -23.191 -6.152 -0.809 1.00 95.31 392 PHE A CA 1
ATOM 3025 C C . PHE A 1 392 ? -23.643 -7.614 -0.949 1.00 95.31 392 PHE A C 1
ATOM 3027 O O . PHE A 1 392 ? -24.673 -7.883 -1.568 1.00 95.31 392 PHE A O 1
ATOM 3034 N N . ASP A 1 393 ? -22.926 -8.526 -0.288 1.00 95.56 393 ASP A N 1
ATOM 3035 C CA . ASP A 1 393 ? -23.310 -9.930 -0.139 1.00 95.56 393 ASP A CA 1
ATOM 3036 C C . ASP A 1 393 ? -23.639 -10.259 1.328 1.00 95.56 393 ASP A C 1
ATOM 3038 O O . ASP A 1 393 ? -22.855 -10.023 2.250 1.00 95.56 393 ASP A O 1
ATOM 3042 N N . GLU A 1 394 ? -24.828 -10.821 1.548 1.00 95.25 394 GLU A N 1
ATOM 3043 C CA . GLU A 1 394 ? -25.366 -11.121 2.879 1.00 95.25 394 GLU A CA 1
ATOM 3044 C C . GLU A 1 394 ? -24.704 -12.347 3.539 1.00 95.25 394 GLU A C 1
ATOM 3046 O O . GLU A 1 394 ? -24.692 -12.439 4.768 1.00 95.25 394 GLU A O 1
ATOM 3051 N N . ALA A 1 395 ? -24.143 -13.287 2.770 1.00 95.12 395 ALA A N 1
ATOM 3052 C CA . ALA A 1 395 ? -23.459 -14.465 3.306 1.00 95.12 395 ALA A CA 1
ATOM 3053 C C . ALA A 1 395 ? -22.039 -14.116 3.779 1.00 95.12 395 ALA A C 1
ATOM 3055 O O . ALA A 1 395 ? -21.659 -14.480 4.895 1.00 95.12 395 ALA A O 1
ATOM 3056 N N . ILE A 1 396 ? -21.299 -13.335 2.986 1.00 92.88 396 ILE A N 1
ATOM 3057 C CA . ILE A 1 396 ? -20.024 -12.727 3.388 1.00 92.88 396 ILE A CA 1
ATOM 3058 C C . ILE A 1 396 ? -20.256 -11.824 4.605 1.00 92.88 396 ILE A C 1
ATOM 3060 O O . ILE A 1 396 ? -19.578 -11.975 5.619 1.00 92.88 396 ILE A O 1
ATOM 3064 N N . TRP A 1 397 ? -21.270 -10.947 4.575 1.00 96.44 397 TRP A N 1
ATOM 3065 C CA . TRP A 1 397 ? -21.551 -10.064 5.712 1.00 96.44 397 TRP A CA 1
ATOM 3066 C C . TRP A 1 397 ? -21.883 -10.835 6.991 1.00 96.44 397 TRP A C 1
ATOM 3068 O O . TRP A 1 397 ? -21.367 -10.497 8.052 1.00 96.44 397 TRP A O 1
ATOM 3078 N N . LYS A 1 398 ? -22.692 -11.900 6.918 1.00 94.19 398 LYS A N 1
ATOM 3079 C CA . LYS A 1 398 ? -22.977 -12.765 8.076 1.00 94.19 398 LYS A CA 1
ATOM 3080 C C . LYS A 1 398 ? -21.722 -13.374 8.704 1.00 94.19 398 LYS A C 1
ATOM 3082 O O . LYS A 1 398 ? -21.711 -13.533 9.923 1.00 94.19 398 LYS A O 1
ATOM 3087 N N . ARG A 1 399 ? -20.698 -13.683 7.900 1.00 94.12 399 ARG A N 1
ATOM 3088 C CA . ARG A 1 399 ? -19.413 -14.222 8.362 1.00 94.12 399 ARG A CA 1
ATOM 3089 C C . ARG A 1 399 ? -18.551 -13.142 9.025 1.00 94.12 399 ARG A C 1
ATOM 3091 O O . ARG A 1 399 ? -18.165 -13.316 10.176 1.00 94.12 399 ARG A O 1
ATOM 3098 N N . GLU A 1 400 ? -18.333 -12.001 8.365 1.00 94.06 400 GLU A N 1
ATOM 3099 C CA . GLU A 1 400 ? -17.378 -10.994 8.869 1.00 94.06 400 GLU A CA 1
ATOM 3100 C C . GLU A 1 400 ? -17.949 -10.060 9.954 1.00 94.06 400 GLU A C 1
ATOM 3102 O O . GLU A 1 400 ? -17.200 -9.540 10.787 1.00 94.06 400 GLU A O 1
ATOM 3107 N N . ARG A 1 401 ? -19.274 -9.821 9.971 1.00 94.31 401 ARG A N 1
ATOM 3108 C CA . ARG A 1 401 ? -19.906 -8.752 10.778 1.00 94.31 401 ARG A CA 1
ATOM 3109 C C . ARG A 1 401 ? 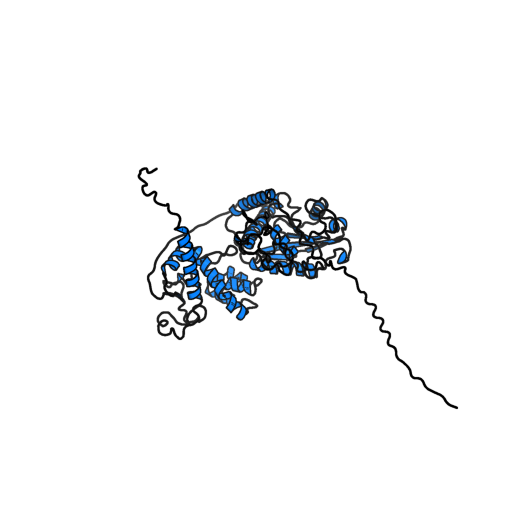-19.559 -8.798 12.267 1.00 94.31 401 ARG A C 1
ATOM 3111 O O . ARG A 1 401 ? -19.425 -7.746 12.890 1.00 94.31 401 ARG A O 1
ATOM 3118 N N . LEU A 1 402 ? -19.441 -9.996 12.846 1.00 93.81 402 LEU A N 1
ATOM 3119 C CA . LEU A 1 402 ? -19.193 -10.153 14.279 1.00 93.81 402 LEU A CA 1
ATOM 3120 C C . LEU A 1 402 ? -17.755 -9.764 14.639 1.00 93.81 402 LEU A C 1
ATOM 3122 O O . LEU A 1 402 ? -17.567 -9.008 15.587 1.00 93.81 402 LEU A O 1
ATOM 3126 N N . ASN A 1 403 ? -16.771 -10.194 13.846 1.00 93.88 403 ASN A N 1
ATOM 3127 C CA . ASN A 1 403 ? -15.362 -9.842 14.041 1.00 93.88 403 ASN A CA 1
ATOM 3128 C C . ASN A 1 403 ? -15.156 -8.327 13.892 1.00 93.88 403 ASN A C 1
ATOM 3130 O O . ASN A 1 403 ? -14.524 -7.705 14.744 1.00 93.88 403 ASN A O 1
ATOM 3134 N N . ILE A 1 404 ? -15.793 -7.717 12.884 1.00 95.88 404 ILE A N 1
ATOM 3135 C CA . ILE A 1 404 ? -15.813 -6.259 12.682 1.00 95.88 404 ILE A CA 1
ATOM 3136 C C . ILE A 1 404 ? -16.366 -5.537 13.925 1.00 95.88 404 ILE A C 1
ATOM 3138 O O . ILE A 1 404 ? -15.760 -4.579 14.402 1.00 95.88 404 ILE A O 1
ATOM 3142 N N . ILE A 1 405 ? -17.494 -5.980 14.491 1.00 96.50 405 ILE A N 1
ATOM 3143 C CA . ILE A 1 405 ? -18.072 -5.327 15.679 1.00 96.50 405 ILE A CA 1
ATOM 3144 C C . ILE A 1 405 ? -17.296 -5.614 16.972 1.00 96.50 405 ILE A C 1
ATOM 3146 O O . ILE A 1 405 ? -17.257 -4.735 17.837 1.00 96.50 405 ILE A O 1
ATOM 3150 N N . ILE A 1 406 ? -16.635 -6.768 17.104 1.00 97.12 406 ILE A N 1
ATOM 3151 C CA . ILE A 1 406 ? -15.695 -7.031 18.205 1.00 97.12 406 ILE A CA 1
ATOM 3152 C C . ILE A 1 406 ? -14.521 -6.049 18.122 1.00 97.12 406 ILE A C 1
ATOM 3154 O O . ILE A 1 406 ? -14.278 -5.336 19.091 1.00 97.12 406 ILE A O 1
ATOM 3158 N N . GLU A 1 407 ? -13.860 -5.932 16.968 1.00 96.81 407 GLU A N 1
ATOM 3159 C CA . GLU A 1 407 ? -12.686 -5.066 16.798 1.00 96.81 407 GLU A CA 1
ATOM 3160 C C . GLU A 1 407 ? -13.028 -3.576 16.939 1.00 96.81 407 GLU A C 1
ATOM 3162 O O . GLU A 1 407 ? -12.406 -2.861 17.725 1.00 96.81 407 GLU A O 1
ATOM 3167 N N . GLY A 1 408 ? -14.085 -3.102 16.273 1.00 96.50 408 GLY A N 1
ATOM 3168 C CA . GLY A 1 408 ? -14.553 -1.719 16.419 1.00 96.50 408 GLY A CA 1
ATOM 3169 C C . GLY A 1 408 ? -14.970 -1.367 17.851 1.00 96.50 408 GLY A C 1
ATOM 3170 O O . GLY A 1 408 ? -14.792 -0.228 18.286 1.00 96.50 408 GLY A O 1
ATOM 3171 N N . SER A 1 409 ? -15.479 -2.339 18.618 1.00 97.81 409 SER A N 1
ATOM 3172 C CA . SER A 1 409 ? -15.749 -2.147 20.048 1.00 97.81 409 SER A CA 1
ATOM 3173 C C . SER A 1 409 ? -14.461 -2.188 20.877 1.00 97.81 409 SER A C 1
ATOM 3175 O O . SER A 1 409 ? -14.296 -1.347 21.756 1.00 97.81 409 SER A O 1
ATOM 3177 N N . ARG A 1 410 ? -13.521 -3.094 20.582 1.00 97.56 410 ARG A N 1
ATOM 3178 C CA . ARG A 1 410 ? -12.214 -3.172 21.252 1.00 97.56 410 ARG A CA 1
ATOM 3179 C C . ARG A 1 410 ? -11.469 -1.845 21.144 1.00 97.56 410 ARG A C 1
ATOM 3181 O O . ARG A 1 410 ? -11.119 -1.276 22.171 1.00 97.56 410 ARG A O 1
ATOM 3188 N N . LEU A 1 411 ? -11.332 -1.299 19.935 1.00 96.00 411 LEU A N 1
ATOM 3189 C CA . LEU A 1 411 ? -10.678 -0.007 19.689 1.00 96.00 411 LEU A CA 1
ATOM 3190 C C . LEU A 1 411 ? -11.361 1.144 20.451 1.00 96.00 411 LEU A C 1
ATOM 3192 O O . LEU A 1 411 ? -10.684 1.926 21.119 1.00 96.00 411 LEU A O 1
ATOM 3196 N N . LYS A 1 412 ? -12.702 1.210 20.417 1.00 96.75 412 LYS A N 1
ATOM 3197 C CA . LYS A 1 412 ? -13.513 2.190 21.166 1.00 96.75 412 LYS A CA 1
ATOM 3198 C C . LYS A 1 412 ? -13.261 2.146 22.679 1.00 96.75 412 LYS A C 1
ATOM 3200 O O . LYS A 1 412 ? -13.226 3.199 23.315 1.00 96.75 412 LYS A O 1
ATOM 3205 N N . PHE A 1 413 ? -13.156 0.950 23.260 1.00 96.88 413 PHE A N 1
ATOM 3206 C CA . PHE A 1 413 ? -13.038 0.768 24.709 1.00 96.88 413 PHE A CA 1
ATOM 3207 C C . PHE A 1 413 ? -11.584 0.758 25.209 1.00 96.88 413 PHE A C 1
ATOM 3209 O O . PHE A 1 413 ? -11.343 1.220 26.317 1.00 96.88 413 PHE A O 1
ATOM 3216 N N . GLU A 1 414 ? -10.603 0.323 24.414 1.00 93.94 414 GLU A N 1
ATOM 3217 C CA . GLU A 1 414 ? -9.179 0.416 24.776 1.00 93.94 414 GLU A CA 1
ATOM 3218 C C . GLU A 1 414 ? -8.676 1.869 24.800 1.00 93.94 414 GLU A C 1
ATOM 3220 O O . GLU A 1 414 ? -7.957 2.248 25.723 1.00 93.94 414 GLU A O 1
ATOM 3225 N N . GLN A 1 415 ? -9.076 2.688 23.817 1.00 94.62 415 GLN A N 1
ATOM 3226 C CA . GLN A 1 415 ? -8.541 4.045 23.600 1.00 94.62 415 GLN A CA 1
ATOM 3227 C C . GLN A 1 415 ? -9.227 5.141 24.433 1.00 94.62 415 GLN A C 1
ATOM 3229 O O . GLN A 1 415 ? -8.872 6.314 24.331 1.00 94.62 415 GLN A O 1
ATOM 3234 N N . SER A 1 416 ? -10.219 4.789 25.254 1.00 92.31 416 SER A N 1
ATOM 3235 C CA . SER A 1 416 ? -10.922 5.736 26.118 1.00 92.31 416 SER A CA 1
ATOM 3236 C C . SER A 1 416 ? -11.048 5.166 27.522 1.00 92.31 416 SER A C 1
ATOM 3238 O O . SER A 1 416 ? -11.944 4.374 27.800 1.00 92.31 416 SER A O 1
ATOM 3240 N N . GLU A 1 417 ? -10.167 5.601 28.424 1.00 90.31 417 GLU A N 1
ATOM 3241 C CA . GLU A 1 417 ? -10.090 5.091 29.800 1.00 90.31 417 GLU A CA 1
ATOM 3242 C C . GLU A 1 417 ? -11.428 5.214 30.549 1.00 90.31 417 GLU A C 1
ATOM 3244 O O . GLU A 1 417 ? -11.868 4.284 31.223 1.00 90.31 417 GLU A O 1
ATOM 3249 N N . TYR A 1 418 ? -12.151 6.320 30.332 1.00 90.31 418 TYR A N 1
ATOM 3250 C CA . TYR A 1 418 ? -13.524 6.500 30.812 1.00 90.31 418 TYR A CA 1
ATOM 3251 C C . TYR A 1 418 ? -14.455 5.343 30.427 1.00 90.31 418 TYR A C 1
ATOM 3253 O O . TYR A 1 418 ? -15.192 4.811 31.261 1.00 90.31 418 TYR A O 1
ATOM 3261 N N . LEU A 1 419 ? -14.433 4.968 29.147 1.00 94.06 419 LEU A N 1
ATOM 3262 C CA . LEU A 1 419 ? -15.279 3.913 28.608 1.00 94.06 419 LEU A CA 1
ATOM 3263 C C . LEU A 1 419 ? -14.767 2.533 29.028 1.00 94.06 419 LEU A C 1
ATOM 3265 O O . LEU A 1 419 ? -15.593 1.674 29.331 1.00 94.06 419 LEU A O 1
ATOM 3269 N N . LYS A 1 420 ? -13.443 2.337 29.105 1.00 94.12 420 LYS A N 1
ATOM 3270 C CA . LYS A 1 420 ? -12.794 1.108 29.584 1.00 94.12 420 LYS A CA 1
ATOM 3271 C C . LYS A 1 420 ? -13.286 0.741 30.980 1.00 94.12 420 LYS A C 1
ATOM 3273 O O . LYS A 1 420 ? -13.869 -0.329 31.153 1.00 94.12 420 LYS A O 1
ATOM 3278 N N . ILE A 1 421 ? -13.164 1.663 31.943 1.00 89.38 421 ILE A N 1
ATOM 3279 C CA . ILE A 1 421 ? -13.665 1.449 33.307 1.00 89.38 421 ILE A CA 1
ATOM 3280 C C . ILE A 1 421 ? -15.178 1.244 33.298 1.00 89.38 421 ILE A C 1
ATOM 3282 O O . ILE A 1 421 ? -15.657 0.354 33.992 1.00 89.38 421 ILE A O 1
ATOM 3286 N N . LYS A 1 422 ? -15.950 1.993 32.499 1.00 93.81 422 LYS A N 1
ATOM 3287 C CA . LYS A 1 422 ? -17.403 1.774 32.425 1.00 93.81 422 LYS A CA 1
ATOM 3288 C C . LYS A 1 422 ? -17.793 0.388 31.904 1.00 93.81 422 LYS A C 1
ATOM 3290 O O . LYS A 1 422 ? -18.733 -0.192 32.436 1.00 93.81 422 LYS A O 1
ATOM 3295 N N . LEU A 1 423 ? -17.087 -0.162 30.913 1.00 94.81 423 LEU A N 1
ATOM 3296 C CA . LEU A 1 423 ? -17.334 -1.522 30.425 1.00 94.81 423 LEU A CA 1
ATOM 3297 C C . LEU A 1 423 ? -16.884 -2.578 31.444 1.00 94.81 423 LEU A C 1
ATOM 3299 O O . LEU A 1 423 ? -17.636 -3.515 31.706 1.00 94.81 423 LEU A O 1
ATOM 3303 N N . LEU A 1 424 ? -15.709 -2.420 32.057 1.00 92.38 424 LEU A N 1
ATOM 3304 C CA . LEU A 1 424 ? -15.213 -3.334 33.095 1.00 92.38 424 LEU A CA 1
ATOM 3305 C C . LEU A 1 424 ? -16.107 -3.332 34.345 1.00 92.38 424 LEU A C 1
ATOM 3307 O O . LEU A 1 424 ? -16.410 -4.395 34.883 1.00 92.38 424 LEU A O 1
ATOM 3311 N N . ALA A 1 425 ? -16.616 -2.164 34.747 1.00 90.69 425 ALA A N 1
ATOM 3312 C CA . ALA A 1 425 ? -17.518 -2.008 35.886 1.00 90.69 425 ALA A CA 1
ATOM 3313 C C . ALA A 1 425 ? -18.857 -2.746 35.716 1.00 90.69 425 ALA A C 1
ATOM 3315 O O . ALA A 1 425 ? -19.513 -3.013 36.715 1.00 90.69 425 ALA A O 1
ATOM 3316 N N . THR A 1 426 ? -19.244 -3.145 34.494 1.00 91.88 426 THR A N 1
ATOM 3317 C CA . THR A 1 426 ? -20.402 -4.040 34.285 1.00 91.88 426 THR A CA 1
ATOM 3318 C C . THR A 1 426 ? -20.206 -5.455 34.854 1.00 91.88 426 THR A C 1
ATOM 3320 O O . THR A 1 426 ? -21.127 -6.268 34.779 1.00 91.88 426 THR A O 1
ATOM 3323 N N . GLY A 1 427 ? -19.036 -5.767 35.427 1.00 89.38 427 GLY A N 1
ATOM 3324 C CA . GLY A 1 427 ? -18.785 -7.011 36.152 1.00 89.38 427 GLY A CA 1
ATOM 3325 C C . GLY A 1 427 ? -18.865 -8.214 35.221 1.00 89.38 427 GLY A C 1
ATOM 3326 O O . GLY A 1 427 ? -18.099 -8.306 34.257 1.00 89.38 427 GLY A O 1
ATOM 3327 N N . ASP A 1 428 ? -19.804 -9.118 35.496 1.00 88.25 428 ASP A N 1
ATOM 3328 C CA . ASP A 1 428 ? -20.140 -10.239 34.613 1.00 88.25 428 ASP A CA 1
ATOM 3329 C C . ASP A 1 428 ? -21.600 -10.217 34.113 1.00 88.25 428 ASP A C 1
ATOM 3331 O O . ASP A 1 428 ? -22.000 -11.101 33.357 1.00 88.25 428 ASP A O 1
ATOM 3335 N N . SER A 1 429 ? -22.332 -9.127 34.391 1.00 91.56 429 SER A N 1
ATOM 3336 C CA . SER A 1 429 ? -23.689 -8.828 33.902 1.00 91.56 429 SER A CA 1
ATOM 3337 C C . SER A 1 429 ? -23.887 -9.175 32.425 1.00 91.56 429 SER A C 1
ATOM 3339 O O . SER A 1 429 ? -23.040 -8.835 31.586 1.00 91.56 429 SER A O 1
ATOM 3341 N N . GLU A 1 430 ? -25.028 -9.770 32.071 1.00 93.50 430 GLU A N 1
ATOM 3342 C CA . GLU A 1 430 ? -25.401 -9.950 30.665 1.00 93.50 430 GLU A CA 1
ATOM 3343 C C . GLU A 1 430 ? -25.687 -8.583 30.022 1.00 93.50 430 GLU A C 1
ATOM 3345 O O . GLU A 1 430 ? -26.519 -7.815 30.508 1.00 93.50 430 GLU A O 1
ATOM 3350 N N . LEU A 1 431 ? -25.000 -8.280 28.917 1.00 96.62 431 LEU A N 1
ATOM 3351 C CA . LEU A 1 431 ? -25.195 -7.047 28.153 1.00 96.62 431 LEU A CA 1
ATOM 3352 C C . LEU A 1 431 ? -26.200 -7.296 27.020 1.00 96.62 431 LEU A C 1
ATOM 3354 O O . LEU A 1 431 ? -25.997 -8.181 26.183 1.00 96.62 431 LEU A O 1
ATOM 3358 N N . VAL A 1 432 ? -27.280 -6.512 26.968 1.00 96.12 432 VAL A N 1
ATOM 3359 C CA . VAL A 1 432 ? -28.401 -6.733 26.039 1.00 96.12 432 VAL A CA 1
ATOM 3360 C C . VAL A 1 432 ? -28.760 -5.461 25.270 1.00 96.12 432 VAL A C 1
ATOM 3362 O O . VAL A 1 432 ? -29.254 -4.495 25.857 1.00 96.12 432 VAL A O 1
ATOM 3365 N N . GLU A 1 433 ? -28.590 -5.467 23.939 1.00 96.06 433 GLU A N 1
ATOM 3366 C CA . GLU A 1 433 ? -29.083 -4.360 23.110 1.00 96.06 433 GLU A CA 1
ATOM 3367 C C . GLU A 1 433 ? -30.612 -4.459 22.967 1.00 96.06 433 GLU A C 1
ATOM 3369 O O . GLU A 1 433 ? -31.163 -5.197 22.144 1.00 96.06 433 GLU A O 1
ATOM 3374 N N . ALA A 1 434 ? -31.312 -3.659 23.766 1.00 93.94 434 ALA A N 1
ATOM 3375 C CA . ALA A 1 434 ? -32.764 -3.590 23.874 1.00 93.94 434 ALA A CA 1
ATOM 3376 C C . ALA A 1 434 ? -33.416 -2.774 22.737 1.00 93.94 434 ALA A C 1
ATOM 3378 O O . ALA A 1 434 ? -34.320 -1.961 22.959 1.00 93.94 434 ALA A O 1
ATOM 3379 N N . SER A 1 435 ? -32.941 -2.975 21.506 1.00 92.62 435 SER A N 1
ATOM 3380 C CA . SER A 1 435 ? -33.530 -2.393 20.303 1.00 92.62 435 SER A CA 1
ATOM 3381 C C . SER A 1 435 ? -34.870 -3.075 19.988 1.00 92.62 435 SER A C 1
ATOM 3383 O O . SER A 1 435 ? -34.895 -4.283 19.751 1.00 92.62 435 SER A O 1
ATOM 3385 N N . PRO A 1 436 ? -36.001 -2.343 19.923 1.00 90.25 436 PRO A N 1
ATOM 3386 C CA . PRO A 1 436 ? -37.291 -2.904 19.520 1.00 90.25 436 PRO A CA 1
ATOM 3387 C C . PRO A 1 436 ? -37.419 -3.101 17.998 1.00 90.25 436 PRO A C 1
ATOM 3389 O O . PRO A 1 436 ? -38.456 -3.572 17.537 1.00 90.25 436 PRO A O 1
ATOM 3392 N N . PHE A 1 437 ? -36.401 -2.719 17.217 1.00 89.06 437 PHE A N 1
ATOM 3393 C CA . PHE A 1 437 ? -36.430 -2.729 15.748 1.00 89.06 437 PHE A CA 1
ATOM 3394 C C . PHE A 1 437 ? -35.335 -3.597 15.113 1.00 89.06 437 PHE A C 1
ATOM 3396 O O . PHE A 1 437 ? -35.395 -3.857 13.915 1.00 89.06 437 PHE A O 1
ATOM 3403 N N . ASP A 1 438 ? -34.345 -4.043 15.892 1.00 90.00 438 ASP A N 1
ATOM 3404 C CA . ASP A 1 438 ? -33.223 -4.855 15.418 1.00 90.00 438 ASP A CA 1
ATOM 3405 C C . ASP A 1 438 ? -33.228 -6.216 16.127 1.00 90.00 438 ASP A C 1
ATOM 3407 O O . ASP A 1 438 ? -33.317 -6.279 17.354 1.00 90.00 438 ASP A O 1
ATOM 3411 N N . ARG A 1 439 ? -33.174 -7.298 15.342 1.00 95.44 439 ARG A N 1
ATOM 3412 C CA . ARG A 1 439 ? -33.165 -8.702 15.798 1.00 95.44 439 ARG A CA 1
ATOM 3413 C C . ARG A 1 439 ? -31.831 -9.413 15.532 1.00 95.44 439 ARG A C 1
ATOM 3415 O O . ARG A 1 439 ? -31.744 -10.619 15.746 1.00 95.44 439 ARG A O 1
ATOM 3422 N N . ILE A 1 440 ? -30.825 -8.687 15.049 1.00 93.06 440 ILE A N 1
ATOM 3423 C CA . ILE A 1 440 ? -29.479 -9.190 14.755 1.00 93.06 440 ILE A CA 1
ATOM 3424 C C . ILE A 1 440 ? -28.512 -8.609 15.789 1.00 93.06 440 ILE A C 1
ATOM 3426 O O . ILE A 1 440 ? -27.917 -9.335 16.583 1.00 93.06 440 ILE A O 1
ATOM 3430 N N . TRP A 1 441 ? -28.392 -7.285 15.836 1.00 94.19 441 TRP A N 1
ATOM 3431 C CA . TRP A 1 441 ? -27.535 -6.618 16.814 1.00 94.19 441 TRP A CA 1
ATOM 3432 C C . TRP A 1 441 ? -28.172 -6.630 18.202 1.00 94.19 441 TRP A C 1
ATOM 3434 O O . TRP A 1 441 ? -27.498 -6.973 19.175 1.00 94.19 441 TRP A O 1
ATOM 3444 N N . GLY A 1 442 ? -29.491 -6.415 18.245 1.00 94.62 442 GLY A N 1
ATOM 3445 C CA . GLY A 1 442 ? -30.316 -6.491 19.445 1.00 94.62 442 GLY A CA 1
ATOM 3446 C C . GLY A 1 442 ? -31.334 -7.628 19.471 1.00 94.62 442 GLY A C 1
ATOM 3447 O O . GLY A 1 442 ? -31.330 -8.551 18.652 1.00 94.62 442 GLY A O 1
ATOM 3448 N N . ILE A 1 443 ? -32.209 -7.562 20.476 1.00 96.69 443 ILE A N 1
ATOM 3449 C CA . ILE A 1 443 ? -33.176 -8.620 20.813 1.00 96.69 443 ILE A CA 1
ATOM 3450 C C . ILE A 1 443 ? -34.578 -8.440 20.206 1.00 96.69 443 ILE A C 1
ATOM 3452 O O . ILE A 1 443 ? -35.438 -9.301 20.394 1.00 96.69 443 ILE A O 1
ATOM 3456 N N . GLY A 1 444 ? -34.847 -7.347 19.493 1.00 94.56 444 GLY A N 1
ATOM 3457 C CA . GLY A 1 444 ? -36.165 -7.039 18.928 1.00 94.56 444 GLY A CA 1
ATOM 3458 C C . GLY A 1 444 ? -37.222 -6.599 19.949 1.00 94.56 444 GLY A C 1
ATOM 3459 O O . GLY A 1 444 ? -38.407 -6.606 19.620 1.00 94.56 444 GLY A O 1
ATOM 3460 N N . PHE A 1 445 ? -36.826 -6.229 21.173 1.00 93.62 445 PHE A N 1
ATOM 3461 C CA . PHE A 1 445 ? -37.717 -5.734 22.229 1.00 93.62 445 PHE A CA 1
ATOM 3462 C C . PHE A 1 445 ? -37.053 -4.632 23.063 1.00 93.62 445 PHE A C 1
ATOM 3464 O O . PHE A 1 445 ? -35.871 -4.711 23.382 1.00 93.62 445 PHE A O 1
ATOM 3471 N N . GLY A 1 446 ? -37.840 -3.632 23.472 1.00 91.50 446 GLY A N 1
ATOM 3472 C CA . GLY A 1 446 ? -37.400 -2.601 24.417 1.00 91.50 446 GLY A CA 1
ATOM 3473 C C . GLY A 1 446 ? -37.338 -3.124 25.855 1.00 91.50 446 GLY A C 1
ATOM 3474 O O . GLY A 1 446 ? -38.187 -3.931 26.246 1.00 91.50 446 GLY A O 1
ATOM 3475 N N . ALA A 1 447 ? -36.381 -2.617 26.643 1.00 89.88 447 ALA A N 1
ATOM 3476 C CA . ALA A 1 447 ? -35.953 -3.152 27.945 1.00 89.88 447 ALA A CA 1
ATOM 3477 C C . ALA A 1 447 ? -37.104 -3.570 28.880 1.00 89.88 447 ALA A C 1
ATOM 3479 O O . ALA A 1 447 ? -37.165 -4.717 29.310 1.00 89.88 447 ALA A O 1
ATOM 3480 N N . LYS A 1 448 ? -38.097 -2.691 29.094 1.00 88.69 448 LYS A N 1
ATOM 3481 C CA . LYS A 1 448 ? -39.280 -2.953 29.948 1.00 88.69 448 LYS A CA 1
ATOM 3482 C C . LYS A 1 448 ? -40.092 -4.202 29.568 1.00 88.69 448 LYS A C 1
ATOM 3484 O O . LYS A 1 448 ? -40.868 -4.692 30.376 1.00 88.69 448 LYS A O 1
ATOM 3489 N N . SER A 1 449 ? -39.962 -4.681 28.332 1.00 88.75 449 SER A N 1
ATOM 3490 C CA . SER A 1 449 ? -40.684 -5.841 27.791 1.00 88.75 449 SER A CA 1
ATOM 3491 C C . SER A 1 449 ? -39.781 -7.035 27.468 1.00 88.75 449 SER A C 1
ATOM 3493 O O . SER A 1 449 ? -40.285 -8.070 27.034 1.00 88.75 449 SER A O 1
ATOM 3495 N N . ALA A 1 450 ? -38.466 -6.888 27.649 1.00 89.38 450 ALA A N 1
ATOM 3496 C CA . ALA A 1 450 ? -37.478 -7.881 27.262 1.00 89.38 450 ALA A CA 1
ATOM 3497 C C . ALA A 1 450 ? -37.462 -9.124 28.178 1.00 89.38 450 ALA A C 1
ATOM 3499 O O . ALA A 1 450 ? -37.567 -10.220 27.618 1.00 89.38 450 ALA A O 1
ATOM 3500 N N . PRO A 1 451 ? -37.434 -9.018 29.529 1.00 88.25 451 PRO A N 1
ATOM 3501 C CA . PRO A 1 451 ? -37.398 -10.192 30.414 1.00 88.25 451 PRO A CA 1
ATOM 3502 C C . PRO A 1 451 ? -38.544 -11.181 30.159 1.00 88.25 451 PRO A C 1
ATOM 3504 O O . PRO A 1 451 ? -38.335 -12.387 30.088 1.00 88.25 451 PRO A O 1
ATOM 3507 N N . MET A 1 452 ? -39.752 -10.660 29.918 1.00 88.25 452 MET A N 1
ATOM 3508 C CA . MET A 1 452 ? -40.977 -11.435 29.667 1.00 88.25 452 MET A CA 1
ATOM 3509 C C . MET A 1 452 ? -41.013 -12.169 28.311 1.00 88.25 452 MET A C 1
ATOM 3511 O O . MET A 1 452 ? -42.019 -12.800 27.990 1.00 88.25 452 MET A O 1
ATOM 3515 N N . LYS A 1 453 ? -39.982 -12.023 27.468 1.00 90.25 453 LYS A N 1
ATOM 3516 C CA . LYS A 1 453 ? -39.980 -12.488 26.068 1.00 90.25 453 LYS A CA 1
ATOM 3517 C C . LYS A 1 453 ? -38.658 -13.134 25.648 1.00 90.25 453 LYS A C 1
ATOM 3519 O O . LYS A 1 453 ? -38.357 -13.164 24.455 1.00 90.25 453 LYS A O 1
ATOM 3524 N N . ARG A 1 454 ? -37.859 -13.616 26.610 1.00 89.00 454 ARG A N 1
ATOM 3525 C CA . ARG A 1 454 ? -36.512 -14.180 26.386 1.00 89.00 454 ARG A CA 1
ATOM 3526 C C . ARG A 1 454 ? -36.497 -15.339 25.379 1.00 89.00 454 ARG A C 1
ATOM 3528 O O . ARG A 1 454 ? -35.537 -15.496 24.637 1.00 89.00 454 ARG A O 1
ATOM 3535 N N . ASP A 1 455 ? -37.605 -16.070 25.278 1.00 91.19 455 ASP A N 1
ATOM 3536 C CA . ASP A 1 455 ? -37.852 -17.141 24.304 1.00 91.19 455 ASP A CA 1
ATOM 3537 C C . ASP A 1 455 ? -38.057 -16.661 22.848 1.00 91.19 455 ASP A C 1
ATOM 3539 O O . ASP A 1 455 ? -38.041 -17.463 21.918 1.00 91.19 455 ASP A O 1
ATOM 3543 N N . LYS A 1 456 ? -38.266 -15.355 22.639 1.00 92.88 456 LYS A N 1
ATOM 3544 C CA . LYS A 1 456 ? -38.579 -14.726 21.341 1.00 92.88 456 LYS A CA 1
ATOM 3545 C C . LYS A 1 456 ? -37.532 -13.695 20.900 1.00 92.88 456 LYS A C 1
ATOM 3547 O O . LYS A 1 456 ? -37.790 -12.966 19.933 1.00 92.88 456 LYS A O 1
ATOM 3552 N N . TRP A 1 457 ? -36.418 -13.571 21.627 1.00 96.25 457 TRP A N 1
ATOM 3553 C CA . TRP A 1 457 ? -35.349 -12.595 21.374 1.00 96.25 457 TRP A CA 1
ATOM 3554 C C . TRP A 1 457 ? -34.651 -12.807 20.016 1.00 96.25 457 TRP A C 1
ATOM 3556 O O . TRP A 1 457 ? -34.675 -13.890 19.436 1.00 96.25 457 TRP A O 1
ATOM 3566 N N . GLY A 1 458 ? -34.047 -11.733 19.505 1.00 94.69 458 GLY A N 1
ATOM 3567 C CA . GLY A 1 458 ? -33.075 -11.752 18.406 1.00 94.69 458 GLY A CA 1
ATOM 3568 C C . GLY A 1 458 ? -31.677 -12.226 18.830 1.00 94.69 458 GLY A C 1
ATOM 3569 O O . GLY A 1 458 ? -31.462 -12.626 19.973 1.00 94.69 458 GLY A O 1
ATOM 3570 N N . GLU A 1 459 ? -30.710 -12.164 17.911 1.00 95.19 459 GLU A N 1
ATOM 3571 C CA . GLU A 1 459 ? -29.364 -12.728 18.102 1.00 95.19 459 GLU A CA 1
ATOM 3572 C C . GLU A 1 459 ? -28.531 -12.037 19.208 1.00 95.19 459 GLU A C 1
ATOM 3574 O O . GLU A 1 459 ? -27.610 -12.671 19.729 1.00 95.19 459 GLU A O 1
ATOM 3579 N N . ASN A 1 460 ? -28.826 -10.778 19.575 1.00 96.56 460 ASN A N 1
ATOM 3580 C CA . ASN A 1 460 ? -28.049 -9.950 20.522 1.00 96.56 460 ASN A CA 1
ATOM 3581 C C . ASN A 1 460 ? -26.532 -9.914 20.212 1.00 96.56 460 ASN A C 1
ATOM 3583 O O . ASN A 1 460 ? -25.697 -10.027 21.116 1.00 96.56 460 ASN A O 1
ATOM 3587 N N . LEU A 1 461 ? -26.149 -9.818 18.931 1.00 96.56 461 LEU A N 1
ATOM 3588 C CA . LEU A 1 461 ? -24.736 -9.864 18.534 1.00 96.56 461 LEU A CA 1
ATOM 3589 C C . LEU A 1 461 ? -23.906 -8.715 19.119 1.00 96.56 461 LEU A C 1
ATOM 3591 O O . LEU A 1 461 ? -22.736 -8.931 19.434 1.00 96.56 461 LEU A O 1
ATOM 3595 N N . LEU A 1 462 ? -24.488 -7.525 19.315 1.00 97.44 462 LEU A N 1
ATOM 3596 C CA . LEU A 1 462 ? -23.761 -6.407 19.919 1.00 97.44 462 LEU A CA 1
ATOM 3597 C C . LEU A 1 462 ? -23.471 -6.676 21.402 1.00 97.44 462 LEU A C 1
ATOM 3599 O O . LEU A 1 462 ? -22.339 -6.497 21.844 1.00 97.44 462 LEU A O 1
ATOM 3603 N N . GLY A 1 463 ? -24.458 -7.172 22.155 1.00 96.19 463 GLY A N 1
ATOM 3604 C CA . GLY A 1 463 ? -24.265 -7.584 23.547 1.00 96.19 463 GLY A CA 1
ATOM 3605 C C . GLY A 1 463 ? -23.165 -8.639 23.692 1.00 96.19 463 GLY A C 1
ATOM 3606 O O . GLY A 1 463 ? -22.246 -8.477 24.495 1.00 96.19 463 GLY A O 1
ATOM 3607 N N . LYS A 1 464 ? -23.197 -9.677 22.843 1.00 96.38 464 LYS A N 1
ATOM 3608 C CA . LYS A 1 464 ? -22.168 -10.732 22.786 1.00 96.38 464 LYS A CA 1
ATOM 3609 C C . LYS A 1 464 ? -20.772 -10.174 22.494 1.00 96.38 464 LYS A C 1
ATOM 3611 O O . LYS A 1 464 ? -19.835 -10.496 23.219 1.00 96.38 464 LYS A O 1
ATOM 3616 N N . ALA A 1 465 ? -20.633 -9.309 21.488 1.00 97.25 465 ALA A N 1
ATOM 3617 C CA . ALA A 1 465 ? -19.353 -8.691 21.145 1.00 97.25 465 ALA A CA 1
ATOM 3618 C C . ALA A 1 465 ? -18.785 -7.830 22.287 1.00 97.25 465 ALA A C 1
ATOM 3620 O O . ALA A 1 465 ? -17.599 -7.921 22.595 1.00 97.25 465 ALA A O 1
ATOM 3621 N N . LEU A 1 466 ? -19.631 -7.048 22.967 1.00 97.56 466 LEU A N 1
ATOM 3622 C CA . LEU A 1 466 ? -19.227 -6.249 24.129 1.00 97.56 466 LEU A CA 1
ATOM 3623 C C . LEU A 1 466 ? -18.755 -7.123 25.299 1.00 97.56 466 LEU A C 1
ATOM 3625 O O . LEU A 1 466 ? -17.787 -6.766 25.966 1.00 97.56 466 LEU A O 1
ATOM 3629 N N . MET A 1 467 ? -19.391 -8.276 25.531 1.00 96.31 467 MET A N 1
ATOM 3630 C CA . MET A 1 467 ? -18.958 -9.226 26.563 1.00 96.31 467 MET A CA 1
ATOM 3631 C C . MET A 1 467 ? -17.629 -9.913 26.207 1.00 96.31 467 MET A C 1
ATOM 3633 O O . MET A 1 467 ? -16.796 -10.085 27.094 1.00 96.31 467 MET A O 1
ATOM 3637 N N . ILE A 1 468 ? -17.377 -10.221 24.928 1.00 95.31 468 ILE A N 1
ATOM 3638 C CA . ILE A 1 468 ? -16.069 -10.715 24.453 1.00 95.31 468 ILE A CA 1
ATOM 3639 C C . ILE A 1 468 ? -14.976 -9.662 24.700 1.00 95.31 468 ILE A C 1
ATOM 3641 O O . ILE A 1 468 ? -13.952 -9.968 25.311 1.00 95.31 468 ILE A O 1
ATOM 3645 N N . VAL A 1 469 ? -15.218 -8.403 24.313 1.00 96.94 469 VAL A N 1
ATOM 3646 C CA . VAL A 1 469 ? -14.283 -7.288 24.558 1.00 96.94 469 VAL A CA 1
ATOM 3647 C C . VAL A 1 469 ? -14.051 -7.067 26.057 1.00 96.94 469 VAL A C 1
ATOM 3649 O O . VAL A 1 469 ? -12.910 -6.866 26.467 1.00 96.94 469 VAL A O 1
ATOM 3652 N N . ARG A 1 470 ? -15.092 -7.170 26.896 1.00 96.38 470 ARG A N 1
ATOM 3653 C CA . ARG A 1 470 ? -14.972 -7.074 28.361 1.00 96.38 470 ARG A CA 1
ATOM 3654 C C . ARG A 1 470 ? -14.018 -8.127 28.932 1.00 96.38 470 ARG A C 1
ATOM 3656 O O . ARG A 1 470 ? -13.179 -7.770 29.753 1.00 96.38 470 ARG A O 1
ATOM 3663 N N . GLN A 1 471 ? -14.106 -9.387 28.493 1.00 91.62 471 GLN A N 1
ATOM 3664 C CA . GLN A 1 471 ? -13.188 -10.436 28.963 1.00 91.62 471 GLN A CA 1
ATOM 3665 C C . GLN A 1 471 ? -11.754 -10.224 28.446 1.00 91.62 471 GLN A C 1
ATOM 3667 O O . GLN A 1 471 ? -10.809 -10.349 29.221 1.00 91.62 471 GLN A O 1
ATOM 3672 N N . GLY A 1 472 ? -11.578 -9.810 27.184 1.00 89.62 472 GLY A N 1
ATOM 3673 C CA . GLY A 1 472 ? -10.255 -9.464 26.642 1.00 89.62 472 GLY A CA 1
ATOM 3674 C C . GLY A 1 472 ? -9.571 -8.307 27.387 1.00 89.62 472 GLY A C 1
ATOM 3675 O O . GLY A 1 472 ? -8.361 -8.336 27.598 1.00 89.62 472 GLY A O 1
ATOM 3676 N N . LEU A 1 473 ? -10.345 -7.318 27.848 1.00 89.25 473 LEU A N 1
ATOM 3677 C CA . LEU A 1 473 ? -9.847 -6.219 28.682 1.00 89.25 473 LEU A CA 1
ATOM 3678 C C . LEU A 1 473 ? -9.496 -6.669 30.111 1.00 89.25 473 LEU A C 1
ATOM 3680 O O . LEU A 1 473 ? -8.457 -6.251 30.619 1.00 89.25 473 LEU A O 1
ATOM 3684 N N . LYS A 1 474 ? -10.307 -7.539 30.742 1.00 85.00 474 LYS A N 1
ATOM 3685 C CA . LYS A 1 474 ? -9.974 -8.141 32.052 1.00 85.00 474 LYS A CA 1
ATOM 3686 C C . LYS A 1 474 ? -8.645 -8.909 31.989 1.00 85.00 474 LYS A C 1
ATOM 3688 O O . LYS A 1 474 ? -7.821 -8.763 32.885 1.00 85.00 474 LYS A O 1
ATOM 3693 N N . GLY A 1 475 ? -8.428 -9.681 30.919 1.00 71.69 475 GLY A N 1
ATOM 3694 C CA . GLY A 1 475 ? -7.213 -10.480 30.728 1.00 71.69 475 GLY A CA 1
ATOM 3695 C C . GLY A 1 475 ? -5.926 -9.660 30.599 1.00 71.69 475 GLY A C 1
ATOM 3696 O O . GLY A 1 475 ? -4.896 -10.099 31.094 1.00 71.69 475 GLY A O 1
ATOM 3697 N N . LYS A 1 476 ? -5.981 -8.464 29.991 1.00 64.19 476 LYS A N 1
ATOM 3698 C CA . LYS A 1 476 ? -4.827 -7.548 29.928 1.00 64.19 476 LYS A CA 1
ATOM 3699 C C . LYS A 1 476 ? -4.507 -6.942 31.297 1.00 64.19 476 LYS A C 1
ATOM 3701 O O . LYS A 1 476 ? -3.380 -7.054 31.754 1.00 64.19 476 LYS A O 1
ATOM 3706 N N . ALA A 1 477 ? -5.513 -6.385 31.979 1.00 57.41 477 ALA A N 1
ATOM 3707 C CA . ALA A 1 477 ? -5.320 -5.735 33.279 1.00 57.41 477 ALA A CA 1
ATOM 3708 C C . ALA A 1 477 ? -4.726 -6.679 34.344 1.00 57.41 477 ALA A C 1
ATOM 3710 O O . ALA A 1 477 ? -3.891 -6.264 35.135 1.00 57.41 477 ALA A O 1
ATOM 3711 N N . ALA A 1 478 ? -5.098 -7.964 34.323 1.00 47.09 478 ALA A N 1
ATOM 3712 C CA . ALA A 1 478 ? -4.544 -8.971 35.230 1.00 47.09 478 ALA A CA 1
ATOM 3713 C C . ALA A 1 478 ? -3.083 -9.378 34.930 1.00 47.09 478 ALA A C 1
ATOM 3715 O O . ALA A 1 478 ? -2.501 -10.120 35.718 1.00 47.09 478 ALA A O 1
ATOM 3716 N N . GLY A 1 479 ? -2.504 -8.943 33.804 1.00 39.22 479 GLY A N 1
ATOM 3717 C CA . GLY A 1 479 ? -1.084 -9.127 33.485 1.00 39.22 479 GLY A CA 1
ATOM 3718 C C . GLY A 1 479 ? -0.198 -7.981 33.980 1.00 39.22 479 GLY A C 1
ATOM 3719 O O . GLY A 1 479 ? 0.936 -8.227 34.374 1.00 39.22 479 GLY A O 1
ATOM 3720 N N . ASP A 1 480 ? -0.729 -6.754 34.014 1.00 45.00 480 ASP A N 1
ATOM 3721 C CA . ASP A 1 480 ? 0.020 -5.546 34.392 1.00 45.00 480 ASP A CA 1
ATOM 3722 C C . ASP A 1 480 ? 0.251 -5.425 35.921 1.00 45.00 480 ASP A C 1
ATOM 3724 O O . ASP A 1 480 ? 1.152 -4.711 36.353 1.00 45.00 480 ASP A O 1
ATOM 3728 N N . ASP A 1 481 ? -0.532 -6.137 36.745 1.00 41.03 481 ASP A N 1
ATOM 3729 C CA . ASP A 1 481 ? -0.457 -6.120 38.221 1.00 41.03 481 ASP A CA 1
ATOM 3730 C C . ASP A 1 481 ? 0.547 -7.143 38.824 1.00 41.03 481 ASP A C 1
ATOM 3732 O O . ASP A 1 481 ? 0.666 -7.247 40.048 1.00 41.03 481 ASP A O 1
ATOM 3736 N N . VAL A 1 482 ? 1.274 -7.922 38.006 1.00 41.09 482 VAL A N 1
ATOM 3737 C CA . VAL A 1 482 ? 2.135 -9.044 38.468 1.00 41.09 482 VAL A CA 1
ATOM 3738 C C . VAL A 1 482 ? 3.633 -8.693 38.479 1.00 41.09 482 VAL A C 1
ATOM 3740 O O . VAL A 1 482 ? 4.479 -9.518 38.151 1.00 41.09 482 VAL A O 1
ATOM 3743 N N . ASP A 1 483 ? 3.969 -7.474 38.907 1.00 39.88 483 ASP A N 1
ATOM 3744 C CA . ASP A 1 483 ? 5.350 -7.059 39.201 1.00 39.88 483 ASP A CA 1
ATOM 3745 C C . ASP A 1 483 ? 5.397 -6.241 40.511 1.00 39.88 483 ASP A C 1
ATOM 3747 O O . ASP A 1 483 ? 5.492 -5.013 40.539 1.00 39.88 483 ASP A O 1
ATOM 3751 N N . SER A 1 484 ? 5.284 -6.946 41.643 1.00 37.81 484 SER A N 1
ATOM 3752 C CA . SER A 1 484 ? 5.566 -6.402 42.979 1.00 37.81 484 SER A CA 1
ATOM 3753 C C . SER A 1 484 ? 6.460 -7.364 43.769 1.00 37.81 484 SER A C 1
ATOM 3755 O O . SER A 1 484 ? 6.339 -8.583 43.658 1.00 37.81 484 SER A O 1
ATOM 3757 N N . GLU A 1 485 ? 7.431 -6.801 44.492 1.00 38.12 485 GLU A N 1
ATOM 3758 C CA . GLU A 1 485 ? 8.640 -7.510 44.935 1.00 38.12 485 GLU A CA 1
ATOM 3759 C C . GLU A 1 485 ? 8.382 -8.655 45.942 1.00 38.12 485 GLU A C 1
ATOM 3761 O O . GLU A 1 485 ? 7.514 -8.536 46.813 1.00 38.12 485 GLU A O 1
ATOM 3766 N N . PRO A 1 486 ? 9.182 -9.741 45.910 1.00 38.38 486 PRO A N 1
ATOM 3767 C CA . PRO A 1 486 ? 9.158 -10.760 46.953 1.00 38.38 486 PRO A CA 1
ATOM 3768 C C . PRO A 1 486 ? 9.774 -10.238 48.264 1.00 38.38 486 PRO A C 1
ATOM 3770 O O . PRO A 1 486 ? 10.944 -9.858 48.311 1.00 38.38 486 PRO A O 1
ATOM 3773 N N . ASP A 1 487 ? 8.995 -10.287 49.347 1.00 41.38 487 ASP A N 1
ATOM 3774 C CA . ASP A 1 487 ? 9.413 -9.922 50.709 1.00 41.38 487 ASP A CA 1
ATOM 3775 C C . ASP A 1 487 ? 10.654 -10.726 51.178 1.00 41.38 487 ASP A C 1
ATOM 3777 O O . ASP A 1 487 ? 10.591 -11.961 51.252 1.00 41.38 487 ASP A O 1
ATOM 3781 N N . PRO A 1 488 ? 11.786 -10.077 51.533 1.00 41.69 488 PRO A N 1
ATOM 3782 C CA . PRO A 1 488 ? 12.992 -10.741 52.034 1.00 41.69 488 PRO A CA 1
ATOM 3783 C C . PRO A 1 488 ? 12.856 -11.171 53.513 1.00 41.69 488 PRO A C 1
ATOM 3785 O O . PRO A 1 488 ? 13.616 -10.752 54.394 1.00 41.69 488 PRO A O 1
ATOM 3788 N N . GLY A 1 489 ? 11.895 -12.059 53.779 1.00 35.25 489 GLY A N 1
ATOM 3789 C CA . GLY A 1 489 ? 11.475 -12.533 55.101 1.00 35.25 489 GLY A CA 1
ATOM 3790 C C . GLY A 1 489 ? 12.504 -13.355 55.898 1.00 35.25 489 GLY A C 1
ATOM 3791 O O . GLY A 1 489 ? 12.366 -14.563 56.073 1.00 35.25 489 GLY A O 1
ATOM 3792 N N . SER A 1 490 ? 13.486 -12.678 56.498 1.00 39.44 490 SER A N 1
ATOM 3793 C CA . SER A 1 490 ? 14.196 -13.085 57.730 1.00 39.44 490 SER A CA 1
ATOM 3794 C C . SER A 1 490 ? 14.840 -14.491 57.796 1.00 39.44 490 SER A C 1
ATOM 3796 O O . SER A 1 490 ? 14.406 -15.362 58.549 1.00 39.44 490 SER A O 1
ATOM 3798 N N . GLY A 1 491 ? 15.988 -14.686 57.140 1.00 33.38 491 GLY A N 1
ATOM 3799 C CA . GLY A 1 491 ? 16.863 -15.843 57.394 1.00 33.38 491 GLY A CA 1
ATOM 3800 C C . GLY A 1 491 ? 17.825 -15.632 58.577 1.00 33.38 491 GLY A C 1
ATOM 3801 O O . GLY A 1 491 ? 18.840 -14.954 58.424 1.00 33.38 491 GLY A O 1
ATOM 3802 N N . ARG A 1 492 ? 17.565 -16.239 59.749 1.00 41.16 492 ARG A N 1
ATOM 3803 C CA . ARG A 1 492 ? 18.509 -16.269 60.894 1.00 41.16 492 ARG A CA 1
ATOM 3804 C C . ARG A 1 492 ? 18.948 -17.692 61.279 1.00 41.16 492 ARG A C 1
ATOM 3806 O O . ARG A 1 492 ? 18.290 -18.341 62.081 1.00 41.16 492 ARG A O 1
ATOM 3813 N N . GLY A 1 493 ? 20.164 -18.053 60.864 1.00 36.50 493 GLY A N 1
ATOM 3814 C CA . GLY A 1 493 ? 21.157 -18.646 61.771 1.00 36.50 493 GLY A CA 1
ATOM 3815 C C . GLY A 1 493 ? 21.357 -20.172 61.820 1.00 36.50 493 GLY A C 1
ATOM 3816 O O . GLY A 1 493 ? 20.429 -20.937 62.037 1.00 36.50 493 GLY A O 1
ATOM 3817 N N . SER A 1 494 ? 22.650 -20.526 61.849 1.00 37.12 494 SER A N 1
ATOM 3818 C CA . SER A 1 494 ? 23.264 -21.633 62.611 1.00 37.12 494 SER A CA 1
ATOM 3819 C C . SER A 1 494 ? 23.424 -23.031 61.980 1.00 37.12 494 SER A C 1
ATOM 3821 O O . SER A 1 494 ? 22.558 -23.882 62.117 1.00 37.12 494 SER A O 1
ATOM 3823 N N . LEU A 1 495 ? 24.643 -23.261 61.464 1.00 45.75 495 LEU A N 1
ATOM 3824 C CA . LEU A 1 495 ? 25.572 -24.376 61.772 1.00 45.75 495 LEU A CA 1
ATOM 3825 C C . LEU A 1 495 ? 25.071 -25.839 61.784 1.00 45.75 495 LEU A C 1
ATOM 3827 O O . LEU A 1 495 ? 24.239 -26.214 62.606 1.00 45.75 495 LEU A O 1
ATOM 3831 N N . GLY A 1 496 ? 25.761 -26.694 61.018 1.00 39.69 496 GLY A N 1
ATOM 3832 C CA . GLY A 1 496 ? 25.738 -28.155 61.157 1.00 39.69 496 GLY A CA 1
ATOM 3833 C C . GLY A 1 496 ? 26.514 -28.863 60.039 1.00 39.69 496 GLY A C 1
ATOM 3834 O O . GLY A 1 496 ? 25.919 -29.113 58.999 1.00 39.69 496 GLY A O 1
ATOM 3835 N N . ASP A 1 497 ? 27.804 -29.124 60.297 1.00 41.78 497 ASP A N 1
ATOM 3836 C CA . ASP A 1 497 ? 28.775 -30.011 59.609 1.00 41.78 497 ASP A CA 1
ATOM 3837 C C . ASP A 1 497 ? 28.758 -30.134 58.063 1.00 41.78 497 ASP A C 1
ATOM 3839 O O . ASP A 1 497 ? 27.963 -30.924 57.506 1.00 41.78 497 ASP A O 1
#

Organism: NCBI:txid456999

Secondary structure (DSSP, 8-state):
--------------------------SS-PPP-BS----HHHHHHHHHHHHHHHTT------S-EEEEEEEEEEESSSSGGGT---HHHHHHHHHHHHHHTGGGTEEEEEEEEEEEE-HHHHHH--TTSHHHHHHHHHH--S-TTEEEEEEE---SSTTTT--EEE--TTGGGT-TTT-SEEEETTSSTT-SSTTS-SSHHHHHHHHHHTT---TTTTSSSSTTTTS-TTSPP-SS---S--TT--S-GGG-S--TTBTTSSS-TTT--B--HHHHHHHHHHHHHHHHHHHHHHHHTT-------------------SS-EEE-STTSTTGGGSTTS---EE-SS-EESSHHHHHHHHHHHHH-TT-HHHHHHHH---HHHHHHHTTS-TT--HHHHHHHHHHHHHHHHHHHHHS-HHHHHHHHTTTT--EEE--SS-SSSS-SS-GGGSGGGGGG----HHHHHHHHHHHHHHHHHHHHT---PPP----------

Solvent-accessible surface area (backbone atoms only — not comparable to full-atom values): 27687 Å² total; per-residue (Å²): 136,90,85,83,85,82,86,87,82,89,79,85,83,79,85,80,79,77,84,72,76,81,74,80,70,75,95,61,86,74,67,67,33,71,63,60,77,78,50,70,73,54,49,56,51,41,52,55,51,48,60,71,54,62,79,76,60,93,78,78,62,65,52,62,47,78,34,47,28,38,37,38,32,26,7,56,45,92,40,67,94,37,32,43,64,56,74,62,42,55,52,46,29,44,51,43,39,28,60,67,36,34,94,65,27,37,36,66,40,83,74,49,78,51,78,44,82,37,48,64,47,11,28,47,29,34,83,97,35,71,44,35,53,51,53,30,63,77,64,66,62,82,57,61,50,36,44,32,40,35,30,27,56,25,71,31,72,95,21,47,65,39,50,30,32,34,39,43,65,64,52,36,85,82,43,66,52,69,52,34,34,40,33,32,58,35,28,29,39,82,37,81,35,84,58,34,22,61,17,45,57,60,41,28,31,47,38,27,42,29,63,46,55,37,44,31,26,88,51,36,75,65,89,62,50,46,74,36,93,73,57,36,35,19,25,64,74,51,58,53,73,63,82,85,43,59,70,16,80,92,46,37,57,37,54,57,36,31,46,48,46,34,31,24,32,92,48,34,75,42,75,45,75,46,52,48,36,52,30,50,55,39,54,51,49,27,44,49,47,33,47,50,54,56,28,72,74,71,47,90,84,91,88,84,92,92,93,92,85,90,75,80,74,76,72,69,70,90,53,78,45,57,25,55,52,52,86,46,94,52,2,76,76,29,46,68,19,84,46,71,33,55,75,80,60,48,72,34,54,18,39,44,36,41,51,33,29,55,52,10,55,74,44,27,48,88,37,69,48,28,32,50,23,59,71,40,82,50,56,72,56,20,59,49,38,51,72,61,42,52,76,72,51,72,70,61,43,68,65,49,50,58,60,50,50,27,50,42,46,40,39,46,31,70,75,29,66,30,49,32,47,36,54,51,34,38,71,82,40,55,50,38,27,25,28,59,85,33,46,51,49,10,28,42,30,39,56,100,56,32,82,89,37,67,94,70,48,34,69,24,46,50,18,52,28,53,52,53,40,40,52,59,51,52,61,51,58,69,58,75,72,76,80,75,83,85,80,87,81,76,90,81,84,81,89,83,135

pLDDT: mean 84.22, std 20.85, range [25.53, 98.88]

InterPro domains:
  IPR008754 Peptidase M43, pregnancy-associated plasma-A [PF05572] (193-282)
  IPR008754 Peptidase M43, pregnancy-associated plasma-A [cd04275] (66-279)
  IPR012816 NADAR [PF08719] (322-473)
  IPR012816 NADAR [TIGR02464] (321-473)
  IPR012816 NADAR [cd15457] (319-471)
  IPR024079 Metallopeptidase, catalytic domain superfamily [G3DSA:3.40.390.10] (64-289)
  IPR037238 YbiA-like superfamily [G3DSA:1.10.357.40] (307-479)
  IPR037238 YbiA-like superfamily [SSF143990] (309-474)

Mean predicted aligned error: 14.54 Å

Nearest PDB structures (foldseek):
  8bau-assembly1_A  TM=9.106E-01  e=1.866E-12  Phytophthora nicotianae
  2b3w-assembly1_A  TM=8.731E-01  e=1.915E-08  Escherichia coli
  4dd8-assembly1_A  TM=6.978E-01  e=4.544E-05  Homo sapiens
  6x5x-assembly1_A  TM=7.112E-01  e=5.451E-03  Bothrops moojeni
  4fxo-assembly1_D  TM=2.857E-01  e=1.703E+00  Homo sapiens